Protein 2VRF (pdb70)

Structure (mmCIF, N/CA/C/O backbone):
data_2VRF
#
_entry.id   2VRF
#
_cell.length_a   56.687
_cell.length_b   29.503
_cell.length_c   128.382
_cell.angle_alpha   90.00
_cell.angle_beta   95.78
_cell.angle_gamma   90.00
#
_symmetry.space_group_name_H-M   'P 1 21 1'
#
loop_
_entity.id
_entity.type
_entity.pdbx_description
1 polymer BETA-2-SYNTROPHIN
2 non-polymer 1,2-ETHANEDIOL
3 water water
#
loop_
_atom_site.group_PDB
_atom_site.id
_atom_site.type_symbol
_atom_site.label_atom_id
_atom_site.label_alt_id
_atom_site.label_comp_id
_atom_site.label_asym_id
_atom_site.label_entity_id
_atom_site.label_seq_id
_atom_site.pdbx_PDB_ins_code
_atom_site.Cartn_x
_atom_site.Cartn_y
_atom_site.Cartn_z
_atom_site.occupancy
_atom_site.B_iso_or_equiv
_atom_site.auth_seq_id
_atom_site.auth_comp_id
_atom_site.auth_asym_id
_atom_site.auth_atom_id
_atom_site.pdbx_PDB_model_num
ATOM 1 N N . SER A 1 1 ? 7.621 15.862 15.958 1.00 29.83 -1 SER A N 1
ATOM 2 C CA . SER A 1 1 ? 6.192 16.176 16.283 1.00 28.95 -1 SER A CA 1
ATOM 3 C C . SER A 1 1 ? 5.543 16.966 15.148 1.00 24.65 -1 SER A C 1
ATOM 4 O O . SER A 1 1 ? 4.537 17.642 15.354 1.00 27.25 -1 SER A O 1
ATOM 5 N N . MET A 1 2 ? 6.137 16.887 13.957 1.00 22.17 0 MET A N 1
ATOM 6 C CA . MET A 1 2 ? 5.568 17.494 12.777 1.00 17.85 0 MET A CA 1
ATOM 7 C C . MET A 1 2 ? 4.357 16.631 12.436 1.00 13.91 0 MET A C 1
ATOM 8 O O . MET A 1 2 ? 4.345 15.438 12.773 1.00 8.85 0 MET A O 1
ATOM 13 N N . PRO A 1 3 ? 3.326 17.230 11.804 1.00 10.91 112 PRO A N 1
ATOM 14 C CA . PRO A 1 3 ? 2.192 16.416 11.344 1.00 8.37 112 PRO A CA 1
ATOM 15 C C . PRO A 1 3 ? 2.525 15.344 10.311 1.00 8.96 112 PRO A C 1
ATOM 16 O O . PRO A 1 3 ? 3.368 15.531 9.401 1.00 4.95 112 PRO A O 1
ATOM 20 N N . VAL A 1 4 ? 1.833 14.225 10.386 1.00 10.37 113 VAL A N 1
ATOM 21 C CA . VAL A 1 4 ? 1.939 13.248 9.277 1.00 10.00 113 VAL A CA 1
ATOM 22 C C . VAL A 1 4 ? 1.143 13.699 8.047 1.00 8.20 113 VAL A C 1
ATOM 23 O O . VAL A 1 4 ? 0.044 14.253 8.167 1.00 9.60 113 VAL A O 1
ATOM 27 N N . ARG A 1 5 ? 1.698 13.419 6.870 1.00 6.75 114 ARG A N 1
ATOM 28 C CA . ARG A 1 5 ? 1.100 13.666 5.578 1.00 8.04 114 ARG A CA 1
ATOM 29 C C . ARG A 1 5 ? 1.017 12.332 4.805 1.00 6.02 114 ARG A C 1
ATOM 30 O O . ARG A 1 5 ? 1.953 11.522 4.825 1.00 5.19 114 ARG A O 1
ATOM 38 N N . ARG A 1 6 ? -0.114 12.089 4.157 1.00 4.27 115 ARG A N 1
ATOM 39 C CA . ARG A 1 6 ? -0.262 10.887 3.315 1.00 2.14 115 ARG A CA 1
ATOM 40 C C . ARG A 1 6 ? -0.206 11.355 1.882 1.00 7.32 115 ARG A C 1
ATOM 41 O O . ARG A 1 6 ? -1.014 12.187 1.458 1.00 8.72 115 ARG A O 1
ATOM 49 N N . VAL A 1 7 ? 0.800 10.860 1.195 1.00 3.76 116 VAL A N 1
ATOM 50 C CA . VAL A 1 7 ? 1.242 11.390 -0.130 1.00 5.85 116 VAL A CA 1
ATOM 51 C C . VAL A 1 7 ? 1.192 10.309 -1.186 1.00 8.94 116 VAL A C 1
ATOM 52 O O . VAL A 1 7 ? 1.744 9.221 -0.976 1.00 10.73 116 VAL A O 1
ATOM 56 N N . ARG A 1 8 ? 0.552 10.599 -2.318 1.00 5.42 117 ARG A N 1
ATOM 57 C CA . ARG A 1 8 ? 0.466 9.631 -3.432 1.00 6.48 117 ARG A CA 1
ATOM 58 C C . ARG A 1 8 ? 1.600 9.919 -4.399 1.00 6.79 117 ARG A C 1
ATOM 59 O O . ARG A 1 8 ? 1.820 11.052 -4.779 1.00 6.63 117 ARG A O 1
ATOM 67 N N . VAL A 1 9 ? 2.302 8.860 -4.792 1.00 7.97 118 VAL A N 1
ATOM 68 C CA . VAL A 1 9 ? 3.252 8.851 -5.895 1.00 5.27 118 VAL A CA 1
ATOM 69 C C . VAL A 1 9 ? 2.863 7.738 -6.878 1.00 6.20 118 VAL A C 1
ATOM 70 O O . VAL A 1 9 ? 2.539 6.611 -6.475 1.00 4.56 118 VAL A O 1
ATOM 74 N N . VAL A 1 10 ? 2.863 8.064 -8.166 1.00 6.09 119 VAL A N 1
ATOM 75 C CA . VAL A 1 10 ? 2.636 7.085 -9.193 1.00 9.77 119 VAL A CA 1
ATOM 76 C C . VAL A 1 10 ? 3.937 6.904 -9.940 1.00 9.98 119 VAL A C 1
ATOM 77 O O . VAL A 1 10 ? 4.498 7.852 -10.490 1.00 6.93 119 VAL A O 1
ATOM 81 N N . LYS A 1 11 ? 4.418 5.669 -9.939 1.00 11.97 120 LYS A N 1
ATOM 82 C CA . LYS A 1 11 ? 5.596 5.297 -10.674 1.00 12.81 120 LYS A CA 1
ATOM 83 C C . LYS A 1 11 ? 5.287 5.225 -12.171 1.00 13.42 120 LYS A C 1
ATOM 84 O O . LYS A 1 11 ? 4.160 4.955 -12.617 1.00 11.29 120 LYS A O 1
ATOM 90 N N . GLN A 1 12 ? 6.323 5.410 -12.960 1.00 15.91 121 GLN A N 1
ATOM 91 C CA . GLN A 1 12 ? 6.286 5.006 -14.346 1.00 19.73 121 GLN A CA 1
ATOM 92 C C . GLN A 1 12 ? 6.131 3.461 -14.380 1.00 24.08 121 GLN A C 1
ATOM 93 O O . GLN A 1 12 ? 6.489 2.743 -13.418 1.00 18.60 121 GLN A O 1
ATOM 99 N N . GLU A 1 13 ? 5.571 2.940 -15.463 1.00 25.53 122 GLU A N 1
ATOM 100 C CA . GLU A 1 13 ? 5.507 1.501 -15.616 1.00 28.86 122 GLU A CA 1
ATOM 101 C C . GLU A 1 13 ? 6.922 0.917 -15.722 1.00 27.63 122 GLU A C 1
ATOM 102 O O . GLU A 1 13 ? 7.159 -0.192 -15.265 1.00 27.97 122 GLU A O 1
ATOM 108 N N . ALA A 1 14 ? 7.855 1.672 -16.292 1.00 26.86 123 ALA A N 1
ATOM 109 C CA . ALA A 1 14 ? 9.269 1.277 -16.286 1.00 29.04 123 ALA A CA 1
ATOM 110 C C . ALA A 1 14 ? 10.075 2.297 -15.518 1.00 29.02 123 ALA A C 1
ATOM 111 O O . ALA A 1 14 ? 10.818 3.102 -16.100 1.00 33.73 123 ALA A O 1
ATOM 113 N N . GLY A 1 15 ? 9.937 2.245 -14.199 1.00 26.39 124 GLY A N 1
ATOM 114 C CA . GLY A 1 15 ? 10.651 3.151 -13.330 1.00 22.97 124 GLY A CA 1
ATOM 115 C C . GLY A 1 15 ? 10.270 2.970 -11.875 1.00 22.09 124 GLY A C 1
ATOM 116 O O . GLY A 1 15 ? 9.505 2.063 -11.522 1.00 19.04 124 GLY A O 1
ATOM 117 N N . GLY A 1 16 ? 10.822 3.843 -11.041 1.00 20.33 125 GLY A N 1
ATOM 118 C CA . GLY A 1 16 ? 10.559 3.833 -9.614 1.00 17.88 125 GLY A CA 1
ATOM 119 C C . GLY A 1 16 ? 10.050 5.161 -9.123 1.00 13.43 125 GLY A C 1
ATOM 120 O O . GLY A 1 16 ? 9.429 5.909 -9.857 1.00 15.18 125 GLY A O 1
ATOM 121 N N . LEU A 1 17 ? 10.372 5.453 -7.871 1.00 13.19 126 LEU A N 1
ATOM 122 C CA . LEU A 1 17 ? 9.791 6.533 -7.122 1.00 16.08 126 LEU A CA 1
ATOM 123 C C . LEU A 1 17 ? 10.522 7.818 -7.397 1.00 12.76 126 LEU A C 1
ATOM 124 O O . LEU A 1 17 ? 9.977 8.876 -7.212 1.00 16.87 126 LEU A O 1
ATOM 129 N N . GLY A 1 18 ? 11.742 7.738 -7.881 1.00 11.75 127 GLY A N 1
ATOM 130 C CA . GLY A 1 18 ? 12.483 8.935 -8.186 1.00 10.74 127 GLY A CA 1
ATOM 131 C C . GLY A 1 18 ? 12.977 9.644 -6.949 1.00 8.32 127 GLY A C 1
ATOM 132 O O . GLY A 1 18 ? 12.982 10.882 -6.907 1.00 6.36 127 GLY A O 1
ATOM 133 N N . ILE A 1 19 ? 13.399 8.843 -5.958 1.00 6.22 128 ILE A N 1
ATOM 134 C CA . ILE A 1 19 ? 14.058 9.339 -4.756 1.00 8.42 128 ILE A CA 1
ATOM 135 C C . ILE A 1 19 ? 15.202 8.395 -4.378 1.00 10.98 128 ILE A C 1
ATOM 136 O O . ILE A 1 19 ? 15.243 7.249 -4.829 1.00 8.28 128 ILE A O 1
ATOM 141 N N . SER A 1 20 ? 16.107 8.896 -3.539 1.00 3.95 129 SER A N 1
ATOM 142 C CA . SER A 1 20 ? 16.994 8.063 -2.748 1.00 6.30 129 SER A CA 1
ATOM 143 C C . SER A 1 20 ? 16.553 8.141 -1.304 1.00 7.58 129 SER A C 1
ATOM 144 O O . SER A 1 20 ? 15.921 9.133 -0.913 1.00 7.21 129 SER A O 1
ATOM 147 N N . ILE A 1 21 ? 16.846 7.072 -0.559 1.00 5.83 130 ILE A N 1
ATOM 148 C CA . ILE A 1 21 ? 16.576 6.996 0.886 1.00 7.47 130 ILE A CA 1
ATOM 149 C C . ILE A 1 21 ? 17.871 6.612 1.598 1.00 6.09 130 ILE A C 1
ATOM 150 O O . ILE A 1 21 ? 18.738 5.990 1.006 1.00 6.82 130 ILE A O 1
ATOM 155 N N . LYS A 1 22 ? 17.979 7.034 2.849 1.00 5.67 131 LYS A N 1
ATOM 156 C CA . LYS A 1 22 ? 19.013 6.626 3.761 1.00 6.96 131 LYS A CA 1
ATOM 157 C C . LYS A 1 22 ? 18.334 6.237 5.074 1.00 3.83 131 LYS A C 1
ATOM 158 O O . LYS A 1 22 ? 17.155 6.469 5.270 1.00 11.56 131 LYS A O 1
ATOM 164 N N . GLY A 1 23 ? 19.086 5.630 5.968 1.00 6.34 132 GLY A N 1
ATOM 165 C CA . GLY A 1 23 ? 18.614 5.406 7.320 1.00 10.51 132 GLY A CA 1
ATOM 166 C C . GLY A 1 23 ? 18.222 3.967 7.508 1.00 10.31 132 GLY A C 1
ATOM 167 O O . GLY A 1 23 ? 18.515 3.146 6.668 1.00 9.20 132 GLY A O 1
ATOM 168 N N . GLY A 1 24 ? 17.552 3.655 8.612 1.00 10.76 133 GLY A N 1
ATOM 169 C CA . GLY A 1 24 ? 17.203 2.278 8.860 1.00 8.88 133 GLY A CA 1
ATOM 170 C C . GLY A 1 24 ? 17.398 1.849 10.277 1.00 8.98 133 GLY A C 1
ATOM 171 O O . GLY A 1 24 ? 18.167 2.457 11.010 1.00 4.82 133 GLY A O 1
ATOM 172 N N . ARG A 1 25 ? 16.700 0.780 10.661 1.00 9.36 134 ARG A N 1
ATOM 173 C CA . ARG A 1 25 ? 16.666 0.341 12.041 1.00 9.25 134 ARG A CA 1
ATOM 174 C C . ARG A 1 25 ? 18.012 -0.149 12.497 1.00 9.83 134 ARG A C 1
ATOM 175 O O . ARG A 1 25 ? 18.323 -0.036 13.667 1.00 10.55 134 ARG A O 1
ATOM 183 N N . GLU A 1 26 ? 18.818 -0.698 11.598 1.00 14.75 135 GLU A N 1
ATOM 184 C CA . GLU A 1 26 ? 20.112 -1.271 12.017 1.00 18.58 135 GLU A CA 1
ATOM 185 C C . GLU A 1 26 ? 20.990 -0.233 12.713 1.00 21.44 135 GLU A C 1
ATOM 186 O O . GLU A 1 26 ? 21.896 -0.588 13.483 1.00 21.64 135 GLU A O 1
ATOM 192 N N . ASN A 1 27 ? 20.717 1.043 12.451 1.00 22.20 136 ASN A N 1
ATOM 193 C CA . ASN A 1 27 ? 21.405 2.146 13.107 1.00 22.72 136 ASN A CA 1
ATOM 194 C C . ASN A 1 27 ? 20.494 3.050 13.894 1.00 24.20 136 ASN A C 1
ATOM 195 O O . ASN A 1 27 ? 20.874 4.170 14.209 1.00 23.91 136 ASN A O 1
ATOM 200 N N . ARG A 1 28 ? 19.280 2.584 14.189 1.00 20.75 137 ARG A N 1
ATOM 201 C CA . ARG A 1 28 ? 18.328 3.354 14.947 1.00 21.46 137 ARG A CA 1
ATOM 202 C C . ARG A 1 28 ? 18.022 4.690 14.271 1.00 20.47 137 ARG A C 1
ATOM 203 O O . ARG A 1 28 ? 17.662 5.670 14.933 1.00 19.73 137 ARG A O 1
ATOM 207 N N . MET A 1 29 ? 18.128 4.689 12.940 1.00 20.21 138 MET A N 1
ATOM 208 C CA . MET A 1 29 ? 17.854 5.839 12.116 1.00 20.28 138 MET A CA 1
ATOM 209 C C . MET A 1 29 ? 16.523 5.620 11.403 1.00 21.11 138 MET A C 1
ATOM 210 O O . MET A 1 29 ? 16.233 4.527 10.928 1.00 17.89 138 MET A O 1
ATOM 215 N N . PRO A 1 30 ? 15.724 6.675 11.270 1.00 22.64 139 PRO A N 1
ATOM 216 C CA . PRO A 1 30 ? 14.531 6.467 10.459 1.00 18.27 139 PRO A CA 1
ATOM 217 C C . PRO A 1 30 ? 14.880 6.416 8.979 1.00 14.48 139 PRO A C 1
ATOM 218 O O . PRO A 1 30 ? 15.937 6.871 8.559 1.00 18.21 139 PRO A O 1
ATOM 222 N N . ILE A 1 31 ? 13.983 5.885 8.186 1.00 15.10 140 ILE A N 1
ATOM 223 C CA . ILE A 1 31 ? 14.080 5.998 6.757 1.00 13.64 140 ILE A CA 1
ATOM 224 C C . ILE A 1 31 ? 13.759 7.423 6.297 1.00 17.23 140 ILE A C 1
ATOM 225 O O . ILE A 1 31 ? 12.652 7.899 6.536 1.00 19.01 140 ILE A O 1
ATOM 230 N N . LEU A 1 32 ? 14.724 8.080 5.628 1.00 19.64 141 LEU A N 1
ATOM 231 C CA . LEU A 1 32 ? 14.583 9.466 5.202 1.00 18.89 141 LEU A CA 1
ATOM 232 C C . LEU A 1 32 ? 14.881 9.621 3.741 1.00 15.13 141 LEU A C 1
ATOM 233 O O . LEU A 1 32 ? 15.777 8.983 3.211 1.00 13.87 141 LEU A O 1
ATOM 238 N N . ILE A 1 33 ? 14.165 10.550 3.126 1.00 17.50 142 ILE A N 1
ATOM 239 C CA . ILE A 1 33 ? 14.397 10.911 1.742 1.00 17.06 142 ILE A CA 1
ATOM 240 C C . ILE A 1 33 ? 15.600 11.771 1.694 1.00 12.82 142 ILE A C 1
ATOM 241 O O . ILE A 1 33 ? 15.621 12.839 2.325 1.00 11.59 142 ILE A O 1
ATOM 246 N N . SER A 1 34 ? 16.619 11.336 0.929 1.00 19.63 143 SER A N 1
ATOM 247 C CA . SER A 1 34 ? 17.856 12.061 0.842 1.00 21.35 143 SER A CA 1
ATOM 248 C C . SER A 1 34 ? 18.014 12.711 -0.516 1.00 22.02 143 SER A C 1
ATOM 249 O O . SER A 1 34 ? 18.801 13.590 -0.647 1.00 17.97 143 SER A O 1
ATOM 252 N N . LYS A 1 35 ? 17.249 12.298 -1.514 1.00 21.06 144 LYS A N 1
ATOM 253 C CA . LYS A 1 35 ? 17.231 12.996 -2.771 1.00 18.09 144 LYS A CA 1
ATOM 254 C C . LYS A 1 35 ? 15.892 12.829 -3.467 1.00 19.31 144 LYS A C 1
ATOM 255 O O . LYS A 1 35 ? 15.261 11.756 -3.379 1.00 16.38 144 LYS A O 1
ATOM 261 N N . ILE A 1 36 ? 15.437 13.895 -4.114 1.00 15.34 145 ILE A N 1
ATOM 262 C CA . ILE A 1 36 ? 14.259 13.844 -5.006 1.00 15.64 145 ILE A CA 1
ATOM 263 C C . ILE A 1 36 ? 14.753 14.242 -6.393 1.00 17.98 145 ILE A C 1
ATOM 264 O O . ILE A 1 36 ? 15.222 15.351 -6.604 1.00 20.38 145 ILE A O 1
ATOM 269 N N . PHE A 1 37 ? 14.691 13.306 -7.324 1.00 18.27 146 PHE A N 1
ATOM 270 C CA . PHE A 1 37 ? 15.235 13.524 -8.639 1.00 16.98 146 PHE A CA 1
ATOM 271 C C . PHE A 1 37 ? 14.264 14.376 -9.465 1.00 14.87 146 PHE A C 1
ATOM 272 O O . PHE A 1 37 ? 13.085 14.047 -9.593 1.00 15.11 146 PHE A O 1
ATOM 280 N N . PRO A 1 38 ? 14.765 15.472 -10.035 1.00 15.08 147 PRO A N 1
ATOM 281 C CA . PRO A 1 38 ? 13.944 16.436 -10.742 1.00 15.33 147 PRO A CA 1
ATOM 282 C C . PRO A 1 38 ? 13.095 15.815 -11.844 1.00 19.18 147 PRO A C 1
ATOM 283 O O . PRO A 1 38 ? 13.605 15.049 -12.670 1.00 19.72 147 PRO A O 1
ATOM 287 N N . GLY A 1 39 ? 11.803 16.124 -11.836 1.00 19.78 148 GLY A N 1
ATOM 288 C CA . GLY A 1 39 ? 10.911 15.704 -12.911 1.00 16.40 148 GLY A CA 1
ATOM 289 C C . GLY A 1 39 ? 10.431 14.272 -12.889 1.00 16.96 148 GLY A C 1
ATOM 290 O O . GLY A 1 39 ? 9.534 13.933 -13.666 1.00 19.46 148 GLY A O 1
ATOM 291 N N . LEU A 1 40 ? 11.012 13.425 -12.033 1.00 15.43 149 LEU A N 1
ATOM 292 C CA . LEU A 1 40 ? 10.571 12.029 -11.862 1.00 15.22 149 LEU A CA 1
ATOM 293 C C . LEU A 1 40 ? 9.409 11.972 -10.878 1.00 20.10 149 LEU A C 1
ATOM 294 O O . LEU A 1 40 ? 8.948 13.004 -10.391 1.00 17.85 149 LEU A O 1
ATOM 299 N N . ALA A 1 41 ? 8.961 10.759 -10.568 1.00 18.68 150 ALA A N 1
ATOM 300 C CA . ALA A 1 41 ? 7.663 10.526 -9.999 1.00 16.92 150 ALA A CA 1
ATOM 301 C C . ALA A 1 41 ? 7.400 11.283 -8.707 1.00 16.05 150 ALA A C 1
ATOM 302 O O . ALA A 1 41 ? 6.353 11.906 -8.570 1.00 13.14 150 ALA A O 1
ATOM 304 N N . ALA A 1 42 ? 8.311 11.209 -7.742 1.00 15.50 151 ALA A N 1
ATOM 305 C CA . ALA A 1 42 ? 8.102 11.874 -6.448 1.00 13.96 151 ALA A CA 1
ATOM 306 C C . ALA A 1 42 ? 8.105 13.380 -6.645 1.00 18.00 151 ALA A C 1
ATOM 307 O O . ALA A 1 42 ? 7.387 14.102 -5.977 1.00 16.29 151 ALA A O 1
ATOM 309 N N . ASP A 1 43 ? 8.977 13.865 -7.520 1.00 17.76 152 ASP A N 1
ATOM 310 C CA . ASP A 1 43 ? 9.017 15.289 -7.816 1.00 18.58 152 ASP A CA 1
ATOM 311 C C . ASP A 1 43 ? 7.692 15.761 -8.435 1.00 15.20 152 ASP A C 1
ATOM 312 O O . ASP A 1 43 ? 7.178 16.811 -8.058 1.00 16.18 152 ASP A O 1
ATOM 317 N N . GLN A 1 44 ? 7.093 14.952 -9.305 1.00 17.68 153 GLN A N 1
ATOM 318 C CA . GLN A 1 44 ? 5.806 15.304 -9.914 1.00 15.53 153 GLN A CA 1
ATOM 319 C C . GLN A 1 44 ? 4.654 15.351 -8.936 1.00 15.32 153 GLN A C 1
ATOM 320 O O . GLN A 1 44 ? 3.656 16.010 -9.216 1.00 17.26 153 GLN A O 1
ATOM 326 N N . SER A 1 45 ? 4.754 14.658 -7.811 1.00 13.37 154 SER A N 1
ATOM 327 C CA . SER A 1 45 ? 3.722 14.758 -6.789 1.00 13.13 154 SER A CA 1
ATOM 328 C C . SER A 1 45 ? 3.693 16.144 -6.152 1.00 14.43 154 SER A C 1
ATOM 329 O O . SER A 1 45 ? 2.684 16.536 -5.610 1.00 22.92 154 SER A O 1
ATOM 332 N N . ARG A 1 46 ? 4.828 16.857 -6.166 1.00 12.69 155 ARG A N 1
ATOM 333 C CA . ARG A 1 46 ? 4.970 18.205 -5.557 1.00 12.67 155 ARG A CA 1
ATOM 334 C C . ARG A 1 46 ? 4.606 18.204 -4.080 1.00 14.83 155 ARG A C 1
ATOM 335 O O . ARG A 1 46 ? 4.229 19.216 -3.544 1.00 16.94 155 ARG A O 1
ATOM 343 N N . ALA A 1 47 ? 4.710 17.056 -3.428 1.00 11.88 156 ALA A N 1
ATOM 344 C CA . ALA A 1 47 ? 4.243 16.910 -2.059 1.00 13.93 156 ALA A CA 1
ATOM 345 C C . ALA A 1 47 ? 5.307 16.341 -1.114 1.00 12.38 156 ALA A C 1
ATOM 346 O O . ALA A 1 47 ? 5.024 16.134 0.070 1.00 12.67 156 ALA A O 1
ATOM 348 N N . LEU A 1 48 ? 6.450 15.990 -1.634 1.00 12.12 157 LEU A N 1
ATOM 349 C CA . LEU A 1 48 ? 7.534 15.415 -0.763 1.00 15.93 157 LEU A CA 1
ATOM 350 C C . LEU A 1 48 ? 8.646 16.401 -0.576 1.00 16.43 157 LEU A C 1
ATOM 351 O O . LEU A 1 48 ? 8.777 17.331 -1.344 1.00 17.48 157 LEU A O 1
ATOM 356 N N . ARG A 1 49 ? 9.452 16.201 0.457 1.00 14.20 158 ARG A N 1
ATOM 357 C CA . ARG A 1 49 ? 10.493 17.131 0.798 1.00 15.12 158 ARG A CA 1
ATOM 358 C C . ARG A 1 49 ? 11.722 16.311 1.139 1.00 17.27 158 ARG A C 1
ATOM 359 O O . ARG A 1 49 ? 11.620 15.262 1.772 1.00 12.41 158 ARG A O 1
ATOM 367 N N . LEU A 1 50 ? 12.872 16.798 0.721 1.00 21.13 159 LEU A N 1
ATOM 368 C CA . LEU A 1 50 ? 14.149 16.352 1.276 1.00 23.19 159 LEU A CA 1
ATOM 369 C C . LEU A 1 50 ? 14.062 16.372 2.792 1.00 22.50 159 LEU A C 1
ATOM 370 O O . LEU A 1 50 ? 13.755 17.414 3.390 1.00 17.85 159 LEU A O 1
ATOM 375 N N . GLY A 1 51 ? 14.330 15.221 3.410 1.00 21.04 160 GLY A N 1
ATOM 376 C CA . GLY A 1 51 ? 14.384 15.142 4.847 1.00 21.14 160 GLY A CA 1
ATOM 377 C C . GLY A 1 51 ? 13.100 14.678 5.491 1.00 20.05 160 GLY A C 1
ATOM 378 O O . GLY A 1 51 ? 13.038 14.642 6.703 1.00 20.71 160 GLY A O 1
ATOM 379 N N . ASP A 1 52 ? 12.102 14.310 4.677 1.00 14.85 161 ASP A N 1
ATOM 380 C CA . ASP A 1 52 ? 10.869 13.712 5.155 1.00 17.08 161 ASP A CA 1
ATOM 381 C C . ASP A 1 52 ? 11.229 12.295 5.563 1.00 15.73 161 ASP A C 1
ATOM 382 O O . ASP A 1 52 ? 12.016 11.627 4.880 1.00 14.32 161 ASP A O 1
ATOM 387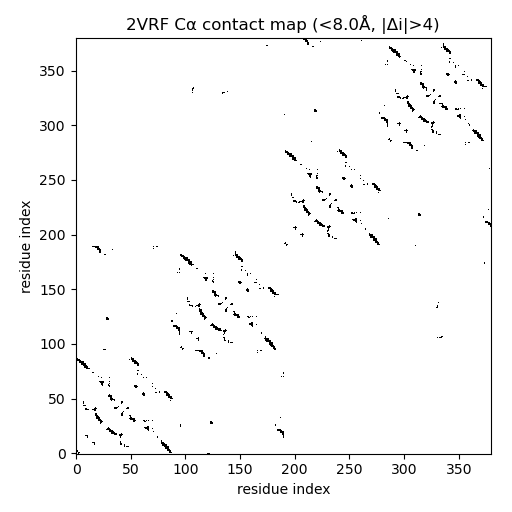 N N . ALA A 1 53 ? 10.677 11.862 6.687 1.00 12.70 162 ALA A N 1
ATOM 388 C CA . ALA A 1 53 ? 10.811 10.492 7.173 1.00 14.84 162 ALA A CA 1
ATOM 389 C C . ALA A 1 53 ? 9.696 9.710 6.479 1.00 16.24 162 ALA A C 1
ATOM 390 O O . ALA A 1 53 ? 8.563 10.173 6.485 1.00 14.84 162 ALA A O 1
ATOM 392 N N . ILE A 1 54 ? 10.009 8.583 5.860 1.00 14.52 163 ILE A N 1
ATOM 393 C CA . ILE A 1 54 ? 8.979 7.659 5.350 1.00 11.00 163 ILE A CA 1
ATOM 394 C C . ILE A 1 54 ? 8.600 6.677 6.433 1.00 16.47 163 ILE A C 1
ATOM 395 O O . ILE A 1 54 ? 9.400 5.884 6.831 1.00 14.57 163 ILE A O 1
ATOM 400 N N . LEU A 1 55 ? 7.364 6.797 6.939 1.00 11.14 164 LEU A N 1
ATOM 401 C CA . LEU A 1 55 ? 6.882 6.002 8.050 1.00 15.05 164 LEU A CA 1
ATOM 402 C C . LEU A 1 55 ? 6.195 4.717 7.568 1.00 15.34 164 LEU A C 1
ATOM 403 O O . LEU A 1 55 ? 6.249 3.678 8.249 1.00 13.17 164 LEU A O 1
ATOM 408 N N . SER A 1 56 ? 5.525 4.792 6.427 1.00 13.84 165 SER A N 1
ATOM 409 C CA . SER A 1 56 ? 4.900 3.601 5.850 1.00 14.19 165 SER A CA 1
ATOM 410 C C . SER A 1 56 ? 4.606 3.749 4.383 1.00 10.43 165 SER A C 1
ATOM 411 O O . SER A 1 56 ? 4.526 4.852 3.876 1.00 11.35 165 SER A O 1
ATOM 414 N N . VAL A 1 57 ? 4.385 2.613 3.722 1.00 11.49 166 VAL A N 1
ATOM 415 C CA . VAL A 1 57 ? 4.077 2.578 2.337 1.00 10.36 166 VAL A CA 1
ATOM 416 C C . VAL A 1 57 ? 2.994 1.530 2.084 1.00 13.81 166 VAL A C 1
ATOM 417 O O . VAL A 1 57 ? 3.170 0.348 2.365 1.00 11.71 166 VAL A O 1
ATOM 421 N N . ASN A 1 58 ? 1.858 1.971 1.555 1.00 10.25 167 ASN A N 1
ATOM 422 C CA . ASN A 1 58 ? 0.739 1.016 1.249 1.00 13.47 167 ASN A CA 1
ATOM 423 C C . ASN A 1 58 ? 0.477 -0.005 2.357 1.00 11.05 167 ASN A C 1
ATOM 424 O O . ASN A 1 58 ? 0.348 -1.212 2.130 1.00 14.73 167 ASN A O 1
ATOM 429 N N . GLY A 1 59 ? 0.407 0.474 3.597 1.00 11.79 168 GLY A N 1
ATOM 430 C CA . GLY A 1 59 ? 0.064 -0.363 4.699 1.00 7.02 168 GLY A CA 1
ATOM 431 C C . GLY A 1 59 ? 1.289 -1.078 5.297 1.00 10.38 168 GLY A C 1
ATOM 432 O O . GLY A 1 59 ? 1.155 -1.775 6.272 1.00 7.17 168 GLY A O 1
ATOM 433 N N . THR A 1 60 ? 2.444 -0.971 4.672 1.00 11.60 169 THR A N 1
ATOM 434 C CA . THR A 1 60 ? 3.643 -1.590 5.220 1.00 14.97 169 THR A CA 1
ATOM 435 C C . THR A 1 60 ? 4.391 -0.559 6.080 1.00 15.26 169 THR A C 1
ATOM 436 O O . THR A 1 60 ? 4.759 0.499 5.597 1.00 10.97 169 THR A O 1
ATOM 440 N N . ASP A 1 61 ? 4.584 -0.877 7.358 1.00 17.32 170 ASP A N 1
ATOM 441 C CA . ASP A 1 61 ? 5.168 0.040 8.333 1.00 18.16 170 ASP A CA 1
ATOM 442 C C . ASP A 1 61 ? 6.677 0.010 8.168 1.00 21.55 170 ASP A C 1
ATOM 443 O O . ASP A 1 61 ? 7.237 -1.043 7.996 1.00 16.87 170 ASP A O 1
ATOM 448 N N . LEU A 1 62 ? 7.318 1.178 8.182 1.00 18.08 171 LEU A N 1
ATOM 449 C CA . LEU A 1 62 ? 8.758 1.272 7.942 1.00 19.16 171 LEU A CA 1
ATOM 450 C C . LEU A 1 62 ? 9.469 1.996 9.073 1.00 17.90 171 LEU A C 1
ATOM 451 O O . LEU A 1 62 ? 10.664 2.285 8.977 1.00 20.08 171 LEU A O 1
ATOM 456 N N . ARG A 1 63 ? 8.748 2.253 10.160 1.00 18.62 172 ARG A N 1
ATOM 457 C CA . ARG A 1 63 ? 9.279 2.958 11.305 1.00 19.57 172 ARG A CA 1
ATOM 458 C C . ARG A 1 63 ? 10.387 2.163 11.974 1.00 22.01 172 ARG A C 1
ATOM 459 O O . ARG A 1 63 ? 11.304 2.756 12.532 1.00 24.02 172 ARG A O 1
ATOM 467 N N . GLN A 1 64 ? 10.320 0.833 11.871 1.00 22.77 173 GLN A N 1
ATOM 468 C CA . GLN A 1 64 ? 11.350 -0.047 12.403 1.00 22.43 173 GLN A CA 1
ATOM 469 C C . GLN A 1 64 ? 11.949 -0.940 11.319 1.00 21.19 173 GLN A C 1
ATOM 470 O O . GLN A 1 64 ? 12.473 -1.995 11.602 1.00 19.51 173 GLN A O 1
ATOM 476 N N . ALA A 1 65 ? 11.931 -0.491 10.075 1.00 19.44 174 ALA A N 1
ATOM 477 C CA . ALA A 1 65 ? 12.511 -1.270 9.005 1.00 17.57 174 ALA A CA 1
ATOM 478 C C . ALA A 1 65 ? 14.034 -1.051 8.940 1.00 13.27 174 ALA A C 1
ATOM 479 O O . ALA A 1 65 ? 14.556 0.048 9.214 1.00 15.70 174 ALA A O 1
ATOM 481 N N . THR A 1 66 ? 14.750 -2.098 8.586 1.00 15.18 175 THR A N 1
ATOM 482 C CA . THR A 1 66 ? 16.132 -1.951 8.185 1.00 14.42 175 THR A CA 1
ATOM 483 C C . THR A 1 66 ? 16.138 -1.261 6.843 1.00 14.60 175 THR A C 1
ATOM 484 O O . THR A 1 66 ? 15.117 -1.212 6.128 1.00 12.71 175 THR A O 1
ATOM 488 N N . HIS A 1 67 ? 17.300 -0.757 6.471 1.00 11.91 176 HIS A N 1
ATOM 489 C CA . HIS A 1 67 ? 17.456 -0.125 5.198 1.00 14.15 176 HIS A CA 1
ATOM 490 C C . HIS A 1 67 ? 16.984 -1.033 4.063 1.00 15.24 176 HIS A C 1
ATOM 491 O O . HIS A 1 67 ? 16.140 -0.638 3.257 1.00 10.70 176 HIS A O 1
ATOM 498 N N . ASP A 1 68 ? 17.506 -2.244 4.005 1.00 13.47 177 ASP A N 1
ATOM 499 C CA . ASP A 1 68 ? 17.189 -3.167 2.895 1.00 18.75 177 ASP A CA 1
ATOM 500 C C . ASP A 1 68 ? 15.716 -3.553 2.828 1.00 13.87 177 ASP A C 1
ATOM 501 O O . ASP A 1 68 ? 15.194 -3.708 1.743 1.00 19.14 177 ASP A O 1
ATOM 506 N N . GLN A 1 69 ? 15.069 -3.636 3.992 1.00 13.89 178 GLN A N 1
ATOM 507 C CA . GLN A 1 69 ? 13.647 -3.911 4.153 1.00 16.60 178 GLN A CA 1
ATOM 508 C C . GLN A 1 69 ? 12.802 -2.744 3.634 1.00 15.91 178 GLN A C 1
ATOM 509 O O . GLN A 1 69 ? 11.777 -2.953 2.984 1.00 14.26 178 GLN A O 1
ATOM 515 N N . ALA A 1 70 ? 13.215 -1.511 3.924 1.00 15.07 179 ALA A N 1
ATOM 516 C CA . ALA A 1 70 ? 12.569 -0.343 3.351 1.00 13.70 179 ALA A CA 1
ATOM 517 C C . ALA A 1 70 ? 12.707 -0.325 1.848 1.00 9.56 179 ALA A C 1
ATOM 518 O O . ALA A 1 70 ? 11.742 -0.118 1.121 1.00 17.67 179 ALA A O 1
ATOM 520 N N . VAL A 1 71 ? 13.898 -0.575 1.354 1.00 12.79 180 VAL A N 1
ATOM 521 C CA . VAL A 1 71 ? 14.126 -0.522 -0.097 1.00 10.18 180 VAL A CA 1
ATOM 522 C C . VAL A 1 71 ? 13.178 -1.552 -0.779 1.00 16.18 180 VAL A C 1
ATOM 523 O O .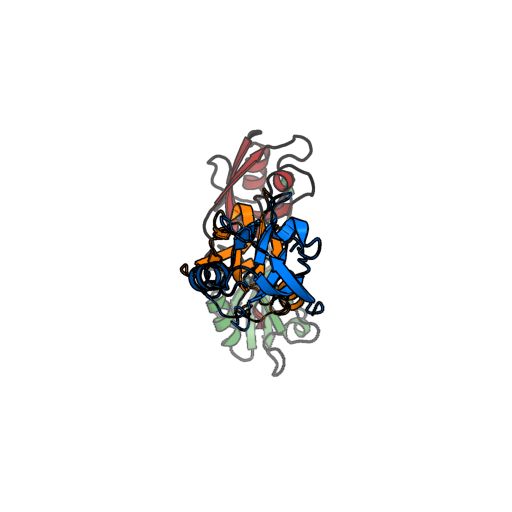 VAL A 1 71 ? 12.503 -1.224 -1.778 1.00 14.02 180 VAL A O 1
ATOM 527 N N . GLN A 1 72 ? 13.107 -2.768 -0.222 1.00 15.19 181 GLN A N 1
ATOM 528 C CA . GLN A 1 72 ? 12.264 -3.841 -0.804 1.00 12.61 181 GLN A CA 1
ATOM 529 C C . GLN A 1 72 ? 10.786 -3.535 -0.781 1.00 12.70 181 GLN A C 1
ATOM 530 O O . GLN A 1 72 ? 10.062 -3.843 -1.720 1.00 16.75 181 GLN A O 1
ATOM 536 N N . ALA A 1 73 ? 10.357 -2.917 0.304 1.00 12.76 182 ALA A N 1
ATOM 537 C CA . ALA A 1 73 ? 8.990 -2.608 0.541 1.00 15.24 182 ALA A CA 1
ATOM 538 C C . ALA A 1 73 ? 8.481 -1.538 -0.455 1.00 15.60 182 ALA A C 1
ATOM 539 O O . ALA A 1 73 ? 7.394 -1.623 -1.016 1.00 15.69 182 ALA A O 1
ATOM 541 N N . LEU A 1 74 ? 9.314 -0.561 -0.700 1.00 16.73 183 LEU A N 1
ATOM 542 C CA . LEU A 1 74 ? 8.993 0.518 -1.589 1.00 18.72 183 LEU A CA 1
ATOM 543 C C . LEU A 1 74 ? 9.058 0.007 -3.043 1.00 20.97 183 LEU A C 1
ATOM 544 O O . LEU A 1 74 ? 8.222 0.344 -3.879 1.00 20.74 183 LEU A O 1
ATOM 549 N N . LYS A 1 75 ? 10.029 -0.844 -3.327 1.00 18.30 184 LYS A N 1
ATOM 550 C CA . LYS A 1 75 ? 10.174 -1.373 -4.674 1.00 20.88 184 LYS A CA 1
ATOM 551 C C . LYS A 1 75 ? 9.039 -2.302 -5.029 1.00 20.94 184 LYS A C 1
ATOM 552 O O . LYS A 1 75 ? 8.697 -2.415 -6.191 1.00 25.83 184 LYS A O 1
ATOM 558 N N . ARG A 1 76 ? 8.409 -2.920 -4.033 1.00 17.09 185 ARG A N 1
ATOM 559 C CA . ARG A 1 76 ? 7.394 -3.911 -4.306 1.00 19.28 185 ARG A CA 1
ATOM 560 C C . ARG A 1 76 ? 5.978 -3.453 -3.965 1.00 16.24 185 ARG A C 1
ATOM 561 O O . ARG A 1 76 ? 5.038 -4.230 -4.031 1.00 13.00 185 ARG A O 1
ATOM 569 N N . ALA A 1 77 ? 5.823 -2.178 -3.675 1.00 11.97 186 ALA A N 1
ATOM 570 C CA . ALA A 1 77 ? 4.549 -1.662 -3.197 1.00 15.79 186 ALA A CA 1
ATOM 571 C C . ALA A 1 77 ? 3.548 -1.505 -4.360 1.00 13.53 186 ALA A C 1
ATOM 572 O O . ALA A 1 77 ? 2.374 -1.214 -4.133 1.00 12.66 186 ALA A O 1
ATOM 574 N N . GLY A 1 78 ? 4.020 -1.678 -5.600 1.00 10.53 187 GLY A N 1
ATOM 575 C CA . GLY A 1 78 ? 3.178 -1.534 -6.776 1.00 14.94 187 GLY A CA 1
ATOM 576 C C . GLY A 1 78 ? 3.476 -0.250 -7.534 1.00 15.25 187 GLY A C 1
ATOM 577 O O . GLY A 1 78 ? 4.445 0.482 -7.239 1.00 16.79 187 GLY A O 1
ATOM 578 N N . LYS A 1 79 ? 2.617 0.056 -8.485 1.00 11.90 188 LYS A N 1
ATOM 579 C CA . LYS A 1 79 ? 2.823 1.209 -9.311 1.00 13.51 188 LYS A CA 1
ATOM 580 C C . LYS A 1 79 ? 2.306 2.487 -8.685 1.00 13.29 188 LYS A C 1
ATOM 581 O O . LYS A 1 79 ? 2.803 3.536 -8.996 1.00 15.80 188 LYS A O 1
ATOM 587 N N . GLU A 1 80 ? 1.295 2.427 -7.840 1.00 13.82 189 GLU A N 1
ATOM 588 C CA . GLU A 1 80 ? 0.885 3.605 -7.106 1.00 11.63 189 GLU A CA 1
ATOM 589 C C . GLU A 1 80 ? 1.110 3.339 -5.622 1.00 15.01 189 GLU A C 1
ATOM 590 O O . GLU A 1 80 ? 0.774 2.254 -5.117 1.00 14.95 189 GLU A O 1
ATOM 596 N N . VAL A 1 81 ? 1.735 4.314 -4.948 1.00 11.23 190 VAL A N 1
ATOM 597 C CA . VAL A 1 81 ? 2.009 4.220 -3.538 1.00 11.94 190 VAL A CA 1
ATOM 598 C C . VAL A 1 81 ? 1.397 5.348 -2.759 1.00 13.45 190 VAL A C 1
ATOM 599 O O . VAL A 1 81 ? 1.433 6.496 -3.190 1.00 16.75 190 VAL A O 1
ATOM 603 N N . LEU A 1 82 ? 0.824 5.008 -1.612 1.00 12.52 191 LEU A N 1
ATOM 604 C CA . LEU A 1 82 ? 0.490 5.988 -0.629 1.00 12.33 191 LEU A CA 1
ATOM 605 C C . LEU A 1 82 ? 1.575 5.903 0.438 1.00 12.56 191 LEU A C 1
ATOM 606 O O . LEU A 1 82 ? 1.763 4.851 1.077 1.00 13.49 191 LEU A O 1
ATOM 611 N N . LEU A 1 83 ? 2.312 6.995 0.579 1.00 11.66 192 LEU A N 1
ATOM 612 C CA . LEU A 1 83 ? 3.386 7.115 1.575 1.00 13.26 192 LEU A CA 1
ATOM 613 C C . LEU A 1 83 ? 2.898 7.913 2.734 1.00 16.06 192 LEU A C 1
ATOM 614 O O . LEU A 1 83 ? 2.300 9.004 2.566 1.00 15.13 192 LEU A O 1
ATOM 619 N N . GLU A 1 84 ? 3.122 7.393 3.933 1.00 14.19 193 GLU A N 1
ATOM 620 C CA . GLU A 1 84 ? 2.915 8.237 5.102 1.00 10.79 193 GLU A CA 1
ATOM 621 C C . GLU A 1 84 ? 4.295 8.845 5.450 1.00 11.26 193 GLU A C 1
ATOM 622 O O . GLU A 1 84 ? 5.248 8.096 5.629 1.00 14.92 193 GLU A O 1
ATOM 628 N N . VAL A 1 85 ? 4.373 10.171 5.510 1.00 17.83 194 VAL A N 1
ATOM 629 C CA . VAL A 1 85 ? 5.662 10.885 5.715 1.00 18.98 194 VAL A CA 1
ATOM 630 C C . VAL A 1 85 ? 5.491 11.939 6.804 1.00 16.87 194 VAL A C 1
ATOM 631 O O . VAL A 1 85 ? 4.378 12.366 7.129 1.00 15.75 194 VAL A O 1
ATOM 635 N N . LYS A 1 86 ? 6.612 12.253 7.460 1.00 17.11 195 LYS A N 1
ATOM 636 C CA . LYS A 1 86 ? 6.686 13.256 8.483 1.00 19.71 195 LYS A CA 1
ATOM 637 C C . LYS A 1 86 ? 8.013 13.985 8.297 1.00 19.44 195 LYS A C 1
ATOM 638 O O . LYS A 1 86 ? 9.080 13.364 8.179 1.00 18.79 195 LYS A O 1
ATOM 644 N N . PHE A 1 87 ? 7.964 15.300 8.209 1.00 19.88 196 PHE A N 1
ATOM 645 C CA . PHE A 1 87 ? 9.193 16.034 7.991 1.00 19.88 196 PHE A CA 1
ATOM 646 C C . PHE A 1 87 ? 9.974 16.018 9.308 1.00 21.84 196 PHE A C 1
ATOM 647 O O . PHE A 1 87 ? 9.379 16.094 10.399 1.00 21.59 196 PHE A O 1
ATOM 655 N N . ILE A 1 88 ? 11.283 15.860 9.209 1.00 26.78 197 ILE A N 1
ATOM 656 C CA . ILE A 1 88 ? 12.174 15.936 10.390 1.00 26.07 197 ILE A CA 1
ATOM 657 C C . ILE A 1 88 ? 12.883 17.296 10.368 1.00 23.83 197 ILE A C 1
ATOM 658 O O . ILE A 1 88 ? 13.614 17.596 9.439 1.00 23.18 197 ILE A O 1
ATOM 663 N N . ARG A 1 89 ? 12.578 18.144 11.343 1.00 25.96 198 ARG A N 1
ATOM 664 C CA . ARG A 1 89 ? 13.263 19.422 11.480 1.00 30.64 198 ARG A CA 1
ATOM 665 C C . ARG A 1 89 ? 14.595 19.097 12.110 1.00 31.87 198 ARG A C 1
ATOM 666 O O . ARG A 1 89 ? 14.642 18.705 13.268 1.00 38.22 198 ARG A O 1
ATOM 674 N N . GLU A 1 90 ? 15.655 19.211 11.343 1.00 34.31 199 GLU A N 1
ATOM 675 C CA . GLU A 1 90 ? 16.981 19.042 11.914 1.00 41.52 199 GLU A CA 1
ATOM 676 C C . GLU A 1 90 ? 17.467 20.352 12.517 1.00 36.32 199 GLU A C 1
ATOM 677 O O . GLU A 1 90 ? 17.435 21.411 11.892 1.00 33.52 199 GLU A O 1
ATOM 683 N N . VAL A 1 91 ? 17.854 20.241 13.775 1.00 34.55 200 VAL A N 1
ATOM 684 C CA . VAL A 1 91 ? 18.498 21.288 14.493 1.00 29.83 200 VAL A CA 1
ATOM 685 C C . VAL A 1 91 ? 19.945 20.810 14.671 1.00 27.81 200 VAL A C 1
ATOM 686 O O . VAL A 1 91 ? 20.197 19.652 14.992 1.00 30.32 200 VAL A O 1
ATOM 690 N N . ASN A 1 92 ? 20.887 21.683 14.393 1.00 23.02 201 ASN A N 1
ATOM 691 C CA . ASN A 1 92 ? 22.274 21.412 14.634 1.00 24.43 201 ASN A CA 1
ATOM 692 C C . ASN A 1 92 ? 22.643 22.423 15.684 1.00 21.30 201 ASN A C 1
ATOM 693 O O . ASN A 1 92 ? 22.428 23.607 15.490 1.00 25.71 201 ASN A O 1
ATOM 698 N N . THR A 1 93 ? 23.127 21.966 16.820 1.00 18.50 202 THR A N 1
ATOM 699 C CA . THR A 1 93 ? 23.546 22.848 17.875 1.00 21.01 202 THR A CA 1
ATOM 700 C C . THR A 1 93 ? 25.030 22.705 18.067 1.00 22.74 202 THR A C 1
ATOM 701 O O . THR A 1 93 ? 25.514 21.587 18.288 1.00 18.97 202 THR A O 1
ATOM 705 N N . VAL A 1 94 ? 25.734 23.840 18.030 1.00 23.29 203 VAL A N 1
ATOM 706 C CA . VAL A 1 94 ? 27.152 23.871 18.388 1.00 22.74 203 VAL A CA 1
ATOM 707 C C . VAL A 1 94 ? 27.331 23.680 19.887 1.00 26.46 203 VAL A C 1
ATOM 708 O O . VAL A 1 94 ? 26.721 24.385 20.703 1.00 21.62 203 VAL A O 1
ATOM 712 N N . VAL A 1 95 ? 28.180 22.707 20.231 1.00 29.12 204 VAL A N 1
ATOM 713 C CA . VAL A 1 95 ? 28.506 22.368 21.611 1.00 32.81 204 VAL A CA 1
ATOM 714 C C . VAL A 1 95 ? 30.047 22.183 21.793 1.00 36.79 204 VAL A C 1
ATOM 715 O O . VAL A 1 95 ? 30.573 21.948 22.896 1.00 36.39 204 VAL A O 1
ATOM 720 N N . SER B 1 1 ? 25.764 -0.918 14.192 1.00 43.63 -1 SER B N 1
ATOM 721 C CA . SER B 1 1 ? 26.543 -1.748 13.217 1.00 44.72 -1 SER B CA 1
ATOM 722 C C . SER B 1 1 ? 28.073 -1.682 13.422 1.00 41.10 -1 SER B C 1
ATOM 723 O O . SER B 1 1 ? 28.827 -2.388 12.750 1.00 39.90 -1 SER B O 1
ATOM 726 N N . MET B 1 2 ? 28.524 -0.829 14.340 1.00 37.45 0 MET B N 1
ATOM 727 C CA . MET B 1 2 ? 29.950 -0.652 14.606 1.00 31.18 0 MET B CA 1
ATOM 728 C C . MET B 1 2 ? 30.216 -0.710 16.107 1.00 28.56 0 MET B C 1
ATOM 729 O O . MET B 1 2 ? 29.318 -0.433 16.904 1.00 27.70 0 MET B O 1
ATOM 734 N N . PRO B 1 3 ? 31.457 -1.033 16.508 1.00 29.41 112 PRO B N 1
ATOM 735 C CA . PRO B 1 3 ? 31.711 -1.129 17.945 1.00 28.07 112 PRO B CA 1
ATOM 736 C C . PRO B 1 3 ? 31.786 0.249 18.599 1.00 27.89 112 PRO B C 1
ATOM 737 O O . PRO B 1 3 ? 32.204 1.209 17.955 1.00 27.76 112 PRO B O 1
ATOM 741 N N . VAL B 1 4 ? 31.313 0.326 19.845 1.00 25.91 113 VAL B N 1
ATOM 742 C CA . VAL B 1 4 ? 31.388 1.511 20.667 1.00 25.44 113 VAL B CA 1
ATOM 743 C C . VAL B 1 4 ? 32.821 1.820 21.039 1.00 28.90 113 VAL B C 1
ATOM 744 O O . VAL B 1 4 ? 33.602 0.900 21.392 1.00 27.13 113 VAL B O 1
ATOM 748 N N . ARG B 1 5 ? 33.172 3.111 20.976 1.00 29.13 114 ARG B N 1
ATOM 749 C CA . ARG B 1 5 ? 34.542 3.555 21.244 1.00 29.86 114 ARG B CA 1
ATOM 750 C C . ARG B 1 5 ? 34.498 4.550 22.371 1.00 32.22 114 ARG B C 1
ATOM 751 O O . ARG B 1 5 ? 33.509 5.233 22.534 1.00 29.95 114 ARG B O 1
ATOM 759 N N . ARG B 1 6 ? 35.551 4.576 23.188 1.00 34.86 115 ARG B N 1
ATOM 760 C CA . ARG B 1 6 ? 35.698 5.594 24.226 1.00 35.13 115 ARG B CA 1
ATOM 761 C C . ARG B 1 6 ? 36.633 6.666 23.696 1.00 35.60 115 ARG B C 1
ATOM 762 O O . ARG B 1 6 ? 37.670 6.363 23.103 1.00 36.21 115 ARG B O 1
ATOM 770 N N . VAL B 1 7 ? 36.233 7.918 23.871 1.00 34.53 116 VAL B N 1
ATOM 771 C CA . VAL B 1 7 ? 36.991 9.043 23.369 1.00 35.26 116 VAL B CA 1
ATOM 772 C C . VAL B 1 7 ? 36.984 10.111 24.450 1.00 34.99 116 VAL B C 1
ATOM 773 O O . VAL B 1 7 ? 35.930 10.488 24.973 1.00 33.84 116 VAL B O 1
ATOM 777 N N . ARG B 1 8 ? 38.177 10.557 24.818 1.00 37.34 117 ARG B N 1
ATOM 778 C CA . ARG B 1 8 ? 38.304 11.659 25.751 1.00 36.78 117 ARG B CA 1
ATOM 779 C C . ARG B 1 8 ? 38.611 12.930 24.972 1.00 34.36 117 ARG B C 1
ATOM 780 O O . ARG B 1 8 ? 39.385 12.935 23.999 1.00 34.29 117 ARG B O 1
ATOM 788 N N . VAL B 1 9 ? 37.962 13.997 25.401 1.00 33.75 118 VAL B N 1
ATOM 789 C CA . VAL B 1 9 ? 38.159 15.308 24.823 1.00 30.79 118 VAL B CA 1
ATOM 790 C C . VAL B 1 9 ? 38.392 16.237 26.000 1.00 31.40 118 VAL B C 1
ATOM 791 O O . VAL B 1 9 ? 37.624 16.228 26.963 1.00 30.96 118 VAL B O 1
ATOM 795 N N . VAL B 1 10 ? 39.459 17.038 25.925 1.00 31.49 119 VAL B N 1
ATOM 796 C CA . VAL B 1 10 ? 39.661 18.106 26.899 1.00 25.89 119 VAL B CA 1
ATOM 797 C C . VAL B 1 10 ? 39.222 19.389 26.238 1.00 24.51 119 VAL B C 1
ATOM 798 O O . VAL B 1 10 ? 39.804 19.800 25.261 1.00 25.47 119 VAL B O 1
ATOM 802 N N . LYS B 1 11 ? 38.173 20.015 26.756 1.00 25.51 120 LYS B N 1
ATOM 803 C CA . LYS B 1 11 ? 37.698 21.271 26.183 1.00 28.45 120 LYS B CA 1
ATOM 804 C C . LYS B 1 11 ? 38.758 22.351 26.331 1.00 29.99 120 LYS B C 1
ATOM 805 O O . LYS B 1 11 ? 39.563 22.313 27.273 1.00 30.40 120 LYS B O 1
ATOM 811 N N . GLN B 1 12 ? 38.782 23.293 25.392 1.00 30.28 121 GLN B N 1
ATOM 812 C CA . GLN B 1 12 ? 39.538 24.521 25.570 1.00 31.57 121 GLN B CA 1
ATOM 813 C C . GLN B 1 12 ? 38.788 25.397 26.564 1.00 31.88 121 GLN B C 1
ATOM 814 O O . GLN B 1 12 ? 37.687 25.059 26.981 1.00 28.08 121 GLN B O 1
ATOM 820 N N . GLU B 1 13 ? 39.372 26.535 26.923 1.00 34.58 122 GLU B N 1
ATOM 821 C CA . GLU B 1 13 ? 38.774 27.396 27.942 1.00 36.37 122 GLU B CA 1
ATOM 822 C C . GLU B 1 13 ? 37.563 28.171 27.397 1.00 35.88 122 GLU B C 1
ATOM 823 O O . GLU B 1 13 ? 36.813 28.750 28.171 1.00 37.95 122 GLU B O 1
ATOM 829 N N . ALA B 1 14 ? 37.376 28.169 26.074 1.00 35.36 123 ALA B N 1
ATOM 830 C CA . ALA B 1 14 ? 36.063 28.466 25.459 1.00 35.30 123 ALA B CA 1
ATOM 831 C C . ALA B 1 14 ? 35.838 27.601 24.202 1.00 35.88 123 ALA B C 1
ATOM 832 O O . ALA B 1 14 ? 36.690 26.796 23.825 1.00 39.91 123 ALA B O 1
ATOM 834 N N . GLY B 1 15 ? 34.688 27.764 23.559 1.00 33.90 124 GLY B N 1
ATOM 835 C CA . GLY B 1 15 ? 34.388 27.034 22.327 1.00 32.74 124 GLY B CA 1
ATOM 836 C C . GLY B 1 15 ? 33.972 25.580 22.501 1.00 30.59 124 GLY B C 1
ATOM 837 O O . GLY B 1 15 ? 33.767 24.875 21.503 1.00 31.90 124 GLY B O 1
ATOM 838 N N . GLY B 1 16 ? 33.861 25.122 23.750 1.00 28.56 125 GLY B N 1
ATOM 839 C CA . GLY B 1 16 ? 33.281 23.807 24.079 1.00 26.32 125 GLY B CA 1
ATOM 840 C C . GLY B 1 16 ? 33.992 22.621 23.449 1.00 25.52 125 GLY B C 1
ATOM 841 O O . GLY B 1 16 ? 35.220 22.579 23.381 1.00 21.63 125 GLY B O 1
ATOM 842 N N . LEU B 1 17 ? 33.217 21.642 23.004 1.00 23.14 126 LEU B N 1
ATOM 843 C CA . LEU B 1 17 ? 33.798 20.467 22.354 1.00 22.62 126 LEU B CA 1
ATOM 844 C C . LEU B 1 17 ? 34.230 20.764 20.926 1.00 20.89 126 LEU B C 1
ATOM 845 O O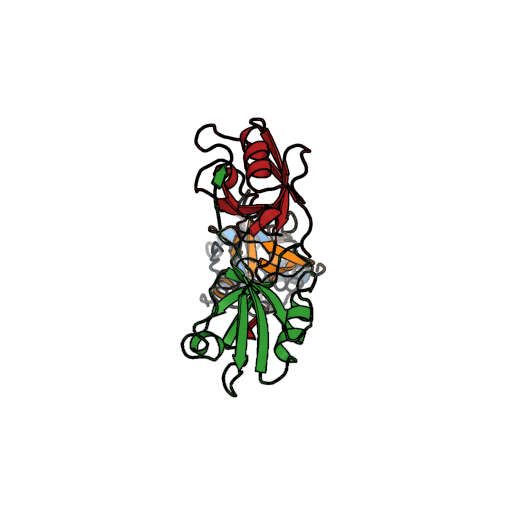 . LEU B 1 17 ? 35.032 20.031 20.386 1.00 23.10 126 LEU B O 1
ATOM 850 N N . GLY B 1 18 ? 33.696 21.825 20.319 1.00 18.32 127 GLY B N 1
ATOM 851 C CA . GLY B 1 18 ? 34.043 22.159 18.932 1.00 19.20 127 GLY B CA 1
ATOM 852 C C . GLY B 1 18 ? 33.382 21.218 17.934 1.00 17.12 127 GLY B C 1
ATOM 853 O O . GLY B 1 18 ? 33.951 20.859 16.887 1.00 18.62 127 GLY B O 1
ATOM 854 N N . ILE B 1 19 ? 32.182 20.784 18.269 1.00 14.76 128 ILE B N 1
ATOM 855 C CA . ILE B 1 19 ? 31.370 20.014 17.306 1.00 18.27 128 ILE B CA 1
ATOM 856 C C . ILE B 1 19 ? 29.997 20.586 17.235 1.00 16.68 128 ILE B C 1
ATOM 857 O O . ILE B 1 19 ? 29.610 21.323 18.135 1.00 18.18 128 ILE B O 1
ATOM 862 N N . SER B 1 20 ? 29.263 20.235 16.178 1.00 16.77 129 SER B N 1
ATOM 863 C CA . SER B 1 20 ? 27.788 20.399 16.153 1.00 18.36 129 SER B CA 1
ATOM 864 C C . SER B 1 20 ? 27.125 19.027 16.259 1.00 16.48 129 SER B C 1
ATOM 865 O O . SER B 1 20 ? 27.591 18.070 15.650 1.00 16.76 129 SER B O 1
ATOM 868 N N . ILE B 1 21 ? 26.035 18.932 17.022 1.00 20.14 130 ILE B N 1
ATOM 869 C CA . ILE B 1 21 ? 25.210 17.732 17.014 1.00 18.71 130 ILE B CA 1
ATOM 870 C C . ILE B 1 21 ? 23.834 17.966 16.404 1.00 18.40 130 ILE B C 1
ATOM 871 O O . ILE B 1 21 ? 23.283 19.077 16.426 1.00 16.41 130 ILE B O 1
ATOM 876 N N . LYS B 1 22 ? 23.293 16.899 15.844 1.00 17.28 131 LYS B N 1
ATOM 877 C CA . LYS B 1 22 ? 21.904 16.839 15.408 1.00 18.39 131 LYS B CA 1
ATOM 878 C C . LYS B 1 22 ? 21.241 15.586 15.969 1.00 16.50 131 LYS B C 1
ATOM 879 O O . LYS B 1 22 ? 21.898 14.737 16.545 1.00 15.48 131 LYS B O 1
ATOM 885 N N . GLY B 1 23 ? 19.927 15.491 15.832 1.00 15.43 132 GLY B N 1
ATOM 886 C CA . GLY B 1 23 ? 19.205 14.275 16.237 1.00 14.61 132 GLY B CA 1
ATOM 887 C C . GLY B 1 23 ? 18.482 14.374 17.572 1.00 16.45 132 GLY B C 1
ATOM 888 O O . GLY B 1 23 ? 18.162 15.444 18.037 1.00 19.66 132 GLY B O 1
ATOM 889 N N . GLY B 1 24 ? 18.225 13.232 18.183 1.00 19.04 133 GLY B N 1
ATOM 890 C CA . GLY B 1 24 ? 17.523 13.162 19.452 1.00 17.38 133 GLY B CA 1
ATOM 891 C C . GLY B 1 24 ? 16.253 12.355 19.348 1.00 20.51 133 GLY B C 1
ATOM 892 O O . GLY B 1 24 ? 15.685 12.200 18.263 1.00 15.02 133 GLY B O 1
ATOM 893 N N . ARG B 1 25 ? 15.786 11.885 20.503 1.00 22.16 134 ARG B N 1
ATOM 894 C CA . ARG B 1 25 ? 14.634 11.016 20.606 1.00 20.08 134 ARG B CA 1
ATOM 895 C C . ARG B 1 25 ? 13.395 11.566 19.906 1.00 21.09 134 ARG B C 1
ATOM 896 O O . ARG B 1 25 ? 12.632 10.801 19.304 1.00 18.35 134 ARG B O 1
ATOM 904 N N . GLU B 1 26 ? 13.176 12.876 19.975 1.00 22.22 135 GLU B N 1
ATOM 905 C CA . GLU B 1 26 ? 12.010 13.477 19.304 1.00 23.97 135 GLU B CA 1
ATOM 906 C C . GLU B 1 26 ? 12.019 13.220 17.789 1.00 24.44 135 GLU B C 1
ATOM 907 O O . GLU B 1 26 ? 10.980 13.073 17.179 1.00 25.67 135 GLU B O 1
ATOM 913 N N . ASN B 1 27 ? 13.195 13.132 17.183 1.00 23.41 136 ASN B N 1
ATOM 914 C CA . ASN B 1 27 ? 13.296 12.787 15.758 1.00 22.36 136 ASN B CA 1
ATOM 915 C C . ASN B 1 27 ? 13.497 11.280 15.511 1.00 19.47 136 ASN B C 1
ATOM 916 O O . ASN B 1 27 ? 13.774 10.866 14.406 1.00 24.28 136 ASN B O 1
ATOM 921 N N . ARG B 1 28 ? 13.344 10.463 16.544 1.00 19.11 137 ARG B N 1
ATOM 922 C CA . ARG B 1 28 ? 13.669 9.038 16.477 1.00 18.56 137 ARG B CA 1
ATOM 923 C C . ARG B 1 28 ? 15.055 8.825 15.882 1.00 16.98 137 ARG B C 1
ATOM 924 O O . ARG B 1 28 ? 15.276 7.983 15.007 1.00 13.97 137 ARG B O 1
ATOM 932 N N . MET B 1 29 ? 16.006 9.595 16.379 1.00 15.29 138 MET B N 1
ATOM 933 C CA . MET B 1 29 ? 17.352 9.546 15.863 1.00 17.85 138 MET B CA 1
ATOM 934 C C . MET B 1 29 ? 18.307 9.573 17.019 1.00 18.44 138 MET B C 1
ATOM 935 O O . MET B 1 29 ? 17.962 10.106 18.088 1.00 20.40 138 MET B O 1
ATOM 940 N N . PRO B 1 30 ? 19.511 9.019 16.817 1.00 17.11 139 PRO B N 1
ATOM 941 C CA . PRO B 1 30 ? 20.534 9.192 17.820 1.00 16.80 139 PRO B CA 1
ATOM 942 C C . PRO B 1 30 ? 21.019 10.627 17.834 1.00 15.44 139 PRO B C 1
ATOM 943 O O . PRO B 1 30 ? 20.736 11.425 16.928 1.00 16.64 139 PRO B O 1
ATOM 947 N N . ILE B 1 31 ? 21.777 10.937 18.858 1.00 15.92 140 ILE B N 1
ATOM 948 C CA . ILE B 1 31 ? 22.487 12.168 18.886 1.00 14.30 140 ILE B CA 1
ATOM 949 C C . ILE B 1 31 ? 23.702 11.919 17.987 1.00 14.60 140 ILE B C 1
ATOM 950 O O . ILE B 1 31 ? 24.527 11.045 18.284 1.00 19.42 140 ILE B O 1
ATOM 955 N N . LEU B 1 32 ? 23.775 12.655 16.875 1.00 15.12 141 LEU B N 1
ATOM 956 C CA . LEU B 1 32 ? 24.822 12.494 15.858 1.00 17.01 141 LEU B CA 1
ATOM 957 C C . LEU B 1 32 ? 25.751 13.703 15.736 1.00 18.18 141 LEU B C 1
ATOM 958 O O . LEU B 1 32 ? 25.286 14.831 15.799 1.00 20.02 141 LEU B O 1
ATOM 963 N N . ILE B 1 33 ? 27.039 13.470 15.485 1.00 17.46 142 ILE B N 1
ATOM 964 C CA . ILE B 1 33 ? 27.955 14.562 15.191 1.00 19.04 142 ILE B CA 1
ATOM 965 C C . ILE B 1 33 ? 27.728 15.020 13.746 1.00 18.21 142 ILE B C 1
ATOM 966 O O . ILE B 1 33 ? 27.915 14.247 12.792 1.00 20.30 142 ILE B O 1
ATOM 971 N N . SER B 1 34 ? 27.349 16.284 13.590 1.00 16.33 143 SER B N 1
ATOM 972 C CA . SER B 1 34 ? 27.043 16.844 12.280 1.00 16.15 143 SER B CA 1
ATOM 973 C C . SER B 1 34 ? 28.121 17.797 11.720 1.00 17.25 143 SER B C 1
ATOM 974 O O . SER B 1 34 ? 28.080 18.171 10.553 1.00 16.96 143 SER B O 1
ATOM 977 N N . LYS B 1 35 ? 29.071 18.188 12.565 1.00 19.00 144 LYS B N 1
ATOM 978 C CA . LYS B 1 35 ? 30.179 19.001 12.149 1.00 20.09 144 LYS B CA 1
ATOM 979 C C . LYS B 1 35 ? 31.285 18.874 13.203 1.00 17.14 144 LYS B C 1
ATOM 980 O O . LYS B 1 35 ? 31.020 18.895 14.397 1.00 15.81 144 LYS B O 1
ATOM 986 N N . ILE B 1 36 ? 32.513 18.714 12.738 1.00 13.68 145 ILE B N 1
ATOM 987 C CA . ILE B 1 36 ? 33.691 18.818 13.620 1.00 14.44 145 ILE B CA 1
ATOM 988 C C . ILE B 1 36 ? 34.399 20.081 13.194 1.00 16.49 145 ILE B C 1
ATOM 989 O O . ILE B 1 36 ? 34.833 20.165 12.062 1.00 18.66 145 ILE B O 1
ATOM 994 N N . PHE B 1 37 ? 34.498 21.066 14.073 1.00 16.13 146 PHE B N 1
ATOM 995 C CA . PHE B 1 37 ? 35.117 22.351 13.712 1.00 18.73 146 PHE B CA 1
ATOM 996 C C . PHE B 1 37 ? 36.629 22.206 13.643 1.00 19.06 146 PHE B C 1
ATOM 997 O O . PHE B 1 37 ? 37.266 21.725 14.600 1.00 18.47 146 PHE B O 1
ATOM 1005 N N . PRO B 1 38 ? 37.223 22.609 12.510 1.00 16.33 147 PRO B N 1
ATOM 1006 C CA . PRO B 1 38 ? 38.618 22.262 12.397 1.00 16.38 147 PRO B CA 1
ATOM 1007 C C . PRO B 1 38 ? 39.509 22.982 13.415 1.00 17.16 147 PRO B C 1
ATOM 1008 O O . PRO B 1 38 ? 39.361 24.177 13.646 1.00 16.27 147 PRO B O 1
ATOM 1012 N N . GLY B 1 39 ? 40.435 22.228 13.993 1.00 15.76 148 GLY B N 1
ATOM 1013 C CA . GLY B 1 39 ? 41.384 22.762 14.935 1.00 19.50 148 GLY B CA 1
ATOM 1014 C C . GLY B 1 39 ? 40.893 22.806 16.359 1.00 22.34 148 GLY B C 1
ATOM 1015 O O . GLY B 1 39 ? 41.694 23.077 17.272 1.00 26.16 148 GLY B O 1
ATOM 1016 N N . LEU B 1 40 ? 39.601 22.545 16.580 1.00 16.75 149 LEU B N 1
ATOM 1017 C CA . LEU B 1 40 ? 39.080 22.618 17.950 1.00 15.72 149 LEU B CA 1
ATOM 1018 C C . LEU B 1 40 ? 39.203 21.283 18.665 1.00 14.57 149 LEU B C 1
ATOM 1019 O O . LEU B 1 40 ? 39.739 20.340 18.099 1.00 14.89 149 LEU B O 1
ATOM 1024 N N . ALA B 1 41 ? 38.682 21.176 19.891 1.00 15.01 150 ALA B N 1
ATOM 1025 C CA . ALA B 1 41 ? 39.027 20.063 20.783 1.00 13.00 150 ALA B CA 1
ATOM 1026 C C . ALA B 1 41 ? 38.683 18.666 20.252 1.00 16.34 150 ALA B C 1
ATOM 1027 O O . ALA B 1 41 ? 39.509 17.747 20.321 1.00 10.95 150 ALA B O 1
ATOM 1029 N N . ALA B 1 42 ? 37.476 18.491 19.699 1.00 11.79 151 ALA B N 1
ATOM 1030 C CA . ALA B 1 42 ? 37.118 17.221 19.091 1.00 14.17 151 ALA B CA 1
ATOM 1031 C C . ALA B 1 42 ? 38.061 16.828 17.961 1.00 17.40 151 ALA B C 1
ATOM 1032 O O . ALA B 1 42 ? 38.475 15.673 17.849 1.00 17.05 151 ALA B O 1
ATOM 1034 N N . ASP B 1 43 ? 38.396 17.806 17.129 1.00 16.89 152 ASP B N 1
ATOM 1035 C CA . ASP B 1 43 ? 39.272 17.603 16.002 1.00 17.63 152 ASP B CA 1
ATOM 1036 C C . ASP B 1 43 ? 40.636 17.136 16.480 1.00 15.89 152 ASP B C 1
ATOM 1037 O O . ASP B 1 43 ? 41.128 16.121 15.998 1.00 17.70 152 ASP B O 1
ATOM 1042 N N . GLN B 1 44 ? 41.170 17.805 17.494 1.00 12.80 153 GLN B N 1
ATOM 1043 C CA . GLN B 1 44 ? 42.452 17.448 18.109 1.00 17.64 153 GLN B CA 1
ATOM 1044 C C . GLN B 1 44 ? 42.514 16.026 18.657 1.00 18.18 153 GLN B C 1
ATOM 1045 O O . GLN B 1 44 ? 43.571 15.449 18.683 1.00 17.40 153 GLN B O 1
ATOM 1051 N N . SER B 1 45 ? 41.385 15.472 19.085 1.00 20.75 154 SER B N 1
ATOM 1052 C CA . SER B 1 45 ? 41.321 14.072 19.501 1.00 22.01 154 SER B CA 1
ATOM 1053 C C . SER B 1 45 ? 41.737 13.101 18.369 1.00 21.97 154 SER B C 1
ATOM 1054 O O . SER B 1 45 ? 42.320 12.067 18.637 1.00 24.99 154 SER B O 1
ATOM 1057 N N . ARG B 1 46 ? 41.473 13.474 17.117 1.00 21.93 155 ARG B N 1
ATOM 1058 C CA . ARG B 1 46 ? 41.673 12.630 15.931 1.00 22.84 155 ARG B CA 1
ATOM 1059 C C . ARG B 1 46 ? 40.888 11.326 16.022 1.00 25.34 155 ARG B C 1
ATOM 1060 O O . ARG B 1 46 ? 41.206 10.381 15.326 1.00 28.86 155 ARG B O 1
ATOM 1068 N N . ALA B 1 47 ? 39.895 11.282 16.900 1.00 23.29 156 ALA B N 1
ATOM 1069 C CA . ALA B 1 47 ? 39.230 10.055 17.261 1.00 25.43 156 ALA B CA 1
ATOM 1070 C C . ALA B 1 47 ? 37.741 10.104 16.942 1.00 25.05 156 ALA B C 1
ATOM 1071 O O . ALA B 1 47 ? 37.044 9.108 17.171 1.00 25.28 156 ALA B O 1
ATOM 1073 N N . LEU B 1 48 ? 37.258 11.247 16.452 1.00 23.77 157 LEU B N 1
ATOM 1074 C CA . LEU B 1 48 ? 35.823 11.478 16.210 1.00 24.93 157 LEU B CA 1
ATOM 1075 C C . LEU B 1 48 ? 35.608 11.687 14.721 1.00 26.93 157 LEU B C 1
ATOM 1076 O O . LEU B 1 48 ? 36.511 12.154 14.022 1.00 26.29 157 LEU B O 1
ATOM 1081 N N . ARG B 1 49 ? 34.420 11.322 14.229 1.00 25.79 158 ARG B N 1
ATOM 1082 C CA . ARG B 1 49 ? 34.103 11.457 12.805 1.00 24.43 158 ARG B CA 1
ATOM 1083 C C . ARG B 1 49 ? 32.698 11.997 12.653 1.00 22.89 158 ARG B C 1
ATOM 1084 O O . ARG B 1 49 ? 31.855 11.864 13.570 1.00 18.78 158 ARG B O 1
ATOM 1092 N N . LEU B 1 50 ? 32.447 12.621 11.511 1.00 23.18 159 LEU B N 1
ATOM 1093 C CA . LEU B 1 50 ? 31.084 13.032 11.180 1.00 23.94 159 LEU B CA 1
ATOM 1094 C C . LEU B 1 50 ? 30.276 11.776 11.033 1.00 22.41 159 LEU B C 1
ATOM 1095 O O . LEU B 1 50 ? 30.677 10.863 10.283 1.00 16.65 159 LEU B O 1
ATOM 1100 N N . GLY B 1 51 ? 29.123 11.764 11.686 1.00 21.20 160 GLY B N 1
ATOM 1101 C CA . GLY B 1 51 ? 28.208 10.632 11.638 1.00 23.38 160 GLY B CA 1
ATOM 1102 C C . GLY B 1 51 ? 28.310 9.698 12.828 1.00 23.50 160 GLY B C 1
ATOM 1103 O O . GLY B 1 51 ? 27.550 8.733 12.925 1.00 22.83 160 GLY B O 1
ATOM 1104 N N . ASP B 1 52 ? 29.280 9.938 13.708 1.00 24.63 161 ASP B N 1
ATOM 1105 C CA . ASP B 1 52 ? 29.321 9.247 14.988 1.00 25.19 161 ASP B CA 1
ATOM 1106 C C . ASP B 1 52 ? 28.090 9.615 15.768 1.00 26.26 161 ASP B C 1
ATOM 1107 O O . ASP B 1 52 ? 27.677 10.782 15.774 1.00 21.05 161 ASP B O 1
ATOM 1112 N N . ALA B 1 53 ? 27.514 8.600 16.412 1.00 31.63 162 ALA B N 1
ATOM 1113 C CA . ALA B 1 53 ? 26.484 8.761 17.436 1.00 33.00 162 ALA B CA 1
ATOM 1114 C C . ALA B 1 53 ? 27.150 8.837 18.798 1.00 34.33 162 ALA B C 1
ATOM 1115 O O . ALA B 1 53 ? 27.999 8.012 19.134 1.00 34.96 162 ALA B O 1
ATOM 1117 N N . ILE B 1 54 ? 26.736 9.813 19.588 1.00 35.75 163 ILE B N 1
ATOM 1118 C CA . ILE B 1 54 ? 27.246 9.987 20.930 1.00 36.81 163 ILE B CA 1
ATOM 1119 C C . ILE B 1 54 ? 26.271 9.230 21.796 1.00 37.56 163 ILE B C 1
ATOM 1120 O O . ILE B 1 54 ? 25.092 9.611 21.898 1.00 34.30 163 ILE B O 1
ATOM 1125 N N . LEU B 1 55 ? 26.777 8.153 22.396 1.00 37.75 164 LEU B N 1
ATOM 1126 C CA . LEU B 1 55 ? 25.980 7.235 23.195 1.00 38.10 164 LEU B CA 1
ATOM 1127 C C . LEU B 1 55 ? 25.934 7.651 24.654 1.00 39.36 164 LEU B C 1
ATOM 1128 O O . LEU B 1 55 ? 24.895 7.493 25.302 1.00 40.85 164 LEU B O 1
ATOM 1133 N N . SER B 1 56 ? 27.050 8.184 25.159 1.00 36.71 165 SER B N 1
ATOM 1134 C CA . SER B 1 56 ? 27.124 8.675 26.538 1.00 38.64 165 SER B CA 1
ATOM 1135 C C . SER B 1 56 ? 28.164 9.778 26.743 1.00 38.76 165 SER B C 1
ATOM 1136 O O . SER B 1 56 ? 29.119 9.883 25.990 1.00 36.19 165 SER B O 1
ATOM 1139 N N . VAL B 1 57 ? 27.965 10.580 27.785 1.00 42.21 166 VAL B N 1
ATOM 1140 C CA . VAL B 1 57 ? 28.916 11.627 28.172 1.00 44.10 166 VAL B CA 1
ATOM 1141 C C . VAL B 1 57 ? 29.153 11.583 29.682 1.00 42.99 166 VAL B C 1
ATOM 1142 O O . VAL B 1 57 ? 28.214 11.782 30.454 1.00 45.32 166 VAL B O 1
ATOM 1146 N N . ASN B 1 58 ? 30.394 11.333 30.099 1.00 42.82 167 ASN B N 1
ATOM 1147 C CA . ASN B 1 58 ? 30.745 11.289 31.530 1.00 44.02 167 ASN B CA 1
ATOM 1148 C C . ASN B 1 58 ? 29.746 10.476 32.356 1.00 45.25 167 ASN B C 1
ATOM 1149 O O . ASN B 1 58 ? 29.284 10.916 33.419 1.00 44.52 167 ASN B O 1
ATOM 1154 N N . GLY B 1 59 ? 29.390 9.304 31.842 1.00 45.92 168 GLY B N 1
ATOM 1155 C CA . GLY B 1 59 ? 28.457 8.418 32.526 1.00 48.10 168 GLY B CA 1
ATOM 1156 C C . GLY B 1 59 ? 26.985 8.667 32.242 1.00 49.38 168 GLY B C 1
ATOM 1157 O O . GLY B 1 59 ? 26.169 7.763 32.453 1.00 51.36 168 GLY B O 1
ATOM 1158 N N . THR B 1 60 ? 26.624 9.869 31.774 1.00 48.63 169 THR B N 1
ATOM 1159 C CA . THR B 1 60 ? 25.213 10.173 31.488 1.00 48.33 169 THR B CA 1
ATOM 1160 C C . THR B 1 60 ? 24.842 9.617 30.114 1.00 45.65 169 THR B C 1
ATOM 1161 O O . THR B 1 60 ? 25.317 10.103 29.085 1.00 46.19 169 THR B O 1
ATOM 1165 N N . ASP B 1 61 ? 24.020 8.573 30.119 1.00 44.66 170 ASP B N 1
ATOM 1166 C CA . ASP B 1 61 ? 23.598 7.883 28.900 1.00 45.48 170 ASP B CA 1
ATOM 1167 C C . ASP B 1 61 ? 22.730 8.811 28.053 1.00 41.96 170 ASP B C 1
ATOM 1168 O O . ASP B 1 61 ? 21.845 9.480 28.584 1.00 41.95 170 ASP B O 1
ATOM 1173 N N . LEU B 1 62 ? 23.002 8.848 26.748 1.00 37.64 171 LEU B N 1
ATOM 1174 C CA . LEU B 1 62 ? 22.279 9.712 25.796 1.00 37.68 171 LEU B CA 1
ATOM 1175 C C . LEU B 1 62 ? 21.508 8.947 24.707 1.00 39.31 171 LEU B C 1
ATOM 1176 O O . LEU B 1 62 ? 21.005 9.554 23.756 1.00 40.68 171 LEU B O 1
ATOM 1181 N N . ARG B 1 63 ? 21.404 7.628 24.837 1.00 42.68 172 ARG B N 1
ATOM 1182 C CA . ARG B 1 63 ? 20.669 6.814 23.854 1.00 43.79 172 ARG B CA 1
ATOM 1183 C C . ARG B 1 63 ? 19.187 7.163 23.684 1.00 44.75 172 ARG B C 1
ATOM 1184 O O . ARG B 1 63 ? 18.638 6.969 22.608 1.00 45.93 172 ARG B O 1
ATOM 1192 N N . GLN B 1 64 ? 18.530 7.647 24.733 1.00 43.84 173 GLN B N 1
ATOM 1193 C CA . GLN B 1 64 ? 17.140 8.097 24.601 1.00 41.03 173 GLN B CA 1
ATOM 1194 C C . GLN B 1 64 ? 16.993 9.592 24.931 1.00 40.17 173 GLN B C 1
ATOM 1195 O O . GLN B 1 64 ? 15.900 10.065 25.186 1.00 38.42 173 GLN B O 1
ATOM 1197 N N . ALA B 1 65 ? 18.102 10.337 24.902 1.00 38.24 174 ALA B N 1
ATOM 1198 C CA . ALA B 1 65 ? 18.088 11.780 25.149 1.00 35.50 174 ALA B CA 1
ATOM 1199 C C . ALA B 1 65 ? 17.390 12.554 24.033 1.00 35.65 174 ALA B C 1
ATOM 1200 O O . ALA B 1 65 ? 17.567 12.265 22.849 1.00 36.15 174 ALA B O 1
ATOM 1202 N N . THR B 1 66 ? 16.588 13.544 24.404 1.00 38.68 175 THR B N 1
ATOM 1203 C CA . THR B 1 66 ? 16.125 14.523 23.424 1.00 36.13 175 THR B CA 1
ATOM 1204 C C . THR B 1 66 ? 17.332 15.356 23.035 1.00 34.56 175 THR B C 1
ATOM 1205 O O . THR B 1 66 ? 18.420 15.232 23.632 1.00 34.26 175 THR B O 1
ATOM 1209 N N . HIS B 1 67 ? 17.147 16.229 22.056 1.00 32.87 176 HIS B N 1
ATOM 1210 C CA . HIS B 1 67 ? 18.239 17.044 21.577 1.00 32.72 176 HIS B CA 1
ATOM 1211 C C . HIS B 1 67 ? 18.725 17.958 22.712 1.00 33.76 176 HIS B C 1
ATOM 1212 O O . HIS B 1 67 ? 19.915 18.022 23.008 1.00 36.52 176 HIS B O 1
ATOM 1219 N N . ASP B 1 68 ? 17.781 18.635 23.345 1.00 33.17 177 ASP B N 1
ATOM 1220 C CA . ASP B 1 68 ? 18.037 19.506 24.488 1.00 34.17 177 ASP B CA 1
ATOM 1221 C C . ASP B 1 68 ? 18.773 18.796 25.626 1.00 35.33 177 ASP B C 1
ATOM 1222 O O . ASP B 1 68 ? 19.748 19.327 26.172 1.00 34.48 177 ASP B O 1
ATOM 1224 N N . GLN B 1 69 ? 18.310 17.604 25.992 1.00 35.14 178 GLN B N 1
ATOM 1225 C CA . GLN B 1 69 ? 18.982 16.826 27.048 1.00 35.85 178 GLN B CA 1
ATOM 1226 C C . GLN B 1 69 ? 20.439 16.568 26.726 1.00 32.77 178 GLN B C 1
ATOM 1227 O O . GLN B 1 69 ? 21.309 16.656 27.579 1.00 33.87 178 GLN B O 1
ATOM 1233 N N . ALA B 1 70 ? 20.704 16.251 25.475 1.00 34.27 179 ALA B N 1
ATOM 1234 C CA . ALA B 1 70 ? 22.055 16.033 25.025 1.00 29.44 179 ALA B CA 1
ATOM 1235 C C . ALA B 1 70 ? 22.864 17.332 25.015 1.00 32.19 179 ALA B C 1
ATOM 1236 O O . ALA B 1 70 ? 24.009 17.352 25.472 1.00 31.08 179 ALA B O 1
ATOM 1238 N N . VAL B 1 71 ? 22.286 18.407 24.484 1.00 29.90 180 VAL B N 1
ATOM 1239 C CA . VAL B 1 71 ? 22.952 19.705 24.491 1.00 33.11 180 VAL B CA 1
ATOM 1240 C C . VAL B 1 71 ? 23.389 20.125 25.909 1.00 34.40 180 VAL B C 1
ATOM 1241 O O . VAL B 1 71 ? 24.536 20.487 26.151 1.00 32.71 180 VAL B O 1
ATOM 1245 N N . GLN B 1 72 ? 22.473 20.022 26.851 1.00 37.49 181 GLN B N 1
ATOM 1246 C CA . GLN B 1 72 ? 22.759 20.363 28.236 1.00 37.46 181 GLN B CA 1
ATOM 1247 C C . GLN B 1 72 ? 23.756 19.404 28.881 1.00 36.80 181 GLN B C 1
ATOM 1248 O O . GLN B 1 72 ? 24.658 19.840 29.618 1.00 36.67 181 GLN B O 1
ATOM 1254 N N . ALA B 1 73 ? 23.616 18.112 28.597 1.00 33.43 182 ALA B N 1
ATOM 1255 C CA . ALA B 1 73 ? 24.558 17.117 29.114 1.00 35.04 182 ALA B CA 1
ATOM 1256 C C . ALA B 1 73 ? 25.972 17.447 28.664 1.00 36.80 182 ALA B C 1
ATOM 1257 O O . ALA B 1 73 ? 26.920 17.422 29.458 1.00 37.31 182 ALA B O 1
ATOM 1259 N N . LEU B 1 74 ? 26.117 17.768 27.383 1.00 37.49 183 LEU B N 1
ATOM 1260 C CA . LEU B 1 74 ? 27.423 18.044 26.824 1.00 38.56 183 LEU B CA 1
ATOM 1261 C C . LEU B 1 74 ? 27.965 19.365 27.344 1.00 41.99 183 LEU B C 1
ATOM 1262 O O . LEU B 1 74 ? 29.128 19.433 27.715 1.00 44.30 183 LEU B O 1
ATOM 1267 N N . LYS B 1 75 ? 27.130 20.401 27.385 1.00 44.13 184 LYS B N 1
ATOM 1268 C CA . LYS B 1 75 ? 27.569 21.731 27.849 1.00 47.80 184 LYS B CA 1
ATOM 1269 C C . LYS B 1 75 ? 27.904 21.774 29.342 1.00 48.20 184 LYS B C 1
ATOM 1270 O O . LYS B 1 75 ? 28.672 22.619 29.774 1.00 48.14 184 LYS B O 1
ATOM 1276 N N . ARG B 1 76 ? 27.335 20.859 30.120 1.00 48.55 185 ARG B N 1
ATOM 1277 C CA . ARG B 1 76 ? 27.581 20.815 31.560 1.00 49.01 185 ARG B CA 1
ATOM 1278 C C . ARG B 1 76 ? 28.614 19.755 31.976 1.00 48.45 185 ARG B C 1
ATOM 1279 O O . ARG B 1 76 ? 28.742 19.449 33.162 1.00 50.70 185 ARG B O 1
ATOM 1287 N N . ALA B 1 77 ? 29.360 19.204 31.025 1.00 47.36 186 ALA B N 1
ATOM 1288 C CA . ALA B 1 77 ? 30.291 18.114 31.330 1.00 48.23 186 ALA B CA 1
ATOM 1289 C C . ALA B 1 77 ? 31.647 18.587 31.899 1.00 49.25 186 ALA B C 1
ATOM 1290 O O . ALA B 1 77 ? 32.396 17.787 32.477 1.00 51.76 186 ALA B O 1
ATOM 1292 N N . GLY B 1 78 ? 31.973 19.868 31.751 1.00 48.50 187 GLY B N 1
ATOM 1293 C CA . GLY B 1 78 ? 33.261 20.368 32.256 1.00 48.51 187 GLY B CA 1
ATOM 1294 C C . GLY B 1 78 ? 34.404 19.996 31.323 1.00 47.77 187 GLY B C 1
ATOM 1295 O O . GLY B 1 78 ? 34.193 19.304 30.319 1.00 49.89 187 GLY B O 1
ATOM 1296 N N . LYS B 1 79 ? 35.617 20.434 31.657 1.00 44.08 188 LYS B N 1
ATOM 1297 C CA . LYS B 1 79 ? 36.729 20.420 30.694 1.00 40.46 188 LYS B CA 1
ATOM 1298 C C . LYS B 1 79 ? 37.108 19.042 30.125 1.00 35.89 188 LYS B C 1
ATOM 1299 O O . LYS B 1 79 ? 37.403 18.920 28.941 1.00 31.23 188 LYS B O 1
ATOM 1305 N N . GLU B 1 80 ? 37.112 18.013 30.958 1.00 36.41 189 GLU B N 1
ATOM 1306 C CA . GLU B 1 80 ? 37.493 16.690 30.505 1.00 36.76 189 GLU B CA 1
ATOM 1307 C C . GLU B 1 80 ? 36.219 15.908 30.247 1.00 40.48 189 GLU B C 1
ATOM 1308 O O . GLU B 1 80 ? 35.388 15.749 31.147 1.00 41.81 189 GLU B O 1
ATOM 1314 N N . VAL B 1 81 ? 36.041 15.476 28.999 1.00 40.17 190 VAL B N 1
ATOM 1315 C CA . VAL B 1 81 ? 34.824 14.794 28.582 1.00 40.64 190 VAL B CA 1
ATOM 1316 C C . VAL B 1 81 ? 35.159 13.403 28.066 1.00 39.42 190 VAL B C 1
ATOM 1317 O O . VAL B 1 81 ? 35.934 13.258 27.123 1.00 39.38 190 VAL B O 1
ATOM 1321 N N . LEU B 1 82 ? 34.592 12.383 28.708 1.00 39.56 191 LEU B N 1
ATOM 1322 C CA . LEU B 1 82 ? 34.674 11.022 28.188 1.00 40.06 191 LEU B CA 1
ATOM 1323 C C . LEU B 1 82 ? 33.419 10.718 27.398 1.00 40.37 191 LEU B C 1
ATOM 1324 O O . LEU B 1 82 ? 32.297 10.814 27.921 1.00 38.01 191 LEU B O 1
ATOM 1329 N N . LEU B 1 83 ? 33.603 10.355 26.134 1.00 41.15 192 LEU B N 1
ATOM 1330 C CA . LEU B 1 83 ? 32.468 10.050 25.259 1.00 39.66 192 LEU B CA 1
ATOM 1331 C C . LEU B 1 83 ? 32.487 8.598 24.829 1.00 39.15 192 LEU B C 1
ATOM 1332 O O . LEU B 1 83 ? 33.538 8.051 24.527 1.00 38.96 192 LEU B O 1
ATOM 1337 N N . GLU B 1 84 ? 31.309 7.990 24.793 1.00 36.95 193 GLU B N 1
ATOM 1338 C CA . GLU B 1 84 ? 31.116 6.728 24.116 1.00 38.81 193 GLU B CA 1
ATOM 1339 C C . GLU B 1 84 ? 30.449 7.024 22.791 1.00 36.10 193 GLU B C 1
ATOM 1340 O O . GLU B 1 84 ? 29.379 7.605 22.761 1.00 32.90 193 GLU B O 1
ATOM 1346 N N . VAL B 1 85 ? 31.107 6.636 21.701 1.00 35.22 194 VAL B N 1
ATOM 1347 C CA . VAL B 1 85 ? 30.646 6.926 20.357 1.00 33.55 194 VAL B CA 1
ATOM 1348 C C . VAL B 1 85 ? 30.582 5.635 19.545 1.00 29.79 194 VAL B C 1
ATOM 1349 O O . VAL B 1 85 ? 31.275 4.685 19.851 1.00 31.80 194 VAL B O 1
ATOM 1353 N N . LYS B 1 86 ? 29.689 5.612 18.562 1.00 32.14 195 LYS B N 1
ATOM 1354 C CA . LYS B 1 86 ? 29.502 4.509 17.621 1.00 31.96 195 LYS B CA 1
ATOM 1355 C C . LYS B 1 86 ? 29.373 5.150 16.247 1.00 28.13 195 LYS B C 1
ATOM 1356 O O . LYS B 1 86 ? 28.561 6.035 16.067 1.00 25.63 195 LYS B O 1
ATOM 1362 N N . PHE B 1 87 ? 30.189 4.755 15.280 1.00 29.33 196 PHE B N 1
ATOM 1363 C CA . PHE B 1 87 ? 30.056 5.318 13.935 1.00 29.17 196 PHE B CA 1
ATOM 1364 C C . PHE B 1 87 ? 28.821 4.742 13.227 1.00 29.76 196 PHE B C 1
ATOM 1365 O O . PHE B 1 87 ? 28.612 3.544 13.223 1.00 32.19 196 PHE B O 1
ATOM 1373 N N . ILE B 1 88 ? 27.999 5.608 12.644 1.00 31.53 197 ILE B N 1
ATOM 1374 C CA . ILE B 1 88 ? 26.850 5.184 11.857 1.00 33.10 197 ILE B CA 1
ATOM 1375 C C . ILE B 1 88 ? 27.154 5.460 10.400 1.00 31.10 197 ILE B C 1
ATOM 1376 O O . ILE B 1 88 ? 27.237 6.624 10.006 1.00 36.18 197 ILE B O 1
ATOM 1381 N N . ARG B 1 89 ? 27.339 4.422 9.597 1.00 24.71 198 ARG B N 1
ATOM 1382 C CA . ARG B 1 89 ? 27.569 4.630 8.180 1.00 25.46 198 ARG B CA 1
ATOM 1383 C C . ARG B 1 89 ? 26.228 4.950 7.496 1.00 24.83 198 ARG B C 1
ATOM 1384 O O . ARG B 1 89 ? 25.228 4.303 7.762 1.00 28.46 198 ARG B O 1
ATOM 1392 N N . GLU B 1 90 ? 26.225 5.977 6.656 1.00 23.66 199 GLU B N 1
ATOM 1393 C CA . GLU B 1 90 ? 25.042 6.376 5.901 1.00 29.47 199 GLU B CA 1
ATOM 1394 C C . GLU B 1 90 ? 25.128 5.735 4.526 1.00 29.16 199 GLU B C 1
ATOM 1395 O O . GLU B 1 90 ? 26.136 5.864 3.836 1.00 34.44 199 GLU B O 1
ATOM 1401 N N . VAL B 1 91 ? 24.084 5.009 4.169 1.00 26.52 200 VAL B N 1
ATOM 1402 C CA . VAL B 1 91 ? 23.959 4.362 2.881 1.00 24.89 200 VAL B CA 1
ATOM 1403 C C . VAL B 1 91 ? 22.747 5.036 2.232 1.00 23.92 200 VAL B C 1
ATOM 1404 O O . VAL B 1 91 ? 21.769 5.238 2.910 1.00 21.65 200 VAL B O 1
ATOM 1408 N N . ASN B 1 92 ? 22.887 5.489 0.987 1.00 25.35 201 ASN B N 1
ATOM 1409 C CA . ASN B 1 92 ? 21.776 6.012 0.202 1.00 24.48 201 ASN B CA 1
ATOM 1410 C C . ASN B 1 92 ? 21.497 5.034 -0.877 1.00 24.99 201 ASN B C 1
ATOM 1411 O O . ASN B 1 92 ? 22.413 4.513 -1.469 1.00 26.72 201 ASN B O 1
ATOM 1416 N N . THR B 1 93 ? 20.237 4.712 -1.082 1.00 19.08 202 THR B N 1
ATOM 1417 C CA . THR B 1 93 ? 19.842 3.810 -2.157 1.00 21.88 202 THR B CA 1
ATOM 1418 C C . THR B 1 93 ? 18.743 4.506 -2.937 1.00 18.33 202 THR B C 1
ATOM 1419 O O . THR B 1 93 ? 17.797 5.012 -2.328 1.00 18.96 202 THR B O 1
ATOM 1423 N N . VAL B 1 94 ? 18.897 4.526 -4.255 1.00 20.87 203 VAL B N 1
ATOM 1424 C CA . VAL B 1 94 ? 17.879 5.026 -5.185 1.00 26.01 203 VAL B CA 1
ATOM 1425 C C . VAL B 1 94 ? 16.737 4.028 -5.239 1.00 27.24 203 VAL B C 1
ATOM 1426 O O . VAL B 1 94 ? 16.976 2.846 -5.444 1.00 28.30 203 VAL B O 1
ATOM 1430 N N . VAL B 1 95 ? 15.511 4.495 -5.017 1.00 28.50 204 VAL B N 1
ATOM 1431 C CA . VAL B 1 95 ? 14.324 3.691 -5.194 1.00 26.96 204 VAL B CA 1
ATOM 1432 C C . VAL B 1 95 ? 13.292 4.444 -6.092 1.00 35.35 204 VAL B C 1
ATOM 1433 O O . VAL B 1 95 ? 13.479 5.635 -6.447 1.00 30.25 204 VAL B O 1
ATOM 1438 N N . SER C 1 1 ? 61.107 29.278 49.252 1.00 38.37 -1 SER C N 1
ATOM 1439 C CA . SER C 1 1 ? 61.971 29.223 50.472 1.00 38.63 -1 SER C CA 1
ATOM 1440 C C . SER C 1 1 ? 61.192 29.499 51.773 1.00 37.15 -1 SER C C 1
ATOM 1441 O O . SER C 1 1 ? 61.794 29.844 52.788 1.00 36.73 -1 SER C O 1
ATOM 1443 N N . MET C 1 2 ? 59.869 29.319 51.743 1.00 34.76 0 MET C N 1
ATOM 1444 C CA . MET C 1 2 ? 59.008 29.746 52.848 1.00 33.45 0 MET C CA 1
ATOM 1445 C C . MET C 1 2 ? 59.214 28.905 54.115 1.00 32.60 0 MET C C 1
ATOM 1446 O O . MET C 1 2 ? 59.512 27.713 54.042 1.00 32.40 0 MET C O 1
ATOM 1451 N N . PRO C 1 3 ? 59.077 29.542 55.287 1.00 28.83 112 PRO C N 1
ATOM 1452 C CA . PRO C 1 3 ? 59.314 28.828 56.546 1.00 25.23 112 PRO C CA 1
ATOM 1453 C C . PRO C 1 3 ? 58.236 27.804 56.840 1.00 22.69 112 PRO C C 1
ATOM 1454 O O . PRO C 1 3 ? 57.060 28.011 56.505 1.00 21.54 112 PRO C O 1
ATOM 1458 N N . VAL C 1 4 ? 58.655 26.679 57.413 1.00 22.42 113 VAL C N 1
ATOM 1459 C CA . VAL C 1 4 ? 57.722 25.672 57.877 1.00 23.77 113 VAL C CA 1
ATOM 1460 C C . VAL C 1 4 ? 56.929 26.182 59.083 1.00 21.93 113 VAL C C 1
ATOM 1461 O O . VAL C 1 4 ? 57.454 26.890 59.934 1.00 23.56 113 VAL C O 1
ATOM 1465 N N . ARG C 1 5 ? 55.646 25.854 59.106 1.00 22.77 114 ARG C N 1
ATOM 1466 C CA . ARG C 1 5 ? 54.785 26.085 60.252 1.00 21.03 114 ARG C CA 1
ATOM 1467 C C . ARG C 1 5 ? 54.150 24.744 60.685 1.00 24.71 114 ARG C C 1
ATOM 1468 O O . ARG C 1 5 ? 53.714 23.942 59.845 1.00 24.68 114 ARG C O 1
ATOM 1476 N N . ARG C 1 6 ? 54.111 24.502 61.994 1.00 24.18 115 ARG C N 1
ATOM 1477 C CA . ARG C 1 6 ? 53.411 23.333 62.524 1.00 22.91 115 ARG C CA 1
ATOM 1478 C C . ARG C 1 6 ? 52.117 23.797 63.139 1.00 19.69 115 ARG C C 1
ATOM 1479 O O . ARG C 1 6 ? 52.115 24.604 64.053 1.00 21.82 115 ARG C O 1
ATOM 1487 N N . VAL C 1 7 ? 51.012 23.338 62.574 1.00 17.54 116 VAL C N 1
ATOM 1488 C CA . VAL C 1 7 ? 49.704 23.852 62.888 1.00 17.92 116 VAL C CA 1
ATOM 1489 C C . VAL C 1 7 ? 48.814 22.778 63.487 1.00 22.34 116 VAL C C 1
ATOM 1490 O O . VAL C 1 7 ? 48.683 21.694 62.912 1.00 20.99 116 VAL C O 1
ATOM 1494 N N . ARG C 1 8 ? 48.197 23.075 64.630 1.00 19.45 117 ARG C N 1
ATOM 1495 C CA . ARG C 1 8 ? 47.219 22.177 65.205 1.00 20.54 117 ARG C CA 1
ATOM 1496 C C . ARG C 1 8 ? 45.830 22.466 64.659 1.00 21.74 117 ARG C C 1
ATOM 1497 O O . ARG C 1 8 ? 45.400 23.625 64.579 1.00 23.42 117 ARG C O 1
ATOM 1505 N N . VAL C 1 9 ? 45.136 21.406 64.255 1.00 23.83 118 VAL C N 1
ATOM 1506 C CA . VAL C 1 9 ? 43.716 21.467 63.924 1.00 23.50 118 VAL C CA 1
ATOM 1507 C C . VAL C 1 9 ? 43.011 20.328 64.631 1.00 23.87 118 VAL C C 1
ATOM 1508 O O . VAL C 1 9 ? 43.509 19.205 64.646 1.00 24.99 118 VAL C O 1
ATOM 1512 N N . VAL C 1 10 ? 41.863 20.628 65.229 1.00 22.14 119 VAL C N 1
ATOM 1513 C CA . VAL C 1 10 ? 41.019 19.614 65.813 1.00 24.25 119 VAL C CA 1
ATOM 1514 C C . VAL C 1 10 ? 39.786 19.531 64.938 1.00 27.04 119 VAL C C 1
ATOM 1515 O O . VAL C 1 10 ? 39.089 20.527 64.764 1.00 24.88 119 VAL C O 1
ATOM 1519 N N . LYS C 1 11 ? 39.535 18.343 64.385 1.00 29.67 120 LYS C N 1
ATOM 1520 C CA . LYS C 1 11 ? 38.399 18.111 63.494 1.00 30.33 120 LYS C CA 1
ATOM 1521 C C . LYS C 1 11 ? 37.086 18.267 64.244 1.00 35.57 120 LYS C C 1
ATOM 1522 O O . LYS C 1 11 ? 37.039 18.155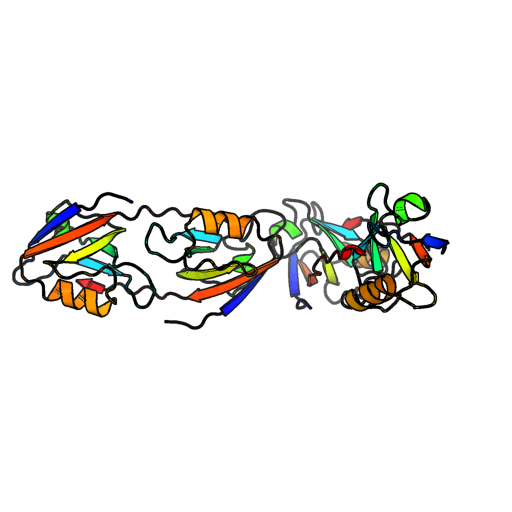 65.479 1.00 36.86 120 LYS C O 1
ATOM 1528 N N . GLN C 1 12 ? 36.023 18.503 63.481 1.00 36.65 121 GLN C N 1
ATOM 1529 C CA . GLN C 1 12 ? 34.677 18.592 64.015 1.00 39.53 121 GLN C CA 1
ATOM 1530 C C . GLN C 1 12 ? 33.804 17.478 63.439 1.00 41.54 121 GLN C C 1
ATOM 1531 O O . GLN C 1 12 ? 34.134 16.891 62.399 1.00 42.36 121 GLN C O 1
ATOM 1537 N N . GLU C 1 13 ? 32.702 17.184 64.130 1.00 44.35 122 GLU C N 1
ATOM 1538 C CA . GLU C 1 13 ? 31.657 16.298 63.603 1.00 44.99 122 GLU C CA 1
ATOM 1539 C C . GLU C 1 13 ? 31.239 16.758 62.201 1.00 47.07 122 GLU C C 1
ATOM 1540 O O . GLU C 1 13 ? 31.064 15.936 61.291 1.00 49.59 122 GLU C O 1
ATOM 1542 N N . ALA C 1 14 ? 31.090 18.073 62.036 1.00 46.25 123 ALA C N 1
ATOM 1543 C CA . ALA C 1 14 ? 30.798 18.671 60.734 1.00 45.32 123 ALA C CA 1
ATOM 1544 C C . ALA C 1 14 ? 32.077 19.195 60.067 1.00 44.92 123 ALA C C 1
ATOM 1545 O O . ALA C 1 14 ? 32.668 20.194 60.506 1.00 43.97 123 ALA C O 1
ATOM 1547 N N . GLY C 1 15 ? 32.509 18.497 59.018 1.00 43.11 124 GLY C N 1
ATOM 1548 C CA . GLY C 1 15 ? 33.531 19.013 58.110 1.00 40.12 124 GLY C CA 1
ATOM 1549 C C . GLY C 1 15 ? 34.856 18.280 58.082 1.00 38.11 124 GLY C C 1
ATOM 1550 O O . GLY C 1 15 ? 35.616 18.431 57.116 1.00 36.64 124 GLY C O 1
ATOM 1551 N N . GLY C 1 16 ? 35.138 17.487 59.119 1.00 34.99 125 GLY C N 1
ATOM 1552 C CA . GLY C 1 16 ? 36.477 16.943 59.318 1.00 31.86 125 GLY C CA 1
ATOM 1553 C C . GLY C 1 16 ? 37.433 18.101 59.522 1.00 31.65 125 GLY C C 1
ATOM 1554 O O . GLY C 1 16 ? 37.210 18.930 60.406 1.00 31.46 125 GLY C O 1
ATOM 1555 N N . LEU C 1 17 ? 38.469 18.190 58.680 1.00 32.88 126 LEU C N 1
ATOM 1556 C CA . LEU C 1 17 ? 39.429 19.294 58.740 1.00 34.22 126 LEU C CA 1
ATOM 1557 C C . LEU C 1 17 ? 38.884 20.606 58.173 1.00 34.25 126 LEU C C 1
ATOM 1558 O O . LEU C 1 17 ? 39.449 21.667 58.437 1.00 32.45 126 LEU C O 1
ATOM 1563 N N . GLY C 1 18 ? 37.810 20.538 57.386 1.00 33.91 127 GLY C N 1
ATOM 1564 C CA . GLY C 1 18 ? 37.228 21.735 56.776 1.00 34.65 127 GLY C CA 1
ATOM 1565 C C . GLY C 1 18 ? 38.068 22.327 55.649 1.00 35.10 127 GLY C C 1
ATOM 1566 O O . GLY C 1 18 ? 38.106 23.548 55.475 1.00 33.73 127 GLY C O 1
ATOM 1567 N N . ILE C 1 19 ? 38.750 21.459 54.898 1.00 34.71 128 ILE C N 1
ATOM 1568 C CA . ILE C 1 19 ? 39.570 21.879 53.758 1.00 35.64 128 ILE C CA 1
ATOM 1569 C C . ILE C 1 19 ? 39.384 20.955 52.547 1.00 37.93 128 ILE C C 1
ATOM 1570 O O . ILE C 1 19 ? 38.835 19.856 52.674 1.00 37.47 128 ILE C O 1
ATOM 1575 N N . SER C 1 20 ? 39.828 21.441 51.383 1.00 36.16 129 SER C N 1
ATOM 1576 C CA . SER C 1 20 ? 39.997 20.627 50.184 1.00 34.75 129 SER C CA 1
ATOM 1577 C C . SER C 1 20 ? 41.470 20.616 49.850 1.00 34.58 129 SER C C 1
ATOM 1578 O O . SER C 1 20 ? 42.183 21.621 50.032 1.00 34.57 129 SER C O 1
ATOM 1581 N N . ILE C 1 21 ? 41.928 19.484 49.337 1.00 33.60 130 ILE C N 1
ATOM 1582 C CA . ILE C 1 21 ? 43.296 19.368 48.893 1.00 31.81 130 ILE C CA 1
ATOM 1583 C C . ILE C 1 21 ? 43.321 19.006 47.418 1.00 30.10 130 ILE C C 1
ATOM 1584 O O . ILE C 1 21 ? 42.337 18.507 46.884 1.00 31.92 130 ILE C O 1
ATOM 1589 N N . LYS C 1 22 ? 44.452 19.300 46.784 1.00 28.53 131 LYS C N 1
ATOM 1590 C CA . LYS C 1 22 ? 44.720 18.927 45.414 1.00 27.24 131 LYS C CA 1
ATOM 1591 C C . LYS C 1 22 ? 46.187 18.638 45.376 1.00 30.03 131 LYS C C 1
ATOM 1592 O O . LYS C 1 22 ? 46.876 18.882 46.361 1.00 30.84 131 LYS C O 1
ATOM 1598 N N . GLY C 1 23 ? 46.669 18.143 44.242 1.00 28.10 132 GLY C N 1
ATOM 1599 C CA . GLY C 1 23 ? 48.067 17.788 44.092 1.00 29.18 132 GLY C CA 1
ATOM 1600 C C . GLY C 1 23 ? 48.307 16.313 44.347 1.00 30.47 132 GLY C C 1
ATOM 1601 O O . GLY C 1 23 ? 47.370 15.516 44.429 1.00 33.71 132 GLY C O 1
ATOM 1602 N N . GLY C 1 24 ? 49.575 15.953 44.486 1.00 30.61 133 GLY C N 1
ATOM 1603 C CA . GLY C 1 24 ? 49.960 14.558 44.708 1.00 28.38 133 GLY C CA 1
ATOM 1604 C C . GLY C 1 24 ? 51.039 14.195 43.728 1.00 29.00 133 GLY C C 1
ATOM 1605 O O . GLY C 1 24 ? 51.133 14.798 42.627 1.00 23.42 133 GLY C O 1
ATOM 1606 N N . ARG C 1 25 ? 51.843 13.207 44.106 1.00 28.42 134 ARG C N 1
ATOM 1607 C CA . ARG C 1 25 ? 53.070 12.887 43.373 1.00 29.40 134 ARG C CA 1
ATOM 1608 C C . ARG C 1 25 ? 52.814 12.271 42.003 1.00 30.80 134 ARG C C 1
ATOM 1609 O O . ARG C 1 25 ? 53.728 12.220 41.169 1.00 28.99 134 ARG C O 1
ATOM 1617 N N . GLU C 1 26 ? 51.590 11.803 41.757 1.00 31.65 135 GLU C N 1
ATOM 1618 C CA . GLU C 1 26 ? 51.276 11.251 40.444 1.00 35.11 135 GLU C CA 1
ATOM 1619 C C . GLU C 1 26 ? 51.304 12.365 39.396 1.00 36.36 135 GLU C C 1
ATOM 1620 O O . GLU C 1 26 ? 51.376 12.078 38.219 1.00 32.86 135 GLU C O 1
ATOM 1626 N N . ASN C 1 27 ? 51.255 13.623 39.850 1.00 38.21 136 ASN C N 1
ATOM 1627 C CA . ASN C 1 27 ? 51.374 14.805 38.988 1.00 39.95 136 ASN C CA 1
ATOM 1628 C C . ASN C 1 27 ? 52.633 15.627 39.278 1.00 38.67 136 ASN C C 1
ATOM 1629 O O . ASN C 1 27 ? 52.769 16.754 38.803 1.00 38.57 136 ASN C O 1
ATOM 1634 N N . ARG C 1 28 ? 53.559 15.041 40.033 1.00 34.97 137 ARG C N 1
ATOM 1635 C CA . ARG C 1 28 ? 54.776 15.716 40.484 1.00 33.09 137 ARG C CA 1
ATOM 1636 C C . ARG C 1 28 ? 54.482 17.015 41.238 1.00 32.47 137 ARG C C 1
ATOM 1637 O O . ARG C 1 28 ? 55.273 17.961 41.187 1.00 29.48 137 ARG C O 1
ATOM 1645 N N . MET C 1 29 ? 53.359 17.033 41.956 1.00 32.38 138 MET C N 1
ATOM 1646 C CA . MET C 1 29 ? 52.948 18.192 42.751 1.00 34.67 138 MET C CA 1
ATOM 1647 C C . MET C 1 29 ? 52.845 17.851 44.235 1.00 34.25 138 MET C C 1
ATOM 1648 O O . MET C 1 29 ? 52.585 16.699 44.590 1.00 31.62 138 MET C O 1
ATOM 1653 N N . PRO C 1 30 ? 53.028 18.860 45.107 1.00 32.08 139 PRO C N 1
ATOM 1654 C CA . PRO C 1 30 ? 52.730 18.653 46.509 1.00 29.87 139 PRO C CA 1
ATOM 1655 C C . PRO C 1 30 ? 51.246 18.613 46.776 1.00 27.19 139 PRO C C 1
ATOM 1656 O O . PRO C 1 30 ? 50.449 19.019 45.933 1.00 26.26 139 PRO C O 1
ATOM 1660 N N . ILE C 1 31 ? 50.906 18.204 47.996 1.00 27.16 140 ILE C N 1
ATOM 1661 C CA . ILE C 1 31 ? 49.557 18.325 48.520 1.00 25.90 140 ILE C CA 1
ATOM 1662 C C . ILE C 1 31 ? 49.387 19.779 48.920 1.00 28.72 140 ILE C C 1
ATOM 1663 O O . ILE C 1 31 ? 50.171 20.297 49.697 1.00 30.45 140 ILE C O 1
ATOM 1668 N N . LEU C 1 32 ? 48.367 20.423 48.372 1.00 30.74 141 LEU C N 1
ATOM 1669 C CA . LEU C 1 32 ? 48.165 21.851 48.506 1.00 31.49 141 LEU C CA 1
ATOM 1670 C C . LEU C 1 32 ? 46.767 22.053 48.980 1.00 32.28 141 LEU C C 1
ATOM 1671 O O . LEU C 1 32 ? 45.841 21.418 48.458 1.00 33.43 141 LEU C O 1
ATOM 1676 N N . ILE C 1 33 ? 46.593 22.966 49.929 1.00 31.52 142 ILE C N 1
ATOM 1677 C CA . ILE C 1 33 ? 45.256 23.328 50.363 1.00 32.94 142 ILE C CA 1
ATOM 1678 C C . ILE C 1 33 ? 44.646 24.171 49.267 1.00 33.87 142 ILE C C 1
ATOM 1679 O O . ILE C 1 33 ? 45.237 25.174 48.862 1.00 32.92 142 ILE C O 1
ATOM 1684 N N . SER C 1 34 ? 43.488 23.730 48.776 1.00 33.01 143 SER C N 1
ATOM 1685 C CA . SER C 1 34 ? 42.832 24.348 47.638 1.00 34.19 143 SER C CA 1
ATOM 1686 C C . SER C 1 34 ? 41.588 25.088 48.090 1.00 34.58 143 SER C C 1
ATOM 1687 O O . SER C 1 34 ? 41.106 25.973 47.385 1.00 33.22 143 SER C O 1
ATOM 1690 N N . LYS C 1 35 ? 41.063 24.729 49.260 1.00 33.21 144 LYS C N 1
ATOM 1691 C CA . LYS C 1 35 ? 39.959 25.469 49.851 1.00 33.38 144 LYS C CA 1
ATOM 1692 C C . LYS C 1 35 ? 39.990 25.352 51.374 1.00 34.72 144 LYS C C 1
ATOM 1693 O O . LYS C 1 35 ? 40.352 24.301 51.926 1.00 33.39 144 LYS C O 1
ATOM 1699 N N . ILE C 1 36 ? 39.669 26.460 52.035 1.00 33.51 145 ILE C N 1
ATOM 1700 C CA . ILE C 1 36 ? 39.412 26.478 53.474 1.00 36.79 145 ILE C CA 1
ATOM 1701 C C . ILE C 1 36 ? 37.971 26.934 53.650 1.00 37.27 145 ILE C C 1
ATOM 1702 O O . ILE C 1 36 ? 37.631 28.063 53.298 1.00 39.36 145 ILE C O 1
ATOM 1707 N N . PHE C 1 37 ? 37.134 26.044 54.188 1.00 37.89 146 PHE C N 1
ATOM 1708 C CA . PHE C 1 37 ? 35.703 26.280 54.290 1.00 36.46 146 PHE C CA 1
ATOM 1709 C C . PHE C 1 37 ? 35.366 27.227 55.431 1.00 37.76 146 PHE C C 1
ATOM 1710 O O . PHE C 1 37 ? 35.764 26.990 56.569 1.00 38.59 146 PHE C O 1
ATOM 1718 N N . PRO C 1 38 ? 34.597 28.288 55.143 1.00 37.79 147 PRO C N 1
ATOM 1719 C CA . PRO C 1 38 ? 34.329 29.285 56.183 1.00 37.61 147 PRO C CA 1
ATOM 1720 C C . PRO C 1 38 ? 33.651 28.688 57.413 1.00 38.22 147 PRO C C 1
ATOM 1721 O O . PRO C 1 38 ? 32.677 27.940 57.285 1.00 37.21 147 PRO C O 1
ATOM 1725 N N . GLY C 1 39 ? 34.193 28.997 58.590 1.00 38.05 148 GLY C N 1
ATOM 1726 C CA . GLY C 1 39 ? 33.595 28.587 59.855 1.00 40.20 148 GLY C CA 1
ATOM 1727 C C . GLY C 1 39 ? 33.921 27.179 60.332 1.00 40.83 148 GLY C C 1
ATOM 1728 O O . GLY C 1 39 ? 33.607 26.833 61.475 1.00 41.76 148 GLY C O 1
ATOM 1729 N N . LEU C 1 40 ? 34.547 26.366 59.479 1.00 39.74 149 LEU C N 1
ATOM 1730 C CA . LEU C 1 40 ? 34.839 24.973 59.824 1.00 38.23 149 LEU C CA 1
ATOM 1731 C C . LEU C 1 40 ? 36.217 24.848 60.491 1.00 36.83 149 LEU C C 1
ATOM 1732 O O . LEU C 1 40 ? 36.869 25.854 60.775 1.00 39.06 149 LEU C O 1
ATOM 1737 N N . ALA C 1 41 ? 36.654 23.614 60.734 1.00 35.23 150 ALA C N 1
ATOM 1738 C CA . ALA C 1 41 ? 37.768 23.336 61.650 1.00 33.22 150 ALA C CA 1
ATOM 1739 C C . ALA C 1 41 ? 39.042 24.107 61.325 1.00 30.72 150 ALA C C 1
ATOM 1740 O O . ALA C 1 41 ? 39.579 24.786 62.183 1.00 25.44 150 ALA C O 1
ATOM 1742 N N . ALA C 1 42 ? 39.515 24.015 60.079 1.00 30.45 151 ALA C N 1
ATOM 1743 C CA . ALA C 1 42 ? 40.770 24.659 59.693 1.00 29.83 151 ALA C CA 1
ATOM 1744 C C . ALA C 1 42 ? 40.649 26.180 59.739 1.00 31.41 151 ALA C C 1
ATOM 1745 O O . ALA C 1 42 ? 41.587 26.881 60.133 1.00 30.63 151 ALA C O 1
ATOM 1747 N N . ASP C 1 43 ? 39.493 26.681 59.319 1.00 31.67 152 ASP C N 1
ATOM 1748 C CA . ASP C 1 43 ? 39.219 28.112 59.375 1.00 33.83 152 ASP C CA 1
ATOM 1749 C C . ASP C 1 43 ? 39.287 28.617 60.822 1.00 34.57 152 ASP C C 1
ATOM 1750 O O . ASP C 1 43 ? 39.890 29.656 61.098 1.00 35.31 152 ASP C O 1
ATOM 1755 N N . GLN C 1 44 ? 38.696 27.860 61.741 1.00 30.80 153 GLN C N 1
ATOM 1756 C CA . GLN C 1 44 ? 38.725 28.219 63.154 1.00 31.75 153 GLN C CA 1
ATOM 1757 C C . GLN C 1 44 ? 40.114 28.137 63.788 1.00 30.89 153 GLN C C 1
ATOM 1758 O O . GLN C 1 44 ? 40.398 28.840 64.766 1.00 27.38 153 GLN C O 1
ATOM 1764 N N . SER C 1 45 ? 40.996 27.333 63.198 1.00 30.74 154 SER C N 1
ATOM 1765 C CA . SER C 1 45 ? 42.389 27.317 63.614 1.00 30.09 154 SER C CA 1
ATOM 1766 C C . SER C 1 45 ? 43.034 28.693 63.364 1.00 29.68 154 SER C C 1
ATOM 1767 O O . SER C 1 45 ? 43.989 29.065 64.047 1.00 27.77 154 SER C O 1
ATOM 1770 N N . ARG C 1 46 ? 42.524 29.421 62.365 1.00 30.91 155 ARG C N 1
ATOM 1771 C CA . ARG C 1 46 ? 43.045 30.750 61.990 1.00 32.43 155 ARG C CA 1
ATOM 1772 C C . ARG C 1 46 ? 44.482 30.698 61.465 1.00 30.80 155 ARG C C 1
ATOM 1773 O O . ARG C 1 46 ? 45.086 31.734 61.185 1.00 31.88 155 ARG C O 1
ATOM 1781 N N . ALA C 1 47 ? 45.023 29.493 61.307 1.00 28.92 156 ALA C N 1
ATOM 1782 C CA . ALA C 1 47 ? 46.464 29.324 61.145 1.00 26.81 156 ALA C CA 1
ATOM 1783 C C . ALA C 1 47 ? 46.904 28.791 59.765 1.00 27.44 156 ALA C C 1
ATOM 1784 O O . ALA C 1 47 ? 48.109 28.701 59.518 1.00 24.36 156 ALA C O 1
ATOM 1786 N N . LEU C 1 48 ? 45.951 28.437 58.903 1.00 27.75 157 LEU C N 1
ATOM 1787 C CA . LEU C 1 48 ? 46.251 27.855 57.568 1.00 27.36 157 LEU C CA 1
ATOM 1788 C C . LEU C 1 48 ? 45.839 28.827 56.469 1.00 31.06 157 LEU C C 1
ATOM 1789 O O . LEU C 1 48 ? 44.928 29.627 56.683 1.00 30.58 157 LEU C O 1
ATOM 1794 N N . ARG C 1 49 ? 46.495 28.720 55.301 1.00 31.31 158 ARG C N 1
ATOM 1795 C CA . ARG C 1 49 ? 46.217 29.553 54.127 1.00 31.18 158 ARG C CA 1
ATOM 1796 C C . ARG C 1 49 ? 45.910 28.717 52.882 1.00 29.89 158 ARG C C 1
ATOM 1797 O O . ARG C 1 49 ? 46.420 27.592 52.717 1.00 24.37 158 ARG C O 1
ATOM 1805 N N . LEU C 1 50 ? 45.077 29.276 52.005 1.00 29.01 159 LEU C N 1
ATOM 1806 C CA . LEU C 1 50 ? 44.928 28.748 50.641 1.00 30.87 159 LEU C CA 1
ATOM 1807 C C . LEU C 1 50 ? 46.299 28.725 50.008 1.00 27.97 159 LEU C C 1
ATOM 1808 O O . LEU C 1 50 ? 47.002 29.717 50.050 1.00 25.35 159 LEU C O 1
ATOM 1813 N N . GLY C 1 51 ? 46.699 27.592 49.447 1.00 28.08 160 GLY C N 1
ATOM 1814 C CA . GLY C 1 51 ? 48.005 27.507 48.799 1.00 27.22 160 GLY C CA 1
ATOM 1815 C C . GLY C 1 51 ? 49.145 27.074 49.690 1.00 27.14 160 GLY C C 1
ATOM 1816 O O . GLY C 1 51 ? 50.287 26.990 49.233 1.00 27.95 160 GLY C O 1
ATOM 1817 N N . ASP C 1 52 ? 48.851 26.802 50.957 1.00 23.97 161 ASP C N 1
ATOM 1818 C CA . ASP C 1 52 ? 49.777 26.054 51.818 1.00 25.87 161 ASP C CA 1
ATOM 1819 C C . ASP C 1 52 ? 49.990 24.649 51.288 1.00 25.11 161 ASP C C 1
ATOM 1820 O O . ASP C 1 52 ? 49.038 23.966 50.912 1.00 27.09 161 ASP C O 1
ATOM 1825 N N . ALA C 1 53 ? 51.238 24.213 51.282 1.00 26.11 162 ALA C N 1
ATOM 1826 C CA . ALA C 1 53 ? 51.563 22.827 50.980 1.00 26.43 162 ALA C CA 1
ATOM 1827 C C . ALA C 1 53 ? 51.530 22.051 52.292 1.00 25.11 162 ALA C C 1
ATOM 1828 O O . ALA C 1 53 ? 52.101 22.516 53.276 1.00 27.66 162 ALA C O 1
ATOM 1830 N N . ILE C 1 54 ? 50.870 20.893 52.322 1.00 23.01 163 ILE C N 1
ATOM 1831 C CA . ILE C 1 54 ? 50.893 20.009 53.516 1.00 24.07 163 ILE C CA 1
ATOM 1832 C C . ILE C 1 54 ? 52.019 18.988 53.367 1.00 23.40 163 ILE C C 1
ATOM 1833 O O . ILE C 1 54 ? 51.963 18.106 52.499 1.00 27.13 163 ILE C O 1
ATOM 1838 N N . LEU C 1 55 ? 53.069 19.159 54.169 1.00 21.84 164 LEU C N 1
ATOM 1839 C CA . LEU C 1 55 ? 54.270 18.347 54.107 1.00 22.97 164 LEU C CA 1
ATOM 1840 C C . LEU C 1 55 ? 54.131 17.052 54.922 1.00 27.54 164 LEU C C 1
ATOM 1841 O O . LEU C 1 55 ? 54.716 16.021 54.567 1.00 24.30 164 LEU C O 1
ATOM 1846 N N . SER C 1 56 ? 53.371 17.112 56.015 1.00 28.66 165 SER C N 1
ATOM 1847 C CA . SER C 1 56 ? 53.134 15.928 56.860 1.00 29.24 165 SER C CA 1
ATOM 1848 C C . SER C 1 56 ? 51.920 16.094 57.755 1.00 27.64 165 SER C C 1
ATOM 1849 O O . SER C 1 56 ? 51.466 17.216 57.984 1.00 26.54 165 SER C O 1
ATOM 1852 N N . VAL C 1 57 ? 51.382 14.971 58.241 1.00 26.04 166 VAL C N 1
ATOM 1853 C CA . VAL C 1 57 ? 50.286 14.985 59.201 1.00 26.68 166 VAL C CA 1
ATOM 1854 C C . VAL C 1 57 ? 50.459 13.906 60.268 1.00 28.71 166 VAL C C 1
ATOM 1855 O O . VAL C 1 57 ? 50.494 12.713 59.950 1.00 27.09 166 VAL C O 1
ATOM 1859 N N . ASN C 1 58 ? 50.574 14.315 61.532 1.00 29.09 167 ASN C N 1
ATOM 1860 C CA . ASN C 1 58 ? 50.745 13.354 62.641 1.00 27.44 167 ASN C CA 1
ATOM 1861 C C . ASN C 1 58 ? 51.871 12.358 62.364 1.00 27.43 167 ASN C C 1
ATOM 1862 O O . ASN C 1 58 ? 51.722 11.149 62.551 1.00 28.01 167 ASN C O 1
ATOM 1867 N N . GLY C 1 59 ? 52.999 12.880 61.882 1.00 24.25 168 GLY C N 1
ATOM 1868 C CA . GLY C 1 59 ? 54.184 12.069 61.602 1.00 25.17 168 GLY C CA 1
ATOM 1869 C C . GLY C 1 59 ? 54.193 11.354 60.254 1.00 24.49 168 GLY C C 1
ATOM 1870 O O . GLY C 1 59 ? 55.218 10.801 59.867 1.00 23.89 168 GLY C O 1
ATOM 1871 N N . THR C 1 60 ? 53.066 11.364 59.543 1.00 24.33 169 THR C N 1
ATOM 1872 C CA . THR C 1 60 ? 52.985 10.756 58.208 1.00 28.88 169 THR C CA 1
ATOM 1873 C C . THR C 1 60 ? 53.422 11.767 57.180 1.00 27.65 169 THR C C 1
ATOM 1874 O O . THR C 1 60 ? 52.886 12.863 57.105 1.00 26.68 169 THR C O 1
ATOM 1878 N N . ASP C 1 61 ? 54.408 11.379 56.389 1.00 30.04 170 ASP C N 1
ATOM 1879 C CA . ASP C 1 61 ? 55.045 12.273 55.467 1.00 30.63 170 ASP C CA 1
ATOM 1880 C C . ASP C 1 61 ? 54.239 12.295 54.170 1.00 30.59 170 ASP C C 1
ATOM 1881 O O . ASP C 1 61 ? 53.875 11.242 53.635 1.00 30.97 170 ASP C O 1
ATOM 1886 N N . LEU C 1 62 ? 53.928 13.498 53.690 1.00 28.53 171 LEU C N 1
ATOM 1887 C CA . LEU C 1 62 ? 53.048 13.658 52.534 1.00 27.78 171 LEU C CA 1
ATOM 1888 C C . LEU C 1 62 ? 53.774 14.237 51.346 1.00 29.06 171 LEU C C 1
ATOM 1889 O O . LEU C 1 62 ? 53.156 14.507 50.330 1.00 27.45 171 LEU C O 1
ATOM 1894 N N . ARG C 1 63 ? 55.094 14.369 51.466 1.00 31.69 172 ARG C N 1
ATOM 1895 C CA . ARG C 1 63 ? 55.921 14.989 50.447 1.00 34.11 172 ARG C CA 1
ATOM 1896 C C . AR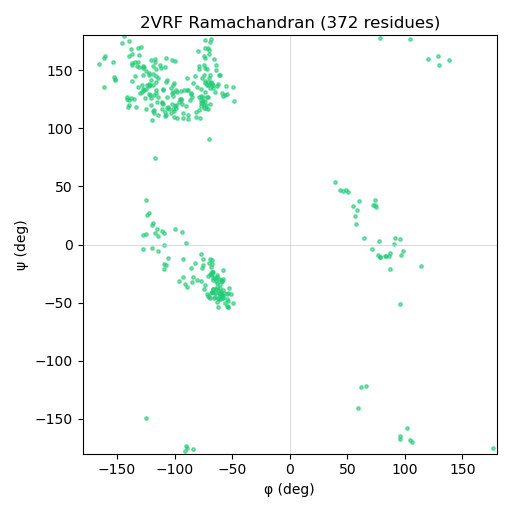G C 1 63 ? 55.968 14.187 49.145 1.00 34.83 172 ARG C C 1
ATOM 1897 O O . ARG C 1 63 ? 56.163 14.761 48.075 1.00 32.95 172 ARG C O 1
ATOM 1905 N N . GLN C 1 64 ? 55.811 12.865 49.241 1.00 33.63 173 GLN C N 1
ATOM 1906 C CA . GLN C 1 64 ? 55.757 12.012 48.065 1.00 34.81 173 GLN C CA 1
ATOM 1907 C C . GLN C 1 64 ? 54.471 11.194 48.054 1.00 34.13 173 GLN C C 1
ATOM 1908 O O . GLN C 1 64 ? 54.416 10.141 47.448 1.00 28.79 173 GLN C O 1
ATOM 1914 N N . ALA C 1 65 ? 53.424 11.683 48.714 1.00 33.61 174 ALA C N 1
ATOM 1915 C CA . ALA C 1 65 ? 52.134 10.983 48.701 1.00 32.90 174 ALA C CA 1
ATOM 1916 C C . ALA C 1 65 ? 51.364 11.230 47.396 1.00 32.39 174 ALA C C 1
ATOM 1917 O O . ALA C 1 65 ? 51.517 12.277 46.744 1.00 31.19 174 ALA C O 1
ATOM 1919 N N . THR C 1 66 ? 50.551 10.248 47.017 1.00 31.89 175 THR C N 1
ATOM 1920 C CA . THR C 1 66 ? 49.565 10.433 45.972 1.00 29.84 175 THR C CA 1
ATOM 1921 C C . THR C 1 66 ? 48.368 11.152 46.555 1.00 29.06 175 THR C C 1
ATOM 1922 O O . THR C 1 66 ? 48.205 11.256 47.779 1.00 27.33 175 THR C O 1
ATOM 1926 N N . HIS C 1 67 ? 47.506 11.630 45.673 1.00 28.94 176 HIS C N 1
ATOM 1927 C CA . HIS C 1 67 ? 46.300 12.310 46.108 1.00 31.09 176 HIS C CA 1
ATOM 1928 C C . HIS C 1 67 ? 45.488 11.449 47.089 1.00 30.38 176 HIS C C 1
ATOM 1929 O O . HIS C 1 67 ? 45.164 11.891 48.203 1.00 25.66 176 HIS C O 1
ATOM 1936 N N . ASP C 1 68 ? 45.172 10.222 46.671 1.00 31.96 177 ASP C N 1
ATOM 1937 C CA . ASP C 1 68 ? 44.390 9.299 47.503 1.00 32.19 177 ASP C CA 1
ATOM 1938 C C . ASP C 1 68 ? 45.092 8.913 48.810 1.00 31.24 177 ASP C C 1
ATOM 1939 O O . ASP C 1 68 ? 44.432 8.768 49.836 1.00 30.63 177 ASP C O 1
ATOM 1942 N N . GLN C 1 69 ? 46.413 8.762 48.784 1.00 30.87 178 GLN C N 1
ATOM 1943 C CA . GLN C 1 69 ? 47.157 8.473 50.014 1.00 30.21 178 GLN C CA 1
ATOM 1944 C C . GLN C 1 69 ? 47.066 9.637 50.986 1.00 30.78 178 GLN C C 1
ATOM 1945 O O . GLN C 1 69 ? 46.835 9.440 52.189 1.00 27.35 178 GLN C O 1
ATOM 1951 N N . ALA C 1 70 ? 47.245 10.851 50.465 1.00 27.59 179 ALA C N 1
ATOM 1952 C CA . ALA C 1 70 ? 47.114 12.062 51.268 1.00 27.52 179 ALA C CA 1
ATOM 1953 C C . ALA C 1 70 ? 45.694 12.168 51.840 1.00 27.50 179 ALA C C 1
ATOM 1954 O O . ALA C 1 70 ? 45.508 12.495 53.015 1.00 30.58 179 ALA C O 1
ATOM 1956 N N . VAL C 1 71 ? 44.698 11.849 51.017 1.00 28.17 180 VAL C N 1
ATOM 1957 C CA . VAL C 1 71 ? 43.300 11.915 51.445 1.00 28.10 180 VAL C CA 1
ATOM 1958 C C . VAL C 1 71 ? 43.047 10.969 52.618 1.00 31.53 180 VAL C C 1
ATOM 1959 O O . VAL C 1 71 ? 42.433 11.353 53.631 1.00 33.66 180 VAL C O 1
ATOM 1963 N N . GLN C 1 72 ? 43.531 9.738 52.472 1.00 31.04 181 GLN C N 1
ATOM 1964 C CA . GLN C 1 72 ? 43.407 8.725 53.504 1.00 32.67 181 GLN C CA 1
ATOM 1965 C C . GLN C 1 72 ? 44.207 9.075 54.771 1.00 32.95 181 GLN C C 1
ATOM 1966 O O . GLN C 1 72 ? 43.691 8.945 55.883 1.00 35.42 181 GLN C O 1
ATOM 1972 N N . ALA C 1 73 ? 45.455 9.511 54.609 1.00 30.04 182 ALA C N 1
ATOM 1973 C CA . ALA C 1 73 ? 46.299 9.868 55.755 1.00 30.38 182 ALA C CA 1
ATOM 1974 C C . ALA C 1 73 ? 45.653 10.958 56.617 1.00 30.66 182 ALA C C 1
ATOM 1975 O O . ALA C 1 73 ? 45.643 10.847 57.854 1.00 32.64 182 ALA C O 1
ATOM 1977 N N . LEU C 1 74 ? 45.102 11.983 55.966 1.00 29.29 183 LEU C N 1
ATOM 1978 C CA . LEU C 1 74 ? 44.426 13.078 56.640 1.00 29.74 183 LEU C CA 1
ATOM 1979 C C . LEU C 1 74 ? 43.099 12.651 57.221 1.00 33.60 183 LEU C C 1
ATOM 1980 O O . LEU C 1 74 ? 42.773 13.008 58.350 1.00 33.06 183 LEU C O 1
ATOM 1985 N N . LYS C 1 75 ? 42.329 11.873 56.464 1.00 35.48 184 LYS C N 1
ATOM 1986 C CA . LYS C 1 75 ? 41.059 11.335 56.971 1.00 34.52 184 LYS C CA 1
ATOM 1987 C C . LYS C 1 75 ? 41.223 10.394 58.166 1.00 34.06 184 LYS C C 1
ATOM 1988 O O . LYS C 1 75 ? 40.306 10.259 58.978 1.00 33.01 184 LYS C O 1
ATOM 1994 N N . ARG C 1 76 ? 42.379 9.747 58.288 1.00 32.39 185 ARG C N 1
ATOM 1995 C CA . ARG C 1 76 ? 42.588 8.763 59.351 1.00 32.44 185 ARG C CA 1
ATOM 1996 C C . ARG C 1 76 ? 43.577 9.190 60.428 1.00 30.24 185 ARG C C 1
ATOM 1997 O O . ARG C 1 76 ? 43.948 8.396 61.295 1.00 24.67 185 ARG C O 1
ATOM 2005 N N . ALA C 1 77 ? 43.940 10.467 60.397 1.00 29.93 186 ALA C N 1
ATOM 2006 C CA . ALA C 1 77 ? 44.946 11.029 61.283 1.00 26.57 186 ALA C CA 1
ATOM 2007 C C . ALA C 1 77 ? 44.483 11.104 62.753 1.00 25.27 186 ALA C C 1
ATOM 2008 O O . ALA C 1 77 ? 45.303 11.344 63.642 1.00 27.34 186 ALA C O 1
ATOM 2010 N N . GLY C 1 78 ? 43.188 10.909 63.004 1.00 23.21 187 GLY C N 1
ATOM 2011 C CA . GLY C 1 78 ? 42.623 11.090 64.348 1.00 25.29 187 GLY C CA 1
ATOM 2012 C C . GLY C 1 78 ? 41.843 12.384 64.423 1.00 26.81 187 GLY C C 1
ATOM 2013 O O . GLY C 1 78 ? 41.786 13.130 63.442 1.00 27.79 187 GLY C O 1
ATOM 2014 N N . LYS C 1 79 ? 41.230 12.640 65.575 1.00 25.99 188 LYS C N 1
ATOM 2015 C CA . LYS C 1 79 ? 40.421 13.845 65.776 1.00 27.90 188 LYS C CA 1
ATOM 2016 C C . LYS C 1 79 ? 41.273 15.132 65.850 1.00 27.29 188 LYS C C 1
ATOM 2017 O O . LYS C 1 79 ? 40.795 16.213 65.518 1.00 29.49 188 LYS C O 1
ATOM 2020 N N . GLU C 1 80 ? 42.528 15.015 66.275 1.00 27.41 189 GLU C N 1
ATOM 2021 C CA . GLU C 1 80 ? 43.425 16.161 66.319 1.00 28.38 189 GLU C CA 1
ATOM 2022 C C . GLU C 1 80 ? 44.630 15.877 65.467 1.00 29.36 189 GLU C C 1
ATOM 2023 O O . GLU C 1 80 ? 45.271 14.836 65.630 1.00 32.98 189 GLU C O 1
ATOM 2029 N N . VAL C 1 81 ? 44.949 16.799 64.568 1.00 26.35 190 VAL C N 1
ATOM 2030 C CA . VAL C 1 81 ? 46.066 16.633 63.659 1.00 25.79 190 VAL C CA 1
ATOM 2031 C C . VAL C 1 81 ? 47.071 17.755 63.862 1.00 25.10 190 VAL C C 1
ATOM 2032 O O . VAL C 1 81 ? 46.707 18.889 64.156 1.00 26.85 190 VAL C O 1
ATOM 2036 N N . LEU C 1 82 ? 48.341 17.407 63.775 1.00 24.98 191 LEU C N 1
ATOM 2037 C CA . LEU C 1 82 ? 49.405 18.367 63.706 1.00 24.11 191 LEU C CA 1
ATOM 2038 C C . LEU C 1 82 ? 49.865 18.299 62.265 1.00 23.30 191 LEU C C 1
ATOM 2039 O O . LEU C 1 82 ? 50.313 17.246 61.809 1.00 22.37 191 LEU C O 1
ATOM 2044 N N . LEU C 1 83 ? 49.714 19.416 61.555 1.00 21.06 192 LEU C N 1
ATOM 2045 C CA . LEU C 1 83 ? 50.092 19.539 60.178 1.00 22.53 192 LEU C CA 1
ATOM 2046 C C . LEU C 1 83 ? 51.393 20.304 60.059 1.00 25.47 192 LEU C C 1
ATOM 2047 O O . LEU C 1 83 ? 51.576 21.350 60.698 1.00 25.96 192 LEU C O 1
ATOM 2052 N N . GLU C 1 84 ? 52.299 19.797 59.232 1.00 22.50 193 GLU C N 1
ATOM 2053 C CA . GLU C 1 84 ? 53.457 20.559 58.857 1.00 25.65 193 GLU C CA 1
ATOM 2054 C C . GLU C 1 84 ? 53.133 21.169 57.482 1.00 26.48 193 GLU C C 1
ATOM 2055 O O . GLU C 1 84 ? 52.806 20.447 56.534 1.00 21.51 193 GLU C O 1
ATOM 2061 N N . VAL C 1 85 ? 53.149 22.498 57.414 1.00 27.23 194 VAL C N 1
ATOM 2062 C CA . VAL C 1 85 ? 52.781 23.237 56.188 1.00 25.75 194 VAL C CA 1
ATOM 2063 C C . VAL C 1 85 ? 53.807 24.301 55.798 1.00 27.12 194 VAL C C 1
ATOM 2064 O O . VAL C 1 85 ? 54.525 24.841 56.640 1.00 27.30 194 VAL C O 1
ATOM 2068 N N . LYS C 1 86 ? 53.855 24.594 54.498 1.00 28.30 195 LYS C N 1
ATOM 2069 C CA . LYS C 1 86 ? 54.809 25.542 53.934 1.00 26.40 195 LYS C CA 1
ATOM 2070 C C . LYS C 1 86 ? 54.019 26.283 52.872 1.00 26.83 195 LYS C C 1
ATOM 2071 O O . LYS C 1 86 ? 53.393 25.656 52.024 1.00 25.99 195 LYS C O 1
ATOM 2077 N N . PHE C 1 87 ? 53.989 27.610 52.958 1.00 25.68 196 PHE C N 1
ATOM 2078 C CA . PHE C 1 87 ? 53.303 28.405 51.967 1.00 28.57 196 PHE C CA 1
ATOM 2079 C C . PHE C 1 87 ? 54.085 28.378 50.664 1.00 28.27 196 PHE C C 1
ATOM 2080 O O . PHE C 1 87 ? 55.318 28.452 50.659 1.00 25.04 196 PHE C O 1
ATOM 2088 N N . ILE C 1 88 ? 53.366 28.236 49.568 1.00 32.11 197 ILE C N 1
ATOM 2089 C CA . ILE C 1 88 ? 53.987 28.313 48.235 1.00 34.01 197 ILE C CA 1
ATOM 2090 C C . ILE C 1 88 ? 53.554 29.620 47.581 1.00 31.06 197 ILE C C 1
ATOM 2091 O O . ILE C 1 88 ? 52.360 29.847 47.338 1.00 26.35 197 ILE C O 1
ATOM 2096 N N . ARG C 1 89 ? 54.524 30.502 47.377 1.00 34.68 198 ARG C N 1
ATOM 2097 C CA . ARG C 1 89 ? 54.287 31.764 46.653 1.00 38.09 198 ARG C CA 1
ATOM 2098 C C . ARG C 1 89 ? 54.078 31.448 45.166 1.00 36.08 198 ARG C C 1
ATOM 2099 O O . ARG C 1 89 ? 54.968 30.901 44.527 1.00 34.40 198 ARG C O 1
ATOM 2107 N N . GLU C 1 90 ? 52.887 31.749 44.659 1.00 37.75 199 GLU C N 1
ATOM 2108 C CA . GLU C 1 90 ? 52.605 31.681 43.233 1.00 40.65 199 GLU C CA 1
ATOM 2109 C C . GLU C 1 90 ? 53.231 32.883 42.510 1.00 36.41 199 GLU C C 1
ATOM 2110 O O . GLU C 1 90 ? 52.971 34.036 42.853 1.00 30.14 199 GLU C O 1
ATOM 2116 N N . VAL C 1 91 ? 54.077 32.583 41.532 1.00 33.73 200 VAL C N 1
ATOM 2117 C CA . VAL C 1 91 ? 54.683 33.571 40.655 1.00 31.43 200 VAL C CA 1
ATOM 2118 C C . VAL C 1 91 ? 54.339 33.138 39.254 1.00 30.84 200 VAL C C 1
ATOM 2119 O O . VAL C 1 91 ? 54.722 32.038 38.839 1.00 26.78 200 VAL C O 1
ATOM 2123 N N . ASN C 1 92 ? 53.581 33.974 38.558 1.00 24.85 201 ASN C N 1
ATOM 2124 C CA . ASN C 1 92 ? 53.288 33.757 37.165 1.00 27.73 201 ASN C CA 1
ATOM 2125 C C . ASN C 1 92 ? 54.164 34.666 36.366 1.00 27.04 201 ASN C C 1
ATOM 2126 O O . ASN C 1 92 ? 54.229 35.844 36.656 1.00 29.33 201 ASN C O 1
ATOM 2131 N N . THR C 1 93 ? 54.846 34.148 35.357 1.00 31.20 202 THR C N 1
ATOM 2132 C CA . THR C 1 93 ? 55.542 35.027 34.427 1.00 28.08 202 THR C CA 1
ATOM 2133 C C . THR C 1 93 ? 55.076 34.838 32.994 1.00 28.07 202 THR C C 1
ATOM 2134 O O . THR C 1 93 ? 54.897 33.697 32.536 1.00 23.81 202 THR C O 1
ATOM 2138 N N . VAL C 1 94 ? 54.906 35.966 32.304 1.00 27.10 203 VAL C N 1
ATOM 2139 C CA . VAL C 1 94 ? 54.513 35.993 30.906 1.00 29.96 203 VAL C CA 1
ATOM 2140 C C . VAL C 1 94 ? 55.672 35.615 29.997 1.00 31.56 203 VAL C C 1
ATOM 2141 O O . VAL C 1 94 ? 56.734 36.212 30.078 1.00 31.66 203 VAL C O 1
ATOM 2145 N N . VAL C 1 95 ? 55.459 34.581 29.176 1.00 33.69 204 VAL C N 1
ATOM 2146 C CA . VAL C 1 95 ? 56.396 34.144 28.141 1.00 33.16 204 VAL C CA 1
ATOM 2147 C C . VAL C 1 95 ? 55.680 33.950 26.765 1.00 39.18 204 VAL C C 1
ATOM 2148 O O . VAL C 1 95 ? 54.442 34.018 26.620 1.00 39.28 204 VAL C O 1
ATOM 2153 N N . SER D 1 1 ? 47.444 8.088 33.970 1.00 37.90 -1 SER D N 1
ATOM 2154 C CA . SER D 1 1 ? 47.406 9.573 33.965 1.00 36.52 -1 SER D CA 1
ATOM 2155 C C . SER D 1 1 ? 46.890 10.051 32.606 1.00 35.41 -1 SER D C 1
ATOM 2156 O O . SER D 1 1 ? 46.065 9.387 31.981 1.00 33.66 -1 SER D O 1
ATOM 2159 N N . MET D 1 2 ? 47.354 11.218 32.171 1.00 33.24 0 MET D N 1
ATOM 2160 C CA . MET D 1 2 ? 47.164 11.653 30.803 1.00 30.75 0 MET D CA 1
ATOM 2161 C C . MET D 1 2 ? 48.458 11.369 30.036 1.00 28.85 0 MET D C 1
ATOM 2162 O O . MET D 1 2 ? 49.530 11.236 30.644 1.00 23.28 0 MET D O 1
ATOM 2167 N N . PRO D 1 3 ? 48.365 11.260 28.694 1.00 29.29 112 PRO D N 1
ATOM 2168 C CA . PRO D 1 3 ? 49.567 11.053 27.889 1.00 29.27 112 PRO D CA 1
ATOM 2169 C C . PRO D 1 3 ? 50.355 12.346 27.680 1.00 29.54 112 PRO D C 1
ATOM 2170 O O . PRO D 1 3 ? 49.783 13.442 27.706 1.00 28.26 112 PRO D O 1
ATOM 2174 N N . VAL D 1 4 ? 51.659 12.213 27.464 1.00 27.06 113 VAL D N 1
ATOM 2175 C CA . VAL D 1 4 ? 52.474 13.344 27.065 1.00 28.32 113 VAL D CA 1
ATOM 2176 C C . VAL D 1 4 ? 52.111 13.712 25.616 1.00 29.40 113 VAL D C 1
ATOM 2177 O O . VAL D 1 4 ? 51.915 12.808 24.784 1.00 30.34 113 VAL D O 1
ATOM 2181 N N . ARG D 1 5 ? 52.033 15.017 25.322 1.00 27.13 114 ARG D N 1
ATOM 2182 C CA . ARG D 1 5 ? 51.727 15.525 23.961 1.00 26.18 114 ARG D CA 1
ATOM 2183 C C . ARG D 1 5 ? 52.836 16.421 23.467 1.00 26.90 114 ARG D C 1
ATOM 2184 O O . ARG D 1 5 ? 53.458 17.104 24.253 1.00 26.40 114 ARG D O 1
ATOM 2192 N N . ARG D 1 6 ? 53.100 16.393 22.161 1.00 23.51 115 ARG D N 1
ATOM 2193 C CA . ARG D 1 6 ? 54.027 17.317 21.541 1.00 23.84 115 ARG D CA 1
ATOM 2194 C C . ARG D 1 6 ? 53.170 18.382 20.860 1.00 26.16 115 ARG D C 1
ATOM 2195 O O . ARG D 1 6 ? 52.234 18.066 20.119 1.00 27.76 115 ARG D O 1
ATOM 2203 N N . VAL D 1 7 ? 53.440 19.644 21.146 1.00 24.12 116 VAL D N 1
ATOM 2204 C CA . VAL D 1 7 ? 52.666 20.744 20.561 1.00 22.56 116 VAL D CA 1
ATOM 2205 C C . VAL D 1 7 ? 53.612 21.715 19.911 1.00 21.86 116 VAL D C 1
ATOM 2206 O O . VAL D 1 7 ? 54.616 22.076 20.504 1.00 21.99 116 VAL D O 1
ATOM 2210 N N . ARG D 1 8 ? 53.297 22.126 18.685 1.00 20.14 117 ARG D N 1
ATOM 2211 C CA . ARG D 1 8 ? 54.047 23.174 18.025 1.00 19.16 117 ARG D CA 1
ATOM 2212 C C . ARG D 1 8 ? 53.354 24.507 18.168 1.00 20.12 117 ARG D C 1
ATOM 2213 O O . ARG D 1 8 ? 52.129 24.646 17.903 1.00 18.46 117 ARG D O 1
ATOM 2221 N N . VAL D 1 9 ? 54.147 25.490 18.564 1.00 24.24 118 VAL D N 1
ATOM 2222 C CA . VAL D 1 9 ? 53.670 26.872 18.690 1.00 24.97 118 VAL D CA 1
ATOM 2223 C C . VAL D 1 9 ? 54.622 27.756 17.910 1.00 21.47 118 VAL D C 1
ATOM 2224 O O . VAL D 1 9 ? 55.822 27.589 17.990 1.00 22.60 118 VAL D O 1
ATOM 2228 N N . VAL D 1 10 ? 54.053 28.651 17.115 1.00 19.35 119 VAL D N 1
ATOM 2229 C CA . VAL D 1 10 ? 54.816 29.640 16.371 1.00 20.50 119 VAL D CA 1
ATOM 2230 C C . VAL D 1 10 ? 54.730 30.966 17.120 1.00 18.24 119 VAL D C 1
ATOM 2231 O O . VAL D 1 10 ? 53.679 31.580 17.121 1.00 18.50 119 VAL D O 1
ATOM 2235 N N . LYS D 1 11 ? 55.825 31.410 17.731 1.00 19.74 120 LYS D N 1
ATOM 2236 C CA . LYS D 1 11 ? 55.854 32.702 18.451 1.00 23.15 120 LYS D CA 1
ATOM 2237 C C . LYS D 1 11 ? 55.547 33.879 17.542 1.00 25.85 120 LYS D C 1
ATOM 2238 O O . LYS D 1 11 ? 55.932 33.874 16.377 1.00 27.29 120 LYS D O 1
ATOM 2244 N N . GLN D 1 12 ? 54.885 34.900 18.072 1.00 31.48 121 GLN D N 1
ATOM 2245 C CA . GLN D 1 12 ? 54.441 36.019 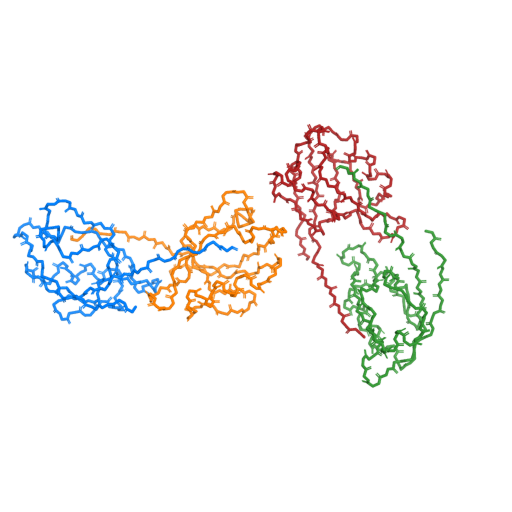17.235 1.00 37.41 121 GLN D CA 1
ATOM 2246 C C . GLN D 1 12 ? 55.397 37.214 17.230 1.00 40.87 121 GLN D C 1
ATOM 2247 O O . GLN D 1 12 ? 55.510 37.914 16.215 1.00 41.34 121 GLN D O 1
ATOM 2253 N N . GLU D 1 13 ? 56.084 37.423 18.354 1.00 44.54 122 GLU D N 1
ATOM 2254 C CA . GLU D 1 13 ? 56.835 38.664 18.656 1.00 47.59 122 GLU D CA 1
ATOM 2255 C C . GLU D 1 13 ? 55.926 39.545 19.501 1.00 48.37 122 GLU D C 1
ATOM 2256 O O . GLU D 1 13 ? 56.330 40.029 20.560 1.00 48.91 122 GLU D O 1
ATOM 2262 N N . ALA D 1 14 ? 54.702 39.748 19.010 1.00 48.50 123 ALA D N 1
ATOM 2263 C CA . ALA D 1 14 ? 53.603 40.261 19.821 1.00 48.65 123 ALA D CA 1
ATOM 2264 C C . ALA D 1 14 ? 53.182 39.188 20.819 1.00 48.19 123 ALA D C 1
ATOM 2265 O O . ALA D 1 14 ? 52.336 38.340 20.504 1.00 48.94 123 ALA D O 1
ATOM 2267 N N . GLY D 1 15 ? 53.795 39.216 22.005 1.00 45.89 124 GLY D N 1
ATOM 2268 C CA . GLY D 1 15 ? 53.436 38.307 23.102 1.00 43.85 124 GLY D CA 1
ATOM 2269 C C . GLY D 1 15 ? 54.271 37.040 23.273 1.00 39.62 124 GLY D C 1
ATOM 2270 O O . GLY D 1 15 ? 54.115 36.341 24.283 1.00 42.88 124 GLY D O 1
ATOM 2271 N N . GLY D 1 16 ? 55.154 36.737 22.316 1.00 32.72 125 GLY D N 1
ATOM 2272 C CA . GLY D 1 16 ? 55.967 35.519 22.382 1.00 28.23 125 GLY D CA 1
ATOM 2273 C C . GLY D 1 16 ? 55.113 34.267 22.250 1.00 26.70 125 GLY D C 1
ATOM 2274 O O . GLY D 1 16 ? 54.396 34.113 21.279 1.00 22.60 125 GLY D O 1
ATOM 2275 N N . LEU D 1 17 ? 55.162 33.389 23.251 1.00 32.43 126 LEU D N 1
ATOM 2276 C CA . LEU D 1 17 ? 54.290 32.214 23.305 1.00 30.17 126 LEU D CA 1
ATOM 2277 C C . LEU D 1 17 ? 52.843 32.555 23.546 1.00 30.10 126 LEU D C 1
ATOM 2278 O O . LEU D 1 17 ? 51.932 31.755 23.219 1.00 30.09 126 LEU D O 1
ATOM 2283 N N . GLY D 1 18 ? 52.609 33.701 24.165 1.00 25.11 127 GLY D N 1
ATOM 2284 C CA . GLY D 1 18 ? 51.256 34.086 24.469 1.00 25.16 127 GLY D CA 1
ATOM 2285 C C . GLY D 1 18 ? 50.683 33.307 25.624 1.00 23.76 127 GLY D C 1
ATOM 2286 O O . GLY D 1 18 ? 49.478 33.059 25.672 1.00 26.27 127 GLY D O 1
ATOM 2287 N N . ILE D 1 19 ? 51.547 32.935 26.562 1.00 24.83 128 ILE D N 1
ATOM 2288 C CA . ILE D 1 19 ? 51.109 32.327 27.823 1.00 26.02 128 ILE D CA 1
ATOM 2289 C C . ILE D 1 19 ? 51.870 32.863 29.052 1.00 24.04 128 ILE D C 1
ATOM 2290 O O . ILE D 1 19 ? 52.899 33.515 28.927 1.00 23.20 128 ILE D O 1
ATOM 2295 N N . SER D 1 20 ? 51.368 32.548 30.238 1.00 23.68 129 SER D N 1
ATOM 2296 C CA . SER D 1 20 ? 52.145 32.689 31.461 1.00 24.28 129 SER D CA 1
ATOM 2297 C C . SER D 1 20 ? 52.290 31.331 32.112 1.00 25.08 129 SER D C 1
ATOM 2298 O O . SER D 1 20 ? 51.431 30.444 31.966 1.00 26.74 129 SER D O 1
ATOM 2301 N N . ILE D 1 21 ? 53.431 31.155 32.756 1.00 24.69 130 ILE D N 1
ATOM 2302 C CA . ILE D 1 21 ? 53.733 29.941 33.462 1.00 23.14 130 ILE D CA 1
ATOM 2303 C C . ILE D 1 21 ? 53.879 30.267 34.921 1.00 22.00 130 ILE D C 1
ATOM 2304 O O . ILE D 1 21 ? 54.159 31.419 35.282 1.00 18.51 130 ILE D O 1
ATOM 2309 N N . LYS D 1 22 ? 53.679 29.238 35.738 1.00 21.90 131 LYS D N 1
ATOM 2310 C CA . LYS D 1 22 ? 53.983 29.254 37.163 1.00 24.52 131 LYS D CA 1
ATOM 2311 C C . LYS D 1 22 ? 54.588 27.909 37.504 1.00 25.96 131 LYS D C 1
ATOM 2312 O O . LYS D 1 22 ? 54.639 27.017 36.652 1.00 27.37 131 LYS D O 1
ATOM 2318 N N . GLY D 1 23 ? 55.024 27.770 38.750 1.00 23.40 132 GLY D N 1
ATOM 2319 C CA . GLY D 1 23 ? 55.621 26.540 39.246 1.00 24.28 132 GLY D CA 1
ATOM 2320 C C . GLY D 1 23 ? 57.131 26.555 39.188 1.00 24.15 132 GLY D C 1
ATOM 2321 O O . GLY D 1 23 ? 57.732 27.602 39.021 1.00 28.27 132 GLY D O 1
ATOM 2322 N N . GLY D 1 24 ? 57.737 25.377 39.317 1.00 24.40 133 GLY D N 1
ATOM 2323 C CA . GLY D 1 24 ? 59.192 25.226 39.263 1.00 24.38 133 GLY D CA 1
ATOM 2324 C C . GLY D 1 24 ? 59.691 24.451 40.455 1.00 23.85 133 GLY D C 1
ATOM 2325 O O . GLY D 1 24 ? 58.983 24.327 41.462 1.00 23.25 133 GLY D O 1
ATOM 2326 N N . ARG D 1 25 ? 60.909 23.929 40.364 1.00 27.49 134 ARG D N 1
ATOM 2327 C CA . ARG D 1 25 ? 61.385 22.974 41.382 1.00 32.55 134 ARG D CA 1
ATOM 2328 C C . ARG D 1 25 ? 61.622 23.591 42.770 1.00 32.79 134 ARG D C 1
ATOM 2329 O O . ARG D 1 25 ? 61.654 22.880 43.772 1.00 32.90 134 ARG D O 1
ATOM 2337 N N . GLU D 1 26 ? 61.777 24.909 42.828 1.00 33.69 135 GLU D N 1
ATOM 2338 C CA . GLU D 1 26 ? 61.869 25.602 44.111 1.00 35.18 135 GLU D CA 1
ATOM 2339 C C . GLU D 1 26 ? 60.550 25.558 44.892 1.00 34.96 135 GLU D C 1
ATOM 2340 O O . GLU D 1 26 ? 60.511 25.899 46.058 1.00 36.49 135 GLU D O 1
ATOM 2346 N N . ASN D 1 27 ? 59.472 25.172 44.230 1.00 36.52 136 ASN D N 1
ATOM 2347 C CA . ASN D 1 27 ? 58.189 24.933 44.870 1.00 35.97 136 ASN D CA 1
ATOM 2348 C C . ASN D 1 27 ? 57.862 23.448 44.892 1.00 33.33 136 ASN D C 1
ATOM 2349 O O . ASN D 1 27 ? 56.806 23.059 45.378 1.00 32.81 136 ASN D O 1
ATOM 2354 N N . ARG D 1 28 ? 58.745 22.623 44.335 1.00 29.60 137 ARG D N 1
ATOM 2355 C CA . ARG D 1 28 ? 58.445 21.209 44.123 1.00 29.30 137 ARG D CA 1
ATOM 2356 C C . ARG D 1 28 ? 57.223 21.041 43.199 1.00 28.21 137 ARG D C 1
ATOM 2357 O O . ARG D 1 28 ? 56.406 20.146 43.367 1.00 26.39 137 ARG D O 1
ATOM 2359 N N . MET D 1 29 ? 57.116 21.908 42.206 1.00 28.42 138 MET D N 1
ATOM 2360 C CA . MET D 1 29 ? 56.017 21.836 41.268 1.00 31.34 138 MET D CA 1
ATOM 2361 C C . MET D 1 29 ? 56.523 21.824 39.841 1.00 30.11 138 MET D C 1
ATOM 2362 O O . MET D 1 29 ? 57.607 22.328 39.560 1.00 27.21 138 MET D O 1
ATOM 2367 N N . PRO D 1 30 ? 55.735 21.238 38.928 1.00 31.57 139 PRO D N 1
ATOM 2368 C CA . PRO D 1 30 ? 56.099 21.395 37.519 1.00 31.79 139 PRO D CA 1
ATOM 2369 C C . PRO D 1 30 ? 55.893 22.831 37.017 1.00 27.12 139 PRO D C 1
ATOM 2370 O O . PRO D 1 30 ? 55.251 23.665 37.671 1.00 23.09 139 PRO D O 1
ATOM 2374 N N . ILE D 1 31 ? 56.443 23.090 35.841 1.00 26.06 140 ILE D N 1
ATOM 2375 C CA . ILE D 1 31 ? 56.154 24.301 35.101 1.00 24.58 140 ILE D CA 1
ATOM 2376 C C . ILE D 1 31 ? 54.747 24.113 34.536 1.00 24.22 140 ILE D C 1
ATOM 2377 O O . ILE D 1 31 ? 54.502 23.189 33.757 1.00 27.13 140 ILE D O 1
ATOM 2382 N N . LEU D 1 32 ? 53.826 24.973 34.960 1.00 22.99 141 LEU D N 1
ATOM 2383 C CA . LEU D 1 32 ? 52.406 24.854 34.660 1.00 21.76 141 LEU D CA 1
ATOM 2384 C C . LEU D 1 32 ? 51.967 26.077 33.883 1.00 25.09 141 LEU D C 1
ATOM 2385 O O . LEU D 1 32 ? 52.327 27.188 34.251 1.00 23.89 141 LEU D O 1
ATOM 2390 N N . ILE D 1 33 ? 51.164 25.872 32.845 1.00 24.84 142 ILE D N 1
ATOM 2391 C CA . ILE D 1 33 ? 50.561 26.970 32.094 1.00 25.80 142 ILE D CA 1
ATOM 2392 C C . ILE D 1 33 ? 49.454 27.532 32.966 1.00 25.77 142 ILE D C 1
ATOM 2393 O O . ILE D 1 33 ? 48.522 26.823 33.307 1.00 26.33 142 ILE D O 1
ATOM 2398 N N . SER D 1 34 ? 49.563 28.809 33.314 1.00 27.10 143 SER D N 1
ATOM 2399 C CA . SER D 1 34 ? 48.581 29.455 34.179 1.00 26.44 143 SER D CA 1
ATOM 2400 C C . SER D 1 34 ? 47.692 30.423 33.403 1.00 25.09 143 SER D C 1
ATOM 2401 O O . SER D 1 34 ? 46.638 30.803 33.871 1.00 21.08 143 SER D O 1
ATOM 2404 N N . LYS D 1 35 ? 48.108 30.830 32.211 1.00 22.93 144 LYS D N 1
ATOM 2405 C CA . LYS D 1 35 ? 47.238 31.610 31.367 1.00 22.85 144 LYS D CA 1
ATOM 2406 C C . LYS D 1 35 ? 47.585 31.414 29.928 1.00 24.04 144 LYS D C 1
ATOM 2407 O O . LYS D 1 35 ? 48.769 31.270 29.595 1.00 24.94 144 LYS D O 1
ATOM 2413 N N . ILE D 1 36 ? 46.546 31.413 29.093 1.00 23.21 145 ILE D N 1
ATOM 2414 C CA . ILE D 1 36 ? 46.701 31.436 27.644 1.00 25.62 145 ILE D CA 1
ATOM 2415 C C . ILE D 1 36 ? 46.006 32.707 27.120 1.00 23.23 145 ILE D C 1
ATOM 2416 O O . ILE D 1 36 ? 44.783 32.800 27.111 1.00 26.90 145 ILE D O 1
ATOM 2421 N N . PHE D 1 37 ? 46.797 33.679 26.698 1.00 24.85 146 PHE D N 1
ATOM 2422 C CA . PHE D 1 37 ? 46.263 34.963 26.271 1.00 27.49 146 PHE D CA 1
ATOM 2423 C C . PHE D 1 37 ? 45.488 34.860 24.947 1.00 29.26 146 PHE D C 1
ATOM 2424 O O . PHE D 1 37 ? 46.037 34.410 23.925 1.00 32.49 146 PHE D O 1
ATOM 2432 N N . PRO D 1 38 ? 44.200 35.244 24.968 1.00 32.17 147 PRO D N 1
ATOM 2433 C CA . PRO D 1 38 ? 43.350 35.181 23.778 1.00 32.85 147 PRO D CA 1
ATOM 2434 C C . PRO D 1 38 ? 44.001 35.814 22.554 1.00 30.81 147 PRO D C 1
ATOM 2435 O O . PRO D 1 38 ? 44.609 36.882 22.656 1.00 29.69 147 PRO D O 1
ATOM 2439 N N . GLY D 1 39 ? 43.901 35.139 21.416 1.00 29.59 148 GLY D N 1
ATOM 2440 C CA . GLY D 1 39 ? 44.398 35.680 20.166 1.00 27.39 148 GLY D CA 1
ATOM 2441 C C . GLY D 1 39 ? 45.894 35.602 19.930 1.00 27.61 148 GLY D C 1
ATOM 2442 O O . GLY D 1 39 ? 46.349 35.850 18.810 1.00 25.42 148 GLY D O 1
ATOM 2443 N N . LEU D 1 40 ? 46.673 35.260 20.953 1.00 25.77 149 LEU D N 1
ATOM 2444 C CA . LEU D 1 40 ? 48.118 35.223 20.799 1.00 25.69 149 LEU D CA 1
ATOM 2445 C C . LEU D 1 40 ? 48.548 33.796 20.368 1.00 27.42 149 LEU D C 1
ATOM 2446 O O . LEU D 1 40 ? 47.685 32.943 20.143 1.00 24.82 149 LEU D O 1
ATOM 2451 N N . ALA D 1 41 ? 49.861 33.570 20.225 1.00 29.18 150 ALA D N 1
ATOM 2452 C CA . ALA D 1 41 ? 50.434 32.352 19.607 1.00 29.50 150 ALA D CA 1
ATOM 2453 C C . ALA D 1 41 ? 49.884 31.001 20.123 1.00 30.48 150 ALA D C 1
ATOM 2454 O O . ALA D 1 41 ? 49.507 30.117 19.338 1.00 26.27 150 ALA D O 1
ATOM 2456 N N . ALA D 1 42 ? 49.865 30.823 21.435 1.00 26.47 151 ALA D N 1
ATOM 2457 C CA . ALA D 1 42 ? 49.427 29.556 21.984 1.00 24.89 151 ALA D CA 1
ATOM 2458 C C . ALA D 1 42 ? 47.946 29.363 21.675 1.00 26.98 151 ALA D C 1
ATOM 2459 O O . ALA D 1 42 ? 47.520 28.275 21.279 1.00 27.14 151 ALA D O 1
ATOM 2461 N N . ASP D 1 43 ? 47.169 30.430 21.819 1.00 23.95 152 ASP D N 1
ATOM 2462 C CA . ASP D 1 43 ? 45.730 30.370 21.592 1.00 28.04 152 ASP D CA 1
ATOM 2463 C C . ASP D 1 43 ? 45.425 30.033 20.130 1.00 29.76 152 ASP D C 1
ATOM 2464 O O . ASP D 1 43 ? 44.529 29.229 19.830 1.00 27.77 152 ASP D O 1
ATOM 2469 N N . GLN D 1 44 ? 46.184 30.637 19.217 1.00 26.25 153 GLN D N 1
ATOM 2470 C CA . GLN D 1 44 ? 46.043 30.335 17.794 1.00 24.00 153 GLN D CA 1
ATOM 2471 C C . GLN D 1 44 ? 46.263 28.864 17.480 1.00 23.38 153 GLN D C 1
ATOM 2472 O O . GLN D 1 44 ? 45.563 28.297 16.632 1.00 23.56 153 GLN D O 1
ATOM 2478 N N . SER D 1 45 ? 47.237 28.259 18.157 1.00 23.06 154 SER D N 1
ATOM 2479 C CA . SER D 1 45 ? 47.533 26.832 17.994 1.00 24.27 154 SER D CA 1
ATOM 2480 C C . SER D 1 45 ? 46.333 25.974 18.364 1.00 25.37 154 SER D C 1
ATOM 2481 O O . SER D 1 45 ? 46.098 24.914 17.756 1.00 22.55 154 SER D O 1
ATOM 2484 N N . ARG D 1 46 ? 45.573 26.434 19.353 1.00 25.38 155 ARG D N 1
ATOM 2485 C CA . ARG D 1 46 ? 44.416 25.699 19.892 1.00 26.85 155 ARG D CA 1
ATOM 2486 C C . ARG D 1 46 ? 44.834 24.472 20.704 1.00 29.64 155 ARG D C 1
ATOM 2487 O O . ARG D 1 46 ? 43.983 23.812 21.296 1.00 31.90 155 ARG D O 1
ATOM 2495 N N . ALA D 1 47 ? 46.133 24.188 20.743 1.00 30.57 156 ALA D N 1
ATOM 2496 C CA . ALA D 1 47 ? 46.632 22.901 21.184 1.00 29.88 156 ALA D CA 1
ATOM 2497 C C . ALA D 1 47 ? 46.972 22.866 22.660 1.00 29.49 156 ALA D C 1
ATOM 2498 O O . ALA D 1 47 ? 47.207 21.794 23.182 1.00 27.81 156 ALA D O 1
ATOM 2500 N N . LEU D 1 48 ? 47.026 24.020 23.330 1.00 28.40 157 LEU D N 1
ATOM 2501 C CA . LEU D 1 48 ? 47.398 24.055 24.747 1.00 26.17 157 LEU D CA 1
ATOM 2502 C C . LEU D 1 48 ? 46.207 24.225 25.636 1.00 27.09 157 LEU D C 1
ATOM 2503 O O . LEU D 1 48 ? 45.150 24.653 25.174 1.00 30.34 157 LEU D O 1
ATOM 2508 N N . ARG D 1 49 ? 46.363 23.835 26.907 1.00 25.93 158 ARG D N 1
ATOM 2509 C CA . ARG D 1 49 ? 45.307 23.923 27.899 1.00 27.83 158 ARG D CA 1
ATOM 2510 C C . ARG D 1 49 ? 45.839 24.515 29.209 1.00 28.33 158 ARG D C 1
ATOM 2511 O O . ARG D 1 49 ? 46.977 24.249 29.607 1.00 28.93 158 ARG D O 1
ATOM 2519 N N . LEU D 1 50 ? 45.008 25.292 29.888 1.00 30.99 159 LEU D N 1
ATOM 2520 C CA . LEU D 1 50 ? 45.303 25.690 31.264 1.00 34.26 159 LEU D CA 1
ATOM 2521 C C . LEU D 1 50 ? 45.462 24.435 32.118 1.00 33.77 159 LEU D C 1
ATOM 2522 O O . LEU D 1 50 ? 44.609 23.543 32.116 1.00 30.97 159 LEU D O 1
ATOM 2527 N N . GLY D 1 51 ? 46.575 24.358 32.832 1.00 35.98 160 GLY D N 1
ATOM 2528 C CA . GLY D 1 51 ? 46.847 23.194 33.636 1.00 38.06 160 GLY D CA 1
ATOM 2529 C C . GLY D 1 51 ? 47.636 22.114 32.933 1.00 37.00 160 GLY D C 1
ATOM 2530 O O . GLY D 1 51 ? 47.807 21.033 33.488 1.00 39.43 160 GLY D O 1
ATOM 2531 N N . ASP D 1 52 ? 48.097 22.384 31.714 1.00 32.16 161 ASP D N 1
ATOM 2532 C CA . ASP D 1 52 ? 49.153 21.592 31.113 1.00 30.8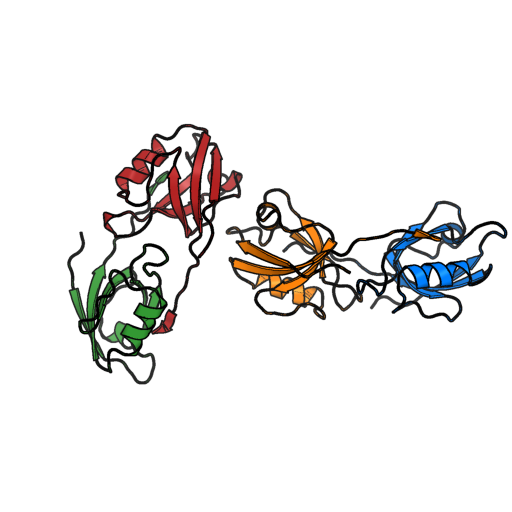8 161 ASP D CA 1
ATOM 2533 C C . ASP D 1 52 ? 50.412 21.879 31.876 1.00 28.97 161 ASP D C 1
ATOM 2534 O O . ASP D 1 52 ? 50.716 23.045 32.167 1.00 32.26 161 ASP D O 1
ATOM 2539 N N . ALA D 1 53 ? 51.130 20.817 32.204 1.00 26.89 162 ALA D N 1
ATOM 2540 C CA . ALA D 1 53 ? 52.509 20.892 32.615 1.00 26.64 162 ALA D CA 1
ATOM 2541 C C . ALA D 1 53 ? 53.385 20.927 31.375 1.00 29.08 162 ALA D C 1
ATOM 2542 O O . ALA D 1 53 ? 53.115 20.214 30.393 1.00 31.36 162 ALA D O 1
ATOM 2544 N N . ILE D 1 54 ? 54.420 21.767 31.392 1.00 27.76 163 ILE D N 1
ATOM 2545 C CA . ILE D 1 54 ? 55.402 21.799 30.305 1.00 31.63 163 ILE D CA 1
ATOM 2546 C C . ILE D 1 54 ? 56.613 20.989 30.716 1.00 33.57 163 ILE D C 1
ATOM 2547 O O . ILE D 1 54 ? 57.283 21.326 31.675 1.00 33.57 163 ILE D O 1
ATOM 2552 N N . LEU D 1 55 ? 56.893 19.920 29.977 1.00 35.52 164 LEU D N 1
ATOM 2553 C CA . LEU D 1 55 ? 57.981 19.014 30.304 1.00 33.49 164 LEU D CA 1
ATOM 2554 C C . LEU D 1 55 ? 59.288 19.386 29.601 1.00 30.85 164 LEU D C 1
ATOM 2555 O O . LEU D 1 55 ? 60.368 19.093 30.112 1.00 32.51 164 LEU D O 1
ATOM 2560 N N . SER D 1 56 ? 59.195 20.028 28.445 1.00 31.24 165 SER D N 1
ATOM 2561 C CA . SER D 1 56 ? 60.381 20.456 27.685 1.00 33.72 165 SER D CA 1
ATOM 2562 C C . SER D 1 56 ? 60.032 21.461 26.587 1.00 32.56 165 SER D C 1
ATOM 2563 O O . SER D 1 56 ? 58.896 21.512 26.121 1.00 35.68 165 SER D O 1
ATOM 2566 N N . VAL D 1 57 ? 61.004 22.275 26.200 1.00 33.30 166 VAL D N 1
ATOM 2567 C CA . VAL D 1 57 ? 60.888 23.145 25.020 1.00 35.00 166 VAL D CA 1
ATOM 2568 C C . VAL D 1 57 ? 62.069 22.878 24.081 1.00 37.93 166 VAL D C 1
ATOM 2569 O O . VAL D 1 57 ? 63.228 22.925 24.495 1.00 40.67 166 VAL D O 1
ATOM 2573 N N . ASN D 1 58 ? 61.773 22.574 22.822 1.00 38.81 167 ASN D N 1
ATOM 2574 C CA . ASN D 1 58 ? 62.817 22.315 21.834 1.00 38.31 167 ASN D CA 1
ATOM 2575 C C . ASN D 1 58 ? 63.986 21.510 22.435 1.00 37.91 167 ASN D C 1
ATOM 2576 O O . ASN D 1 58 ? 65.139 21.931 22.380 1.00 36.64 167 ASN D O 1
ATOM 2581 N N . GLY D 1 59 ? 63.664 20.368 23.040 1.00 40.10 168 GLY D N 1
ATOM 2582 C CA . GLY D 1 59 ? 64.671 19.462 23.588 1.00 41.15 168 GLY D CA 1
ATOM 2583 C C . GLY D 1 59 ? 65.311 19.867 24.910 1.00 43.46 168 GLY D C 1
ATOM 2584 O O . GLY D 1 59 ? 66.060 19.077 25.502 1.00 44.82 168 GLY D O 1
ATOM 2585 N N . THR D 1 60 ? 65.049 21.088 25.374 1.00 42.04 169 THR D N 1
ATOM 2586 C CA . THR D 1 60 ? 65.479 21.496 26.705 1.00 43.10 169 THR D CA 1
ATOM 2587 C C . THR D 1 60 ? 64.475 20.976 27.730 1.00 43.74 169 THR D C 1
ATOM 2588 O O . THR D 1 60 ? 63.329 21.414 27.739 1.00 45.58 169 THR D O 1
ATOM 2592 N N . ASP D 1 61 ? 64.911 20.048 28.583 1.00 42.16 170 ASP D N 1
ATOM 2593 C CA . ASP D 1 61 ? 64.076 19.488 29.656 1.00 42.71 170 ASP D CA 1
ATOM 2594 C C . ASP D 1 61 ? 63.761 20.520 30.745 1.00 40.19 170 ASP D C 1
ATOM 2595 O O . ASP D 1 61 ? 64.628 21.286 31.146 1.00 42.21 170 ASP D O 1
ATOM 2600 N N . LEU D 1 62 ? 62.518 20.508 31.216 1.00 38.90 171 LEU D N 1
ATOM 2601 C CA . LEU D 1 62 ? 62.039 21.421 32.253 1.00 37.82 171 LEU D CA 1
ATOM 2602 C C . LEU D 1 62 ? 61.373 20.670 33.406 1.00 36.85 171 LEU D C 1
ATOM 2603 O O . LEU D 1 62 ? 60.773 21.294 34.278 1.00 35.71 171 LEU D O 1
ATOM 2608 N N . ARG D 1 63 ? 61.458 19.344 33.421 1.00 36.87 172 ARG D N 1
ATOM 2609 C CA . ARG D 1 63 ? 60.808 18.552 34.475 1.00 39.36 172 ARG D CA 1
ATOM 2610 C C . ARG D 1 63 ? 61.355 18.871 35.869 1.00 39.92 172 ARG D C 1
ATOM 2611 O O . ARG D 1 63 ? 60.643 18.742 36.869 1.00 43.32 172 ARG D O 1
ATOM 2619 N N . GLN D 1 64 ? 62.621 19.270 35.934 1.00 39.10 173 GLN D N 1
ATOM 2620 C CA . GLN D 1 64 ? 63.234 19.697 37.194 1.00 39.69 173 GLN D CA 1
ATOM 2621 C C . GLN D 1 64 ? 63.836 21.101 37.054 1.00 37.93 173 GLN D C 1
ATOM 2622 O O . GLN D 1 64 ? 64.890 21.395 37.607 1.00 38.41 173 GLN D O 1
ATOM 2628 N N . ALA D 1 65 ? 63.153 21.968 36.317 1.00 36.22 174 ALA D N 1
ATOM 2629 C CA . ALA D 1 65 ? 63.626 23.323 36.091 1.00 36.24 174 ALA D CA 1
ATOM 2630 C C . ALA D 1 65 ? 63.117 24.245 37.192 1.00 36.44 174 ALA D C 1
ATOM 2631 O O . ALA D 1 65 ? 61.987 24.095 37.658 1.00 41.10 174 ALA D O 1
ATOM 2633 N N . THR D 1 66 ? 63.932 25.208 37.598 1.00 34.02 175 THR D N 1
ATOM 2634 C CA . THR D 1 66 ? 63.442 26.298 38.444 1.00 35.18 175 THR D CA 1
ATOM 2635 C C . THR D 1 66 ? 62.595 27.231 37.579 1.00 35.96 175 THR D C 1
ATOM 2636 O O . THR D 1 66 ? 62.721 27.238 36.361 1.00 33.92 175 THR D O 1
ATOM 2640 N N . HIS D 1 67 ? 61.755 28.033 38.219 1.00 36.57 176 HIS D N 1
ATOM 2641 C CA . HIS D 1 67 ? 60.888 28.975 37.505 1.00 36.32 176 HIS D CA 1
ATOM 2642 C C . HIS D 1 67 ? 61.668 29.880 36.558 1.00 36.27 176 HIS D C 1
ATOM 2643 O O . HIS D 1 67 ? 61.225 30.129 35.426 1.00 36.54 176 HIS D O 1
ATOM 2650 N N . ASP D 1 68 ? 62.826 30.366 37.004 1.00 35.28 177 ASP D N 1
ATOM 2651 C CA . ASP D 1 68 ? 63.653 31.244 36.168 1.00 37.13 177 ASP D CA 1
ATOM 2652 C C . ASP D 1 68 ? 64.359 30.491 35.061 1.00 35.76 177 ASP D C 1
ATOM 2653 O O . ASP D 1 68 ? 64.537 31.018 33.972 1.00 38.56 177 ASP D O 1
ATOM 2658 N N . GLN D 1 69 ? 64.763 29.262 35.333 1.00 33.79 178 GLN D N 1
ATOM 2659 C CA . GLN D 1 69 ? 65.277 28.399 34.273 1.00 31.82 178 GLN D CA 1
ATOM 2660 C C . GLN D 1 69 ? 64.258 28.178 33.141 1.00 32.22 178 GLN D C 1
ATOM 2661 O O . GLN D 1 69 ? 64.612 28.210 31.961 1.00 35.21 178 GLN D O 1
ATOM 2667 N N . ALA D 1 70 ? 63.007 27.940 33.515 1.00 30.55 179 ALA D N 1
ATOM 2668 C CA . ALA D 1 70 ? 61.937 27.682 32.567 1.00 30.65 179 ALA D CA 1
ATOM 2669 C C . ALA D 1 70 ? 61.573 28.930 31.783 1.00 32.65 179 ALA D C 1
ATOM 2670 O O . ALA D 1 70 ? 61.363 28.879 30.564 1.00 38.09 179 ALA D O 1
ATOM 2672 N N . VAL D 1 71 ? 61.449 30.046 32.490 1.00 31.69 180 VAL D N 1
ATOM 2673 C CA . VAL D 1 71 ? 61.225 31.340 31.857 1.00 31.34 180 VAL D CA 1
ATOM 2674 C C . VAL D 1 71 ? 62.320 31.605 30.825 1.00 33.76 180 VAL D C 1
ATOM 2675 O O . VAL D 1 71 ? 62.053 32.078 29.714 1.00 31.94 180 VAL D O 1
ATOM 2679 N N . GLN D 1 72 ? 63.549 31.277 31.209 1.00 37.36 181 GLN D N 1
ATOM 2680 C CA . GLN D 1 72 ? 64.732 31.492 30.389 1.00 36.34 181 GLN D CA 1
ATOM 2681 C C . GLN D 1 72 ? 64.630 30.675 29.116 1.00 35.79 181 GLN D C 1
ATOM 2682 O O . GLN D 1 72 ? 64.748 31.218 28.016 1.00 37.65 181 GLN D O 1
ATOM 2684 N N . ALA D 1 73 ? 64.393 29.375 29.275 1.00 35.43 182 ALA D N 1
ATOM 2685 C CA . ALA D 1 73 ? 64.263 28.448 28.150 1.00 34.87 182 ALA D CA 1
ATOM 2686 C C . ALA D 1 73 ? 63.115 28.800 27.215 1.00 35.33 182 ALA D C 1
ATOM 2687 O O . ALA D 1 73 ? 63.222 28.630 26.011 1.00 38.40 182 ALA D O 1
ATOM 2689 N N . LEU D 1 74 ? 62.010 29.272 27.761 1.00 36.14 183 LEU D N 1
ATOM 2690 C CA . LEU D 1 74 ? 60.855 29.573 26.935 1.00 36.23 183 LEU D CA 1
ATOM 2691 C C . LEU D 1 74 ? 61.025 30.890 26.186 1.00 37.22 183 LEU D C 1
ATOM 2692 O O . LEU D 1 74 ? 60.529 31.030 25.066 1.00 35.31 183 LEU D O 1
ATOM 2697 N N . LYS D 1 75 ? 61.743 31.837 26.792 1.00 36.24 184 LYS D N 1
ATOM 2698 C CA . LYS D 1 75 ? 62.001 33.132 26.166 1.00 35.47 184 LYS D CA 1
ATOM 2699 C C . LYS D 1 75 ? 63.147 33.088 25.148 1.00 36.78 184 LYS D C 1
ATOM 2700 O O . LYS D 1 75 ? 63.134 33.842 24.173 1.00 39.84 184 LYS D O 1
ATOM 2706 N N . ARG D 1 76 ? 64.129 32.215 25.361 1.00 34.68 185 ARG D N 1
ATOM 2707 C CA . ARG D 1 76 ? 65.249 32.096 24.435 1.00 36.49 185 ARG D CA 1
ATOM 2708 C C . ARG D 1 76 ? 64.988 31.077 23.334 1.00 36.71 185 ARG D C 1
ATOM 2709 O O . ARG D 1 76 ? 65.863 30.852 22.497 1.00 36.72 185 ARG D O 1
ATOM 2711 N N . ALA D 1 77 ? 63.806 30.462 23.319 1.00 34.65 186 ALA D N 1
ATOM 2712 C CA . ALA D 1 77 ? 63.473 29.486 22.281 1.00 33.34 186 ALA D CA 1
ATOM 2713 C C . ALA D 1 77 ? 63.211 30.198 20.949 1.00 34.13 186 ALA D C 1
ATOM 2714 O O . ALA D 1 77 ? 62.795 31.354 20.938 1.00 34.02 186 ALA D O 1
ATOM 2716 N N . GLY D 1 78 ? 63.455 29.506 19.835 1.00 34.93 187 GLY D N 1
ATOM 2717 C CA . GLY D 1 78 ? 63.256 30.082 18.491 1.00 33.17 187 GLY D CA 1
ATOM 2718 C C . GLY D 1 78 ? 61.792 30.321 18.160 1.00 33.77 187 GLY D C 1
ATOM 2719 O O . GLY D 1 78 ? 60.907 29.969 18.948 1.00 30.34 187 GLY D O 1
ATOM 2720 N N . LYS D 1 79 ? 61.515 30.898 16.990 1.00 32.65 188 LYS D N 1
ATOM 2721 C CA . LYS D 1 79 ? 60.136 31.296 16.658 1.00 34.50 188 LYS D CA 1
ATOM 2722 C C . LYS D 1 79 ? 59.216 30.077 16.638 1.00 34.54 188 LYS D C 1
ATOM 2723 O O . LYS D 1 79 ? 58.088 30.126 17.138 1.00 37.36 188 LYS D O 1
ATOM 2729 N N . GLU D 1 80 ? 59.718 28.991 16.065 1.00 33.39 189 GLU D N 1
ATOM 2730 C CA . GLU D 1 80 ? 59.002 27.733 16.041 1.00 32.58 189 GLU D CA 1
ATOM 2731 C C . GLU D 1 80 ? 59.387 26.955 17.293 1.00 32.25 189 GLU D C 1
ATOM 2732 O O . GLU D 1 80 ? 60.559 26.649 17.518 1.00 33.50 189 GLU D O 1
ATOM 2738 N N . VAL D 1 81 ? 58.394 26.663 18.118 1.00 33.39 190 VAL D N 1
ATOM 2739 C CA . VAL D 1 81 ? 58.621 26.033 19.414 1.00 35.05 190 VAL D CA 1
ATOM 2740 C C . VAL D 1 81 ? 57.882 24.692 19.526 1.00 34.11 190 VAL D C 1
ATOM 2741 O O . VAL D 1 81 ? 56.674 24.631 19.290 1.00 36.59 190 VAL D O 1
ATOM 2745 N N . LEU D 1 82 ? 58.615 23.635 19.870 1.00 31.41 191 LEU D N 1
ATOM 2746 C CA . LEU D 1 82 ? 58.031 22.327 20.100 1.00 30.59 191 LEU D CA 1
ATOM 2747 C C . LEU D 1 82 ? 58.056 22.037 21.606 1.00 31.81 191 LEU D C 1
ATOM 2748 O O . LEU D 1 82 ? 59.115 21.892 22.222 1.00 33.95 191 LEU D O 1
ATOM 2753 N N . LEU D 1 83 ? 56.871 22.016 22.193 1.00 32.63 192 LEU D N 1
ATOM 2754 C CA . LEU D 1 83 ? 56.691 21.718 23.598 1.00 33.21 192 LEU D CA 1
ATOM 2755 C C . LEU D 1 83 ? 56.208 20.278 23.790 1.00 34.09 192 LEU D C 1
ATOM 2756 O O . LEU D 1 83 ? 55.343 19.795 23.046 1.00 34.92 192 LEU D O 1
ATOM 2761 N N . GLU D 1 84 ? 56.780 19.600 24.780 1.00 33.88 193 GLU D N 1
ATOM 2762 C CA . GLU D 1 84 ? 56.162 18.409 25.355 1.00 33.03 193 GLU D CA 1
ATOM 2763 C C . GLU D 1 84 ? 55.366 18.867 26.558 1.00 30.03 193 GLU D C 1
ATOM 2764 O O . GLU D 1 84 ? 55.899 19.516 27.445 1.00 32.26 193 GLU D O 1
ATOM 2770 N N . VAL D 1 85 ? 54.092 18.528 26.578 1.00 31.90 194 VAL D N 1
ATOM 2771 C CA . VAL D 1 85 ? 53.201 18.930 27.638 1.00 31.28 194 VAL D CA 1
ATOM 2772 C C . VAL D 1 85 ? 52.370 17.732 28.071 1.00 32.53 194 VAL D C 1
ATOM 2773 O O . VAL D 1 85 ? 52.203 16.760 27.310 1.00 31.96 194 VAL D O 1
ATOM 2777 N N . LYS D 1 86 ? 51.864 17.801 29.297 1.00 30.58 195 LYS D N 1
ATOM 2778 C CA . LYS D 1 86 ? 51.013 16.755 29.861 1.00 30.29 195 LYS D CA 1
ATOM 2779 C C . LYS D 1 86 ? 49.931 17.450 30.615 1.00 28.71 195 LYS D C 1
ATOM 2780 O O . LYS D 1 86 ? 50.228 18.258 31.487 1.00 26.55 195 LYS D O 1
ATOM 2786 N N . PHE D 1 87 ? 48.683 17.147 30.278 1.00 25.93 196 PHE D N 1
ATOM 2787 C CA . PHE D 1 87 ? 47.559 17.718 30.977 1.00 28.96 196 PHE D CA 1
ATOM 2788 C C . PHE D 1 87 ? 47.409 17.132 32.394 1.00 31.81 196 PHE D C 1
ATOM 27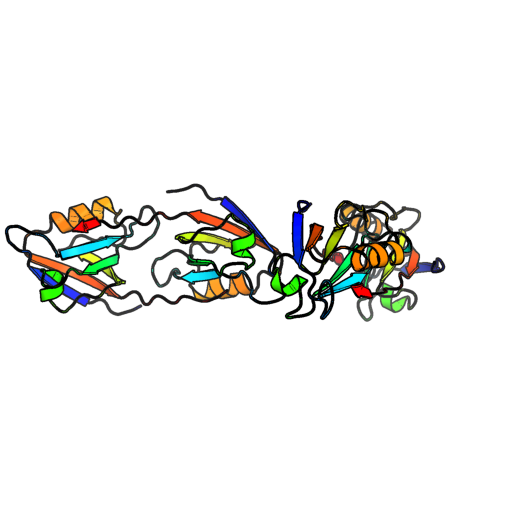89 O O . PHE D 1 87 ? 47.496 15.918 32.591 1.00 29.57 196 PHE D O 1
ATOM 2797 N N . ILE D 1 88 ? 47.137 17.994 33.360 1.00 30.25 197 ILE D N 1
ATOM 2798 C CA . ILE D 1 88 ? 46.912 17.562 34.747 1.00 32.47 197 ILE D CA 1
ATOM 2799 C C . ILE D 1 88 ? 45.471 17.857 35.133 1.00 31.11 197 ILE D C 1
ATOM 2800 O O . ILE D 1 88 ? 45.076 19.013 35.218 1.00 33.24 197 ILE D O 1
ATOM 2805 N N . ARG D 1 89 ? 44.683 16.810 35.318 1.00 31.71 198 ARG D N 1
ATOM 2806 C CA . ARG D 1 89 ? 43.320 16.933 35.850 1.00 36.90 198 ARG D CA 1
ATOM 2807 C C . ARG D 1 89 ? 43.387 17.648 37.173 1.00 37.44 198 ARG D C 1
ATOM 2808 O O . ARG D 1 89 ? 44.258 17.354 37.981 1.00 40.11 198 ARG D O 1
ATOM 2816 N N . GLU D 1 90 ? 42.477 18.585 37.391 1.00 39.76 199 GLU D N 1
ATOM 2817 C CA . GLU D 1 90 ? 42.389 19.272 38.679 1.00 42.54 199 GLU D CA 1
ATOM 2818 C C . GLU D 1 90 ? 41.473 18.439 39.537 1.00 41.51 199 GLU D C 1
ATOM 2819 O O . GLU D 1 90 ? 40.271 18.386 39.280 1.00 41.23 199 GLU D O 1
ATOM 2821 N N . VAL D 1 91 ? 42.037 17.763 40.532 1.00 41.66 200 VAL D N 1
ATOM 2822 C CA . VAL D 1 91 ? 41.234 16.971 41.457 1.00 41.38 200 VAL D CA 1
ATOM 2823 C C . VAL D 1 91 ? 41.263 17.659 42.821 1.00 40.86 200 VAL D C 1
ATOM 2824 O O . VAL D 1 91 ? 42.336 17.897 43.372 1.00 36.93 200 VAL D O 1
ATOM 2828 N N . ASN D 1 92 ? 40.077 17.990 43.329 1.00 39.35 201 ASN D N 1
ATOM 2829 C CA . ASN D 1 92 ? 39.919 18.585 44.647 1.00 40.47 201 ASN D CA 1
ATOM 2830 C C . ASN D 1 92 ? 39.107 17.674 45.549 1.00 39.09 201 ASN D C 1
ATOM 2831 O O . ASN D 1 92 ? 37.920 17.471 45.301 1.00 40.88 201 ASN D O 1
ATOM 2836 N N . THR D 1 93 ? 39.741 17.130 46.588 1.00 37.96 202 THR D N 1
ATOM 2837 C CA . THR D 1 93 ? 39.047 16.289 47.553 1.00 35.86 202 THR D CA 1
ATOM 2838 C C . THR D 1 93 ? 38.827 16.993 48.890 1.00 37.36 202 THR D C 1
ATOM 2839 O O . THR D 1 93 ? 39.772 17.496 49.504 1.00 36.27 202 THR D O 1
ATOM 2843 N N . VAL D 1 94 ? 37.569 17.006 49.322 1.00 36.03 203 VAL D N 1
ATOM 2844 C CA . VAL D 1 94 ? 37.175 17.498 50.633 1.00 38.76 203 VAL D CA 1
ATOM 2845 C C . VAL D 1 94 ? 37.582 16.524 51.752 1.00 39.01 203 VAL D C 1
ATOM 2846 O O . VAL D 1 94 ? 37.113 15.381 51.795 1.00 37.54 203 VAL D O 1
ATOM 2850 N N . VAL D 1 95 ? 38.453 16.996 52.647 1.00 39.52 204 VAL D N 1
ATOM 2851 C CA . VAL D 1 95 ? 38.874 16.243 53.835 1.00 38.82 204 VAL D CA 1
ATOM 2852 C C . VAL D 1 95 ? 38.474 16.976 55.135 1.00 43.62 204 VAL D C 1
ATOM 2853 O O . VAL D 1 95 ? 37.891 18.072 55.105 1.00 44.87 204 VAL D O 1
#

Organism: Homo sapiens (NCBI:txid9606)

Secondary structure (DSSP, 8-state):
-PPEEEEEEE--TT---SEEEEEEGGGTEEEEEEEE-TTSHHHHHT---TTEEEEEETTEE-TT--HHHHHHHHHTS-SEEEEEEEE-----EE-/----EEEEEE--SSSTTSEEEEEEGGGTEEEEEEEE-TTSHHHHHT---TTEEEEEETTEE-TT--HHHHHHHHHTS-SEEEEEEEE----EEE-/-PPEEEEEEE-BTTTBTSEEEEEEGGGTEEEEEEEE-TTSHHHHHT---TTEEEEEETTEE-TT--HHHHHHHHHTS-SEEEEEEEE-----EE-/-PPEEEEEEE--SSSTTSEEEEEEGGGTEEEEEEEE-TTSHHHHH----TTEEEEEETTEE-TT--HHHHHHHHHSS-SEEEEEEEE-----EE-

Sequence (380 aa):
SMPVRRVRVVKQEAGGLGISIKGGRENRMPILISKIFPGLAADQSRALRLGDAILSVNGTDLRQATHDQAVQALKRAGKEVLLEVKFIREVNTVVSMPVRRVRVVKQEAGGLGISIKGGRENRMPILISKIFPGLAADQSRALRLGDAILSVNGTDLRQATHDQAVQALKRAGKEVLLEVKFIREVNTVVSMPVRRVRVVKQEAGGLGISIKGGRENRMPILISKIFPGLAADQSRALRLGDAILSVNGTDLRQATHDQAVQALKRAGKEVLLEVKFIREVNTVVSMPVRRVRVVKQEAGGLGISIKGGRENRMPILISKIFPGLAADQSRALRLGDAILSVNGTDLRQATHDQAVQALKRAGKEVLLEVKFIREVNTVV

Solvent-accessible surface area: 19190 Å² total; per-residue (Å²): 103,62,104,74,48,172,9,148,2,68,16,132,160,100,40,33,1,6,0,8,0,49,16,0,132,84,23,113,22,16,2,12,1,29,103,34,46,110,40,100,17,2,41,109,35,178,42,21,102,114,22,0,2,2,17,14,1,72,80,67,81,3,86,108,9,37,10,105,105,0,9,103,21,1,108,207,25,36,90,97,0,86,1,30,0,53,52,18,158,116,76,72,29,85,9,93,71,107,76,70,178,7,106,3,20,16,20,67,83,49,25,1,0,0,8,0,48,4,0,127,86,27,127,20,20,2,9,1,27,103,34,51,113,30,33,4,1,36,58,36,192,41,18,127,106,20,0,1,1,12,10,2,65,75,74,93,7,150,67,10,27,18,64,101,0,11,73,26,0,106,185,23,39,100,30,0,49,0,42,0,57,30,15,131,108,59,71,39,92,11,132,56,97,72,53,164,9,155,2,60,32,66,123,66,32,22,0,1,0,7,0,71,10,0,122,88,26,119,21,15,1,12,1,29,102,35,47,114,47,48,4,2,40,106,34,191,43,19,104,110,24,0,2,2,25,13,1,69,79,66,85,3,117,144,9,29,14,82,94,0,10,102,24,1,94,206,21,37,88,93,0,86,0,30,0,67,48,24,139,110,57,71,35,93,9,118,27,92,76,60,166,8,178,1,76,24,62,165,71,33,17,0,0,0,7,0,42,4,0,127,83,30,67,19,10,1,14,2,32,102,20,50,108,49,55,3,1,35,99,38,94,26,3,13,72,24,0,1,1,5,7,2,71,75,68,84,3,81,150,9,26,13,110,90,0,20,57,19,0,132,91,19,44,121,132,3,24,0,35,0,20,18,19,93,92,72,86,31,87,9

Radius of gyration: 29.15 Å; Cα contacts (8 Å, |Δi|>4): 944; chains: 4; bounding box: 66×44×83 Å

GO terms:
  GO:0032991 protein-containing complex (C, IDA)
  GO:0016020 membrane (C, TAS)
  GO:0016010 dystrophin-associated glycoprotein complex (C, TAS)
  GO:0005886 plasma membrane (C, TAS)
  GO:0005515 protein binding (F, IPI)
  GO:0005886 plasma membrane (C, IDA)
  GO:0005737 cytoplasm (C, IDA)
  GO:0005925 focal adhesion (C, HDA)
  GO:0003723 RNA binding (F, HDA)

CATH classification: 2.30.42.10

Foldseek 3Di:
DFDKDWFKWFADPPGARQFDWDAAQVVPGFIFTQGHHPPGTPVVSVPDDGQKGFQDKLPRGRRHGGPVRVVVCRVPSDRMITTIIGHDDDDDDDD/DFDKDKFKWFFDPDCAQQWDWDDAQVNPGATFTQGRHPPGGPNVSVPDDGQKGWQDKPPRGRRHGGPVRVVCSRVPRHGMIITIIGHDDDDDDDD/DFDKDKFKWFADPPCGQQFDWDAAPVNPGFTFTQDHHPPGTVVVSVPDDHQKGFQAKLPRGRRHGGPVRVVVCSVVSDRMIITIIGHDDDDDDDD/DFDKDKFKWFADVVCGCQWDWDDAVVNPGATFTQDHHPPGTPVVSVPDDGQKGWQAKPPHGRRHGGPVRVVVRSVPHDRIIITTIGHDDDDDDDD

InterPro domains:
  IPR001478 PDZ domain [PF00595] (116-194)
  IPR001478 PDZ domain [PS50106] (115-198)
  IPR001478 PDZ domain [SM00228] (124-198)
  IPR001849 Pleckstrin homology domain [PF00169] (331-436)
  IPR001849 Pleckstrin homology domain [PS50003] (325-437)
  IPR001849 Pleckstrin homology domain [SM00233] (164-302)
  IPR001849 Pleckstrin homology domain [SM00233] (326-439)
  IPR011993 PH-like domain superfamily [G3DSA:2.30.29.30] (211-301)
  IPR015482 Syntrophin [PTHR10554] (16-539)
  IPR036034 PDZ superfamily [G3DSA:2.30.42.10] (111-204)
  IPR036034 PDZ superfamily [SSF50156] (86-195)
  IPR041428 Syntrophin, split Pleckstrin homology (PH) domain [PF18012] (240-297)
  IPR041428 Syntrophin, split Pleckstrin homology (PH) domain [cd01258] (244-301)
  IPR055108 Syntrophin, C-terminal PH domain [PF23012] (442-538)

Nearest PDB structures (foldseek):
  2vrf-assembly1_A  TM=1.011E+00  e=6.720E-18  Homo sapiens
  1qav-assembly1_A  TM=9.601E-01  e=4.003E-12  Mus musculus
  7pc4-assembly1_A  TM=9.722E-01  e=8.406E-12  Homo sapiens
  5k4f-assembly2_B  TM=9.789E-01  e=3.563E-09  Homo sapiens
  7qql-assembly3_B  TM=9.040E-01  e=3.179E-09  Homo sapiens

B-factor: mean 31.17, std 12.58, range [2.0, 79.4]